Protein AF-0000000065910587 (afdb_homodimer)

Foldseek 3Di:
DDDQQAAFDDPQDKFAWDEDFFDKDWAWEQDPPPRIDIWIKTKDKIFIGGNGTNHWDHVQLVVLVVVLPRYDDPVSVVVSFVSVCVSGVGQKMKMKIKIKDWDWDAQDPPRDIDIDIWIKMWIWMDHPDIFIKIKTKFKEKAWAPVQLVPDPDDTDIFIKIKIKIFTFQDDDDNVNLRVQLQVQHLHHDDPDDDPVSVVVSRVSSSVRHDDLVSSQVSSVVVLVPDPGTDWMKMKMWTDGPVDPGIDIDIDTPPPDD/DDDQQAAFDDPQDKFAWDEDFFDKDWAWEQDPPPRIDIWIKTKDKIFIGGNGTNHWDHVQLVVLVVVLPRYDDPVSVVVSFVSVCVSGVGQKMKMKIKIKDWDWDAQDPPRDIDIDIWIKMWIWMDHPDIFIKIKTKFKEKAWAPVQLVPDPDDTDIFIKIKIKIFTFQDDDDNVNLRVQLQVQHLHGDDPDDDPVSVVVSRVSSSVRHDDQVSSQVSSVVVLVPDPGTDWMKMKMWTDGPVDPGIDIDIDTPPPDD

Solvent-accessible surface area (backbone atoms only — not comparable to full-atom values): 26464 Å² total; per-residue (Å²): 128,88,62,64,36,72,33,76,32,86,80,69,60,59,35,57,32,36,36,40,35,60,35,72,43,67,30,36,34,80,28,93,87,71,54,53,41,82,41,54,30,38,31,33,42,33,26,32,40,60,31,56,43,44,44,78,68,66,66,57,58,55,53,50,55,63,70,52,73,36,50,55,43,76,71,48,48,54,51,49,35,53,48,46,20,62,77,63,73,26,71,33,21,38,42,35,36,38,29,66,46,76,48,79,44,59,32,88,67,80,50,52,72,39,66,39,80,31,51,31,32,40,42,34,36,32,55,98,56,80,47,61,33,46,35,42,41,43,67,26,32,32,19,38,48,60,46,40,70,75,37,95,67,65,55,62,52,33,55,26,43,35,40,36,36,35,29,58,82,44,95,72,56,69,66,56,53,49,49,48,47,32,69,31,36,17,26,65,70,76,78,50,76,52,73,70,26,51,53,48,51,53,52,49,17,66,74,34,47,31,48,51,47,44,28,43,51,45,34,46,54,53,46,73,72,32,88,40,47,80,40,44,35,36,36,24,40,28,49,41,75,88,47,80,34,24,41,33,23,32,38,47,67,86,61,73,126,128,89,63,63,36,72,32,76,33,85,80,67,60,59,35,57,32,36,34,39,35,61,35,72,42,68,30,35,35,78,28,94,88,71,54,53,42,81,40,54,29,40,29,34,41,32,25,32,41,61,30,56,43,43,44,75,68,66,68,55,57,55,53,50,55,62,71,53,72,36,50,54,45,76,72,46,48,53,51,49,37,53,49,46,19,62,78,63,73,27,71,31,22,38,41,36,37,38,29,66,43,77,45,79,44,60,31,88,66,80,51,51,72,39,67,41,80,32,51,30,33,40,43,36,38,32,56,96,56,81,44,59,31,46,35,44,41,43,66,26,31,31,20,38,49,59,46,40,70,75,37,96,66,67,55,62,52,31,53,24,41,35,41,37,37,35,29,60,80,46,95,73,56,70,66,55,52,48,50,47,46,33,67,32,39,16,26,64,71,73,78,52,75,54,72,68,28,50,53,48,51,54,52,48,16,66,74,34,48,30,46,52,48,45,28,44,49,46,34,47,54,54,46,73,72,34,88,40,46,79,40,44,35,37,35,25,40,28,49,39,74,87,47,82,35,24,41,34,22,32,39,47,66,86,61,73,127

InterPro domains:
  IPR003801 GTP cyclohydrolase FolE2/MptA [PF02649] (1-249)
  IPR003801 GTP cyclohydrolase FolE2/MptA [PTHR36445] (1-253)
  IPR022838 GTP cyclohydrolase FolE2 [MF_01527_B] (1-254)

Secondary structure (DSSP, 8-state):
---GGGSBPSS---EEEEEEEEEEEEEEEEETTTEEEEEEEEEEEEEEE-TTBS---HHHHHHHHHHTTTB--HHHHHHHHHHHHHHTT-S-EEEEEEEEEEEEEE-TTT--EEEEEEEEEEEEEESSSEEEEEEEEEEEEEE-HHHHHH-SS---EEEEEEEEEEEESS---HHHHHHHHHHHSSEE--S---HHHHHHHHHHHHHS---HHHHHHHHHHHHHT-TTEEEEEEEEEEE-TTSSSEEEEEEETT---/---GGGSBPSS---EEEEEEEEEEEEEEEEETTTEEEEEEEEEEEEEEE-TTBS---HHHHHHHHHHTTTB--HHHHHHHHHHHHHHTT-S-EEEEEEEEEEEEEE-TTT--EEEEEEEEEEEEEESSSEEEEEEEEEEEEEE-HHHHHH-SS---EEEEEEEEEEEESS---HHHHHHHHHHHSSEE--S---HHHHHHHHHHHHHS---HHHHHHHHHHHHHT-TTEEEEEEEEEEE-TTSSSEEEEEEETT---

Structure (mmCIF, N/CA/C/O backbone):
data_AF-0000000065910587-model_v1
#
loop_
_entity.id
_entity.type
_entity.pdbx_description
1 polymer 'GTP cyclohydrolase FolE2'
#
loop_
_atom_site.group_PDB
_atom_site.id
_atom_site.type_symbol
_atom_site.label_atom_id
_atom_site.label_alt_id
_atom_site.label_comp_id
_atom_site.label_asym_id
_atom_site.label_entity_id
_atom_site.label_seq_id
_atom_site.pdbx_PDB_ins_code
_atom_site.Cartn_x
_atom_site.Cartn_y
_atom_site.Cartn_z
_atom_site.occupancy
_atom_site.B_iso_or_equiv
_atom_site.auth_seq_id
_atom_site.auth_comp_id
_atom_site.auth_asym_id
_atom_site.auth_atom_id
_atom_site.pdbx_PDB_model_num
ATOM 1 N N . MET A 1 1 ? 31.172 -21.203 -12.531 1 72.31 1 MET A N 1
ATOM 2 C CA . MET A 1 1 ? 29.859 -21.781 -12.281 1 72.31 1 MET A CA 1
ATOM 3 C C . MET A 1 1 ? 28.828 -21.25 -13.273 1 72.31 1 MET A C 1
ATOM 5 O O . MET A 1 1 ? 28.938 -20.125 -13.75 1 72.31 1 MET A O 1
ATOM 9 N N . ARG A 1 2 ? 27.984 -22.141 -13.688 1 76.12 2 ARG A N 1
ATOM 10 C CA . ARG A 1 2 ? 26.969 -21.781 -14.664 1 76.12 2 ARG A CA 1
ATOM 11 C C . ARG A 1 2 ? 26.109 -20.625 -14.164 1 76.12 2 ARG A C 1
ATOM 13 O O . ARG A 1 2 ? 25.656 -20.625 -13.023 1 76.12 2 ARG A O 1
ATOM 20 N N . ASP A 1 3 ? 26.047 -19.562 -14.938 1 81.19 3 ASP A N 1
ATOM 21 C CA . ASP A 1 3 ? 25.219 -18.391 -14.633 1 81.19 3 ASP A CA 1
ATOM 22 C C . ASP A 1 3 ? 23.797 -18.578 -15.141 1 81.19 3 ASP A C 1
ATOM 24 O O . ASP A 1 3 ? 23.469 -18.141 -16.25 1 81.19 3 ASP A O 1
ATOM 28 N N . VAL A 1 4 ? 22.922 -19.109 -14.398 1 81.19 4 VAL A N 1
ATOM 29 C CA . VAL A 1 4 ? 21.562 -19.469 -14.773 1 81.19 4 VAL A CA 1
ATOM 30 C C . VAL A 1 4 ? 20.75 -18.203 -15.055 1 81.19 4 VAL A C 1
ATOM 32 O O . VAL A 1 4 ? 19.906 -18.188 -15.953 1 81.19 4 VAL A O 1
ATOM 35 N N . GLN A 1 5 ? 21.016 -17.125 -14.398 1 80.5 5 GLN A N 1
ATOM 36 C CA . GLN A 1 5 ? 20.266 -15.883 -14.523 1 80.5 5 GLN A CA 1
ATOM 37 C C . GLN A 1 5 ? 20.469 -15.258 -15.906 1 80.5 5 GLN A C 1
ATOM 39 O O . GLN A 1 5 ? 19.547 -14.641 -16.453 1 80.5 5 GLN A O 1
ATOM 44 N N . SER A 1 6 ? 21.594 -15.508 -16.453 1 79.31 6 SER A N 1
ATOM 45 C CA . SER A 1 6 ? 21.938 -14.852 -17.719 1 79.31 6 SER A CA 1
ATOM 46 C C . SER A 1 6 ? 21.547 -15.711 -18.906 1 79.31 6 SER A C 1
ATOM 48 O O . SER A 1 6 ? 21.797 -15.336 -20.062 1 79.31 6 SER A O 1
ATOM 50 N N . GLU A 1 7 ? 20.922 -16.766 -18.562 1 83 7 GLU A N 1
ATOM 51 C CA . GLU A 1 7 ? 20.453 -17.609 -19.672 1 83 7 GLU A CA 1
ATOM 52 C C . GLU A 1 7 ? 19.344 -16.922 -20.453 1 83 7 GLU A C 1
ATOM 54 O O . GLU A 1 7 ? 18.609 -16.078 -19.906 1 83 7 GLU A O 1
ATOM 59 N N . LYS A 1 8 ? 19.297 -17.266 -21.656 1 82.75 8 LYS A N 1
ATOM 60 C CA . LYS A 1 8 ? 18.25 -16.703 -22.516 1 82.75 8 LYS A CA 1
ATOM 61 C C . LYS A 1 8 ? 16.875 -17.234 -22.109 1 82.75 8 LYS A C 1
ATOM 63 O O . LYS A 1 8 ? 16.719 -18.422 -21.828 1 82.75 8 LYS A O 1
ATOM 68 N N . ASP A 1 9 ? 16.016 -16.312 -22.016 1 85.38 9 ASP A N 1
ATOM 69 C CA . ASP A 1 9 ? 14.633 -16.703 -21.766 1 85.38 9 ASP A CA 1
ATOM 70 C C . ASP A 1 9 ? 13.812 -16.703 -23.047 1 85.38 9 ASP A C 1
ATOM 72 O O . ASP A 1 9 ? 13.875 -15.75 -23.828 1 85.38 9 ASP A O 1
ATOM 76 N N . HIS A 1 10 ? 13.039 -17.688 -23.234 1 83.69 10 HIS A N 1
ATOM 77 C CA . HIS A 1 10 ? 12.359 -17.844 -24.516 1 83.69 10 HIS A CA 1
ATOM 78 C C . HIS A 1 10 ? 10.883 -17.469 -24.406 1 83.69 10 HIS A C 1
ATOM 80 O O . HIS A 1 10 ? 10.164 -17.484 -25.406 1 83.69 10 HIS A O 1
ATOM 86 N N . ARG A 1 11 ? 10.438 -17.062 -23.359 1 85.88 11 ARG A N 1
ATOM 87 C CA . ARG A 1 11 ? 9.023 -16.734 -23.172 1 85.88 11 ARG A CA 1
ATOM 88 C C . ARG A 1 11 ? 8.703 -15.359 -23.719 1 85.88 11 ARG A C 1
ATOM 90 O O . ARG A 1 11 ? 7.535 -15.047 -23.984 1 85.88 11 ARG A O 1
ATOM 97 N N . ASN A 1 12 ? 9.641 -14.523 -23.953 1 87.88 12 ASN A N 1
ATOM 98 C CA . ASN A 1 12 ? 9.5 -13.211 -24.578 1 87.88 12 ASN A CA 1
ATOM 99 C C . ASN A 1 12 ? 8.586 -12.297 -23.781 1 87.88 12 ASN A C 1
ATOM 101 O O . ASN A 1 12 ? 7.719 -11.625 -24.344 1 87.88 12 ASN A O 1
ATOM 105 N N . ILE A 1 13 ? 8.719 -12.297 -22.484 1 91.25 13 ILE A N 1
ATOM 106 C CA . ILE A 1 13 ? 7.938 -11.453 -21.578 1 91.25 13 ILE A CA 1
ATOM 107 C C . ILE A 1 13 ? 8.867 -10.594 -20.734 1 91.25 13 ILE A C 1
ATOM 109 O O . ILE A 1 13 ? 9.586 -11.102 -19.875 1 91.25 13 ILE A O 1
ATOM 113 N N . PRO A 1 14 ? 8.812 -9.305 -21.047 1 92 14 PRO A N 1
ATOM 114 C CA . PRO A 1 14 ? 9.617 -8.43 -20.203 1 92 14 PRO A CA 1
ATOM 115 C C . PRO A 1 14 ? 9.031 -8.25 -18.797 1 92 14 PRO A C 1
ATOM 117 O O . PRO A 1 14 ? 7.824 -8.445 -18.609 1 92 14 PRO A O 1
ATOM 120 N N . ILE A 1 15 ? 9.852 -7.953 -17.891 1 94.38 15 ILE A N 1
ATOM 121 C CA . ILE A 1 15 ? 9.43 -7.699 -16.531 1 94.38 15 ILE A CA 1
ATOM 122 C C . ILE A 1 15 ? 9.578 -6.211 -16.203 1 94.38 15 ILE A C 1
ATOM 124 O O . ILE A 1 15 ? 10.625 -5.617 -16.453 1 94.38 15 ILE A O 1
ATOM 128 N N . ASN A 1 16 ? 8.531 -5.625 -15.617 1 95 16 ASN A N 1
ATOM 129 C CA . ASN A 1 16 ? 8.523 -4.195 -15.344 1 95 16 ASN A CA 1
ATOM 130 C C . ASN A 1 16 ? 9.461 -3.848 -14.188 1 95 16 ASN A C 1
ATOM 132 O O . ASN A 1 16 ? 10.203 -2.863 -14.258 1 95 16 ASN A O 1
ATOM 136 N N . MET A 1 17 ? 9.375 -4.617 -13.156 1 95.75 17 MET A N 1
ATOM 137 C CA . MET A 1 17 ? 10.195 -4.398 -11.969 1 95.75 17 MET A CA 1
ATOM 138 C C . MET A 1 17 ? 10.711 -5.719 -11.414 1 95.75 17 MET A C 1
ATOM 140 O O . MET A 1 17 ? 9.953 -6.672 -11.242 1 95.75 17 MET A O 1
ATOM 144 N N . VAL A 1 18 ? 11.906 -5.746 -11.164 1 97.19 18 VAL A N 1
ATOM 145 C CA . VAL A 1 18 ? 12.531 -6.883 -1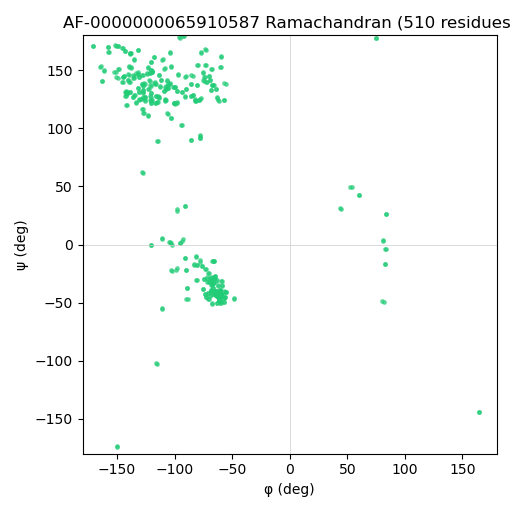0.5 1 97.19 18 VAL A CA 1
ATOM 146 C C . VAL A 1 18 ? 13.656 -6.391 -9.586 1 97.19 18 VAL A C 1
ATOM 148 O O . VAL A 1 18 ? 14.352 -5.43 -9.914 1 97.19 18 VAL A O 1
ATOM 151 N N . GLY A 1 19 ? 13.797 -7 -8.367 1 97.12 19 GLY A N 1
ATOM 152 C CA . GLY A 1 19 ? 14.859 -6.594 -7.465 1 97.12 19 GLY A CA 1
ATOM 153 C C . GLY A 1 19 ? 14.648 -7.078 -6.043 1 97.12 19 GLY A C 1
ATOM 154 O O . GLY A 1 19 ? 14.234 -8.219 -5.828 1 97.12 19 GLY A O 1
ATOM 155 N N . ILE A 1 20 ? 15.047 -6.25 -5.152 1 96.19 20 ILE A N 1
ATOM 156 C CA . ILE A 1 20 ? 15.016 -6.66 -3.752 1 96.19 20 ILE A CA 1
ATOM 157 C C . ILE A 1 20 ? 14.102 -5.723 -2.959 1 96.19 20 ILE A C 1
ATOM 159 O O . ILE A 1 20 ? 14.031 -4.527 -3.25 1 96.19 20 ILE A O 1
ATOM 163 N N . LYS A 1 21 ? 13.508 -6.223 -1.969 1 97.12 21 LYS A N 1
ATOM 164 C CA . LYS A 1 21 ? 12.539 -5.52 -1.13 1 97.12 21 LYS A CA 1
ATOM 165 C C . LYS A 1 21 ? 12.859 -5.707 0.35 1 97.12 21 LYS A C 1
ATOM 167 O O . LYS A 1 21 ? 13.234 -6.801 0.778 1 97.12 21 LYS A O 1
ATOM 172 N N . GLY A 1 22 ? 12.805 -4.602 1.104 1 96.69 22 GLY A N 1
ATOM 173 C CA . GLY A 1 22 ? 12.867 -4.68 2.555 1 96.69 22 GLY A CA 1
ATOM 174 C C . GLY A 1 22 ? 14.281 -4.758 3.09 1 96.69 22 GLY A C 1
ATOM 175 O O . GLY A 1 22 ? 14.516 -5.316 4.164 1 96.69 22 GLY A O 1
ATOM 176 N N . LEU A 1 23 ? 15.211 -4.266 2.387 1 95.06 23 LEU A N 1
ATOM 177 C CA . LEU A 1 23 ? 16.594 -4.27 2.846 1 95.06 23 LEU A CA 1
ATOM 178 C C . LEU A 1 23 ? 16.828 -3.152 3.855 1 95.06 23 LEU A C 1
ATOM 180 O O . LEU A 1 23 ? 16.594 -1.979 3.557 1 95.06 23 LEU A O 1
ATOM 184 N N . LYS A 1 24 ? 17.312 -3.496 5.031 1 95.44 24 LYS A N 1
ATOM 185 C CA . LYS A 1 24 ? 17.609 -2.496 6.047 1 95.44 24 LYS A CA 1
ATOM 186 C C . LYS A 1 24 ? 19.109 -2.15 6.043 1 95.44 24 LYS A C 1
ATOM 188 O O . LYS A 1 24 ? 19.953 -3.043 5.988 1 95.44 24 LYS A O 1
ATOM 193 N N . TYR A 1 25 ? 19.359 -0.846 6.051 1 94 25 TYR A N 1
ATOM 194 C CA . TYR A 1 25 ? 20.734 -0.339 6.02 1 94 25 TYR A CA 1
ATOM 195 C C . TYR A 1 25 ? 20.859 0.923 6.863 1 94 25 TYR A C 1
ATOM 197 O O . TYR A 1 25 ? 19.938 1.735 6.926 1 94 25 TYR A O 1
ATOM 205 N N . PRO A 1 26 ? 22 1.085 7.5 1 94.75 26 PRO A N 1
ATOM 206 C CA . PRO A 1 26 ? 22.234 2.383 8.133 1 94.75 26 PRO A CA 1
ATOM 207 C C . PRO A 1 26 ? 22.391 3.516 7.117 1 94.75 26 PRO A C 1
ATOM 209 O O . PRO A 1 26 ? 23.047 3.342 6.086 1 94.75 26 PRO A O 1
ATOM 212 N N . ILE A 1 27 ? 21.75 4.645 7.426 1 95.12 27 ILE A N 1
ATOM 213 C CA . ILE A 1 27 ? 21.859 5.762 6.492 1 95.12 27 ILE A CA 1
ATOM 214 C C . ILE A 1 27 ? 22.031 7.066 7.27 1 95.12 27 ILE A C 1
ATOM 216 O O . ILE A 1 27 ? 21.859 7.098 8.492 1 95.12 27 ILE A O 1
ATOM 220 N N . ILE A 1 28 ? 22.453 8.062 6.496 1 94.44 28 ILE A N 1
ATOM 221 C CA . ILE A 1 28 ? 22.547 9.43 7 1 94.44 28 ILE A CA 1
ATOM 222 C C . ILE A 1 28 ? 21.656 10.352 6.168 1 94.44 28 ILE A C 1
ATOM 224 O O . ILE A 1 28 ? 21.734 10.344 4.938 1 94.44 28 ILE A O 1
ATOM 228 N N . VAL A 1 29 ? 20.828 11.062 6.855 1 94.06 29 VAL A N 1
ATOM 229 C CA . VAL A 1 29 ? 19.953 12 6.164 1 94.06 29 VAL A CA 1
ATOM 230 C C . VAL A 1 29 ? 20.266 13.422 6.633 1 94.06 29 VAL A C 1
ATOM 232 O O . VAL A 1 29 ? 20.875 13.625 7.68 1 94.06 29 VAL A O 1
ATOM 235 N N . MET A 1 30 ? 19.828 14.367 5.824 1 91.19 30 MET A N 1
ATOM 236 C CA . MET A 1 30 ? 20.016 15.766 6.184 1 91.19 30 MET A CA 1
ATOM 237 C C . MET A 1 30 ? 19.047 16.188 7.289 1 91.19 30 MET A C 1
ATOM 239 O O . MET A 1 30 ? 17.922 15.703 7.344 1 91.19 30 MET A O 1
ATOM 243 N N . ASP A 1 31 ? 19.562 17 8.086 1 90.94 31 ASP A N 1
ATOM 244 C CA . ASP A 1 31 ? 18.828 17.547 9.234 1 90.94 31 ASP A CA 1
ATOM 245 C C . ASP A 1 31 ? 18.953 19.062 9.289 1 90.94 31 ASP A C 1
ATOM 247 O O . ASP A 1 31 ? 20.062 19.594 9.258 1 90.94 31 ASP A O 1
ATOM 251 N N . ARG A 1 32 ? 17.859 19.688 9.32 1 91.06 32 ARG A N 1
ATOM 252 C CA . ARG A 1 32 ? 17.859 21.156 9.266 1 91.06 32 ARG A CA 1
ATOM 253 C C . ARG A 1 32 ? 18.625 21.734 10.453 1 91.06 32 ARG A C 1
ATOM 255 O O . ARG A 1 32 ? 19.344 22.719 10.305 1 91.06 32 ARG A O 1
ATOM 262 N N . THR A 1 33 ? 18.484 21.188 11.625 1 90.69 33 THR A N 1
ATOM 263 C CA . THR A 1 33 ? 19.047 21.719 12.859 1 90.69 33 THR A CA 1
ATOM 264 C C . THR A 1 33 ? 20.453 21.188 13.094 1 90.69 33 THR A C 1
ATOM 266 O O . THR A 1 33 ? 21.391 21.969 13.328 1 90.69 33 THR A O 1
ATOM 269 N N . ASN A 1 34 ? 20.641 19.859 12.938 1 91 34 ASN A N 1
ATOM 270 C CA . ASN A 1 34 ? 21.906 19.219 13.297 1 91 34 ASN A CA 1
ATOM 271 C C . ASN A 1 34 ? 22.75 18.906 12.062 1 91 34 ASN A C 1
ATOM 273 O O . ASN A 1 34 ? 23.797 18.25 12.164 1 91 34 ASN A O 1
ATOM 277 N N . LYS A 1 35 ? 22.25 19.266 10.898 1 90.5 35 LYS A N 1
ATOM 278 C CA . LYS A 1 35 ? 22.922 19.078 9.617 1 90.5 35 LYS A CA 1
ATOM 279 C C . LYS A 1 35 ? 22.75 17.641 9.117 1 90.5 35 LYS A C 1
ATOM 281 O O . LYS A 1 35 ? 22.344 17.422 7.973 1 90.5 35 LYS A O 1
ATOM 286 N N . ARG A 1 36 ? 23.047 16.703 10.125 1 92.75 36 ARG A N 1
ATOM 287 C CA . ARG A 1 36 ? 22.906 15.305 9.727 1 92.75 36 ARG A CA 1
ATOM 288 C C . ARG A 1 36 ? 22.281 14.477 10.836 1 92.75 36 ARG A C 1
ATOM 290 O O . ARG A 1 36 ? 22.406 14.812 12.016 1 92.75 36 ARG A O 1
ATOM 297 N N . GLN A 1 37 ? 21.609 13.414 10.43 1 94.5 37 GLN A N 1
ATOM 298 C CA . GLN A 1 37 ? 21.031 12.445 11.352 1 94.5 37 GLN A CA 1
ATOM 299 C C . GLN A 1 37 ? 21.297 11.016 10.891 1 94.5 37 GLN A C 1
ATOM 301 O O . GLN A 1 37 ? 21.047 10.672 9.734 1 94.5 37 GLN A O 1
ATOM 306 N N . HIS A 1 38 ? 21.859 10.242 11.828 1 94.81 38 HIS A N 1
ATOM 307 C CA . HIS A 1 38 ? 22.047 8.82 11.578 1 94.81 38 HIS A CA 1
ATOM 308 C C . HIS A 1 38 ? 20.781 8.039 11.891 1 94.81 38 HIS A C 1
ATOM 310 O O . HIS A 1 38 ? 20.172 8.227 12.945 1 94.81 38 HIS A O 1
ATOM 316 N N . THR A 1 39 ? 20.344 7.242 10.961 1 96.25 39 THR A N 1
ATOM 317 C CA . THR A 1 39 ? 19.125 6.461 11.133 1 96.25 39 THR A CA 1
ATOM 318 C C . THR A 1 39 ? 19.203 5.156 10.344 1 96.25 39 THR A C 1
ATOM 320 O O . THR A 1 39 ? 20.297 4.699 9.992 1 96.25 39 THR A O 1
ATOM 323 N N . ILE A 1 40 ? 18.125 4.418 10.312 1 95.94 40 ILE A N 1
ATOM 324 C CA . ILE A 1 40 ? 18.031 3.16 9.578 1 95.94 40 ILE A C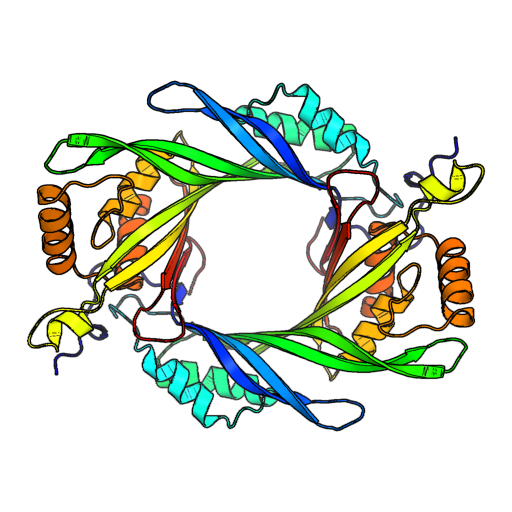A 1
ATOM 325 C C . ILE A 1 40 ? 17.031 3.301 8.438 1 95.94 40 ILE A C 1
ATOM 327 O O . ILE A 1 40 ? 15.891 3.73 8.656 1 95.94 40 ILE A O 1
ATOM 331 N N . GLY A 1 41 ? 17.484 2.949 7.258 1 96.38 41 GLY A N 1
ATOM 332 C CA . GLY A 1 41 ? 16.594 2.961 6.102 1 96.38 41 GLY A CA 1
ATOM 333 C C . GLY A 1 41 ? 16.141 1.576 5.676 1 96.38 41 GLY A C 1
ATOM 334 O O . GLY A 1 41 ? 16.922 0.619 5.742 1 96.38 41 GLY A O 1
ATOM 335 N N . THR A 1 42 ? 14.93 1.438 5.336 1 97.69 42 THR A N 1
ATOM 336 C CA . THR A 1 42 ? 14.422 0.25 4.664 1 97.69 42 THR A CA 1
ATOM 337 C C . THR A 1 42 ? 14.273 0.499 3.164 1 97.69 42 THR A C 1
ATOM 339 O O . THR A 1 42 ? 13.461 1.325 2.744 1 97.69 42 THR A O 1
ATOM 342 N N . PHE A 1 43 ? 14.961 -0.324 2.344 1 96.62 43 PHE A N 1
ATOM 343 C CA . PHE A 1 43 ? 15.102 -0.038 0.92 1 96.62 43 PHE A CA 1
ATOM 344 C C . PHE A 1 43 ? 14.328 -1.055 0.087 1 96.62 43 PHE A C 1
ATOM 346 O O . PHE A 1 43 ? 14.312 -2.244 0.41 1 96.62 43 PHE A O 1
ATOM 353 N N . ASN A 1 44 ? 13.742 -0.583 -0.939 1 98.06 44 ASN A N 1
ATOM 354 C CA . ASN A 1 44 ? 13.328 -1.355 -2.107 1 98.06 44 ASN A CA 1
ATOM 355 C C . ASN A 1 44 ? 14.078 -0.909 -3.363 1 98.06 44 ASN A C 1
ATOM 357 O O . ASN A 1 44 ? 14.148 0.286 -3.656 1 98.06 44 ASN A O 1
ATOM 361 N N . LEU A 1 45 ? 14.672 -1.812 -4.051 1 97.38 45 LEU A N 1
ATOM 362 C CA . LEU A 1 45 ? 15.438 -1.542 -5.262 1 97.38 45 LEU A CA 1
ATOM 363 C C . LEU A 1 45 ? 14.945 -2.398 -6.422 1 97.38 45 LEU A C 1
ATOM 365 O O . LEU A 1 45 ? 14.977 -3.629 -6.348 1 97.38 45 LEU A O 1
ATOM 369 N N . PHE A 1 46 ? 14.57 -1.717 -7.496 1 97.75 46 PHE A N 1
ATOM 370 C CA . PHE A 1 46 ? 14.016 -2.441 -8.633 1 97.75 46 PHE A CA 1
ATOM 371 C C . PHE A 1 46 ? 14.57 -1.897 -9.945 1 97.75 46 PHE A C 1
ATOM 373 O O . PHE A 1 46 ? 14.922 -0.72 -10.031 1 97.75 46 PHE A O 1
ATOM 380 N N . VAL A 1 47 ? 14.617 -2.729 -10.914 1 96.81 47 VAL A N 1
ATOM 381 C CA . VAL A 1 47 ? 14.898 -2.34 -12.289 1 96.81 47 VAL A CA 1
ATOM 382 C C . VAL A 1 47 ? 13.984 -3.102 -13.242 1 96.81 47 VAL A C 1
ATOM 384 O O . VAL A 1 47 ? 13.305 -4.047 -12.836 1 96.81 47 VAL A O 1
ATOM 387 N N . ASP A 1 48 ? 13.961 -2.584 -14.445 1 94.62 48 ASP A N 1
ATOM 388 C CA . ASP A 1 48 ? 13.289 -3.379 -15.469 1 94.62 48 ASP A CA 1
ATOM 389 C C . ASP A 1 48 ? 14.203 -4.484 -15.984 1 94.62 48 ASP A C 1
ATOM 391 O O . ASP A 1 48 ? 15.422 -4.391 -15.883 1 94.62 48 ASP A O 1
ATOM 395 N N . LEU A 1 49 ? 13.625 -5.551 -16.484 1 92 49 LEU A N 1
ATOM 396 C CA . LEU A 1 49 ? 14.359 -6.684 -17.047 1 92 49 LEU A CA 1
ATOM 397 C C . LEU A 1 49 ? 13.875 -7.012 -18.453 1 92 49 LEU A C 1
ATOM 399 O O . LEU A 1 49 ? 12.758 -7.508 -18.625 1 92 49 LEU A O 1
ATOM 403 N N . PRO A 1 50 ? 14.75 -6.801 -19.406 1 85.69 50 PRO A N 1
ATOM 404 C CA . PRO A 1 50 ? 14.367 -7.121 -20.781 1 85.69 50 PRO A CA 1
ATOM 405 C C . PRO A 1 50 ? 14.008 -8.594 -20.969 1 85.69 50 PRO A C 1
ATOM 407 O O . PRO A 1 50 ? 14.422 -9.438 -20.172 1 85.69 50 PRO A O 1
ATOM 410 N N . LYS A 1 51 ? 13.328 -8.875 -22.016 1 87 51 LYS A N 1
ATOM 411 C CA . LYS A 1 51 ? 12.719 -10.18 -22.281 1 87 51 LYS A CA 1
ATOM 412 C C . LYS A 1 51 ? 13.781 -11.25 -22.5 1 87 51 LYS A C 1
ATOM 414 O O . LYS A 1 51 ? 13.516 -12.445 -22.328 1 87 51 LYS A O 1
ATOM 419 N N . ASP A 1 52 ? 15.016 -10.844 -22.719 1 85.06 52 ASP A N 1
ATOM 420 C CA . ASP A 1 52 ? 16.031 -11.805 -23.156 1 85.06 52 ASP A CA 1
ATOM 421 C C . ASP A 1 52 ? 16.75 -12.422 -21.953 1 85.06 52 ASP A C 1
ATOM 423 O O . ASP A 1 52 ? 17.406 -13.453 -22.078 1 85.06 52 ASP A O 1
ATOM 427 N N . PHE A 1 53 ? 16.531 -11.867 -20.828 1 85.06 53 PHE A N 1
ATOM 428 C CA . PHE A 1 53 ? 17.219 -12.375 -19.641 1 85.06 53 PHE A CA 1
ATOM 429 C C . PHE A 1 53 ? 16.266 -13.164 -18.75 1 85.06 53 PHE A C 1
ATOM 431 O O . PHE A 1 53 ? 15.141 -12.711 -18.5 1 85.06 53 PHE A O 1
ATOM 438 N N . ARG A 1 54 ? 16.656 -14.242 -18.312 1 86.62 54 ARG A N 1
ATOM 439 C CA . ARG A 1 54 ? 15.812 -15.062 -17.469 1 86.62 54 ARG A CA 1
ATOM 440 C C . ARG A 1 54 ? 15.641 -14.438 -16.078 1 86.62 54 ARG A C 1
ATOM 442 O O . ARG A 1 54 ? 14.539 -14.43 -15.523 1 86.62 54 ARG A O 1
ATOM 449 N N . GLY A 1 55 ? 16.766 -13.93 -15.594 1 87.19 55 GLY A N 1
ATOM 450 C CA . GLY A 1 55 ? 16.734 -13.336 -14.266 1 87.19 55 GLY A CA 1
ATOM 451 C C . GLY A 1 55 ? 17.766 -12.234 -14.078 1 87.19 55 GLY A C 1
ATOM 452 O O . GLY A 1 55 ? 18.578 -11.984 -14.961 1 87.19 55 GLY A O 1
ATOM 453 N N . THR A 1 56 ? 17.625 -11.555 -12.914 1 86.5 56 THR A N 1
ATOM 454 C CA . THR A 1 56 ? 18.578 -10.5 -12.586 1 86.5 56 THR A CA 1
ATOM 455 C C . THR A 1 56 ? 19.578 -10.977 -11.531 1 86.5 56 THR A C 1
ATOM 457 O O . THR A 1 56 ? 19.391 -12.039 -10.938 1 86.5 56 THR A O 1
ATOM 460 N N . HIS A 1 57 ? 20.625 -10.25 -11.375 1 86.69 57 HIS A N 1
ATOM 461 C CA . HIS A 1 57 ? 21.609 -10.508 -10.32 1 86.69 57 HIS A CA 1
ATOM 462 C C . HIS A 1 57 ? 21.312 -9.672 -9.078 1 86.69 57 HIS A C 1
ATOM 464 O O . HIS A 1 57 ? 21.75 -8.523 -8.969 1 86.69 57 HIS A O 1
ATOM 470 N N . MET A 1 58 ? 20.75 -10.312 -8.094 1 87.38 58 MET A N 1
ATOM 471 C CA . MET A 1 58 ? 20.234 -9.625 -6.918 1 87.38 58 MET A CA 1
ATOM 472 C C . MET A 1 58 ? 21.375 -9.039 -6.09 1 87.38 58 MET A C 1
ATOM 474 O O . MET A 1 58 ? 21.234 -7.969 -5.504 1 87.38 58 MET A O 1
ATOM 478 N N . SER A 1 59 ? 22.484 -9.695 -6.16 1 90.25 59 SER A N 1
ATOM 479 C CA . SER A 1 59 ? 23.609 -9.242 -5.363 1 90.25 59 SER A CA 1
ATOM 480 C C . SER A 1 59 ? 24.109 -7.875 -5.824 1 90.25 59 SER A C 1
ATOM 482 O O . SER A 1 59 ? 24.625 -7.094 -5.023 1 90.25 59 SER A O 1
ATOM 484 N N . ARG A 1 60 ? 23.938 -7.547 -7.094 1 91.5 60 ARG A N 1
ATOM 485 C CA . ARG A 1 60 ? 24.422 -6.289 -7.652 1 91.5 60 ARG A CA 1
ATOM 486 C C . ARG A 1 60 ? 23.672 -5.098 -7.059 1 91.5 60 ARG A C 1
ATOM 488 O O . ARG A 1 60 ? 24.234 -4 -6.961 1 91.5 60 ARG A O 1
ATOM 495 N N . PHE A 1 61 ? 22.422 -5.285 -6.66 1 93.44 61 PHE A N 1
ATOM 496 C CA . PHE A 1 61 ? 21.672 -4.223 -6.008 1 93.44 61 PHE A CA 1
ATOM 497 C C . PHE A 1 61 ? 22.344 -3.797 -4.711 1 93.44 61 PHE A C 1
ATOM 499 O O . PHE A 1 61 ? 22.531 -2.605 -4.469 1 93.44 61 PHE A O 1
ATOM 506 N N . VAL A 1 62 ? 22.719 -4.715 -3.939 1 91.56 62 VAL A N 1
ATOM 507 C CA . VAL A 1 62 ? 23.312 -4.469 -2.631 1 91.56 62 VAL A CA 1
ATOM 508 C C . VAL A 1 62 ? 24.703 -3.838 -2.801 1 91.56 62 VAL A C 1
ATOM 510 O O . VAL A 1 62 ? 25.047 -2.906 -2.076 1 91.56 62 VAL A O 1
ATOM 513 N N . GLU A 1 63 ? 25.359 -4.348 -3.775 1 93.25 63 GLU A N 1
ATOM 514 C CA . GLU A 1 63 ? 26.703 -3.816 -4.043 1 93.25 63 GLU A CA 1
ATOM 515 C C . GLU A 1 63 ? 26.641 -2.332 -4.395 1 93.25 63 GLU A C 1
ATOM 517 O O . GLU A 1 63 ? 27.453 -1.545 -3.91 1 93.25 63 GLU A O 1
ATOM 522 N N . VAL A 1 64 ? 25.703 -2.004 -5.215 1 92.94 64 VAL A N 1
ATOM 523 C CA . VAL A 1 64 ? 25.562 -0.613 -5.633 1 92.94 64 VAL A CA 1
ATOM 524 C C . VAL A 1 64 ? 25.234 0.26 -4.422 1 92.94 64 VAL A C 1
ATOM 526 O O . VAL A 1 64 ? 25.844 1.316 -4.23 1 92.94 64 VAL A O 1
ATOM 529 N N . LEU A 1 65 ? 24.344 -0.184 -3.568 1 91.12 65 LEU A N 1
ATOM 530 C CA . LEU A 1 65 ? 23.953 0.583 -2.395 1 91.12 65 LEU A CA 1
ATOM 531 C C . LEU A 1 65 ? 25.125 0.778 -1.444 1 91.12 65 LEU A C 1
ATOM 533 O O . LEU A 1 65 ? 25.344 1.88 -0.937 1 91.12 65 LEU A O 1
ATOM 537 N N . ASP A 1 66 ? 25.875 -0.281 -1.293 1 90.31 66 ASP A N 1
ATOM 538 C CA . ASP A 1 66 ? 26.984 -0.265 -0.356 1 90.31 66 ASP A CA 1
ATOM 539 C C . ASP A 1 66 ? 28.062 0.724 -0.802 1 90.31 66 ASP A C 1
ATOM 541 O O . ASP A 1 66 ? 28.75 1.329 0.031 1 90.31 66 ASP A O 1
ATOM 545 N N . ARG A 1 67 ? 28.172 0.956 -2.021 1 90.38 67 ARG A N 1
ATOM 546 C CA . ARG A 1 67 ? 29.188 1.852 -2.58 1 90.38 67 ARG A CA 1
ATOM 547 C C . ARG A 1 67 ? 28.844 3.309 -2.283 1 90.38 67 ARG A C 1
ATOM 549 O O . ARG A 1 67 ? 29.719 4.18 -2.355 1 90.38 67 ARG A O 1
ATOM 556 N N . HIS A 1 68 ? 27.672 3.621 -2.01 1 88.38 68 HIS A N 1
ATOM 557 C CA . HIS A 1 68 ? 27.281 5.012 -1.845 1 88.38 68 HIS A CA 1
ATOM 558 C C . HIS A 1 68 ? 27.25 5.41 -0.372 1 88.38 68 HIS A C 1
ATOM 560 O O . HIS A 1 68 ? 26.672 6.438 -0.011 1 88.38 68 HIS A O 1
ATOM 566 N N . ASN A 1 69 ? 28 4.898 0.479 1 76.94 69 ASN A N 1
ATOM 567 C CA . ASN A 1 69 ? 28.391 5.234 1.841 1 76.94 69 ASN A CA 1
ATOM 568 C C . ASN A 1 69 ? 27.188 5.668 2.684 1 76.94 69 ASN A C 1
ATOM 570 O O . ASN A 1 69 ? 27.266 6.648 3.426 1 76.94 69 ASN A O 1
ATOM 574 N N . MET A 1 70 ? 26.031 5.242 2.537 1 78.5 70 MET A N 1
ATOM 575 C CA . MET A 1 70 ? 24.938 5.371 3.498 1 78.5 70 MET A CA 1
ATOM 576 C C . MET A 1 70 ? 24.266 6.734 3.371 1 78.5 70 MET A C 1
ATOM 578 O O . MET A 1 70 ? 23.297 7.02 4.082 1 78.5 70 MET A O 1
ATOM 582 N N . LYS A 1 71 ? 24.828 7.582 2.488 1 83.5 71 LYS A N 1
ATOM 583 C CA . LYS A 1 71 ? 24.25 8.914 2.393 1 83.5 71 LYS A CA 1
ATOM 584 C C . LYS A 1 71 ? 23.016 8.914 1.495 1 83.5 71 LYS A C 1
ATOM 586 O O . LYS A 1 71 ? 23.078 8.469 0.345 1 83.5 71 LYS A O 1
ATOM 591 N N . VAL A 1 72 ? 21.969 9.367 2.107 1 83.75 72 VAL A N 1
ATOM 592 C CA . VAL A 1 72 ? 20.719 9.43 1.358 1 83.75 72 VAL A CA 1
ATOM 593 C C . VAL A 1 72 ? 20.297 10.891 1.182 1 83.75 72 VAL A C 1
ATOM 595 O O . VAL A 1 72 ? 19.766 11.508 2.109 1 83.75 72 VAL A O 1
ATOM 598 N N . THR A 1 73 ? 20.703 11.508 0.192 1 81.56 73 THR A N 1
ATOM 599 C CA . THR A 1 73 ? 20.297 12.828 -0.286 1 81.56 73 THR A CA 1
ATOM 600 C C . THR A 1 73 ? 19.734 12.734 -1.702 1 81.56 73 THR A C 1
ATOM 602 O O . THR A 1 73 ? 19.922 11.734 -2.391 1 81.56 73 THR A O 1
ATOM 605 N N . PRO A 1 74 ? 18.922 13.727 -2.061 1 79.31 74 PRO A N 1
ATOM 606 C CA . PRO A 1 74 ? 18.422 13.68 -3.434 1 79.31 74 PRO A CA 1
ATOM 607 C C . PRO A 1 74 ? 19.531 13.438 -4.461 1 79.31 74 PRO A C 1
ATOM 609 O O . PRO A 1 74 ? 19.359 12.633 -5.379 1 79.31 74 PRO A O 1
ATOM 612 N N . LYS A 1 75 ? 20.594 14.117 -4.371 1 82.69 75 LYS A N 1
ATOM 613 C CA . LYS A 1 75 ? 21.703 13.969 -5.312 1 82.69 75 LYS A CA 1
ATOM 614 C C . LYS A 1 75 ? 22.281 12.562 -5.266 1 82.69 75 LYS A C 1
ATOM 616 O O . LYS A 1 75 ? 22.531 11.945 -6.309 1 82.69 75 LYS A O 1
ATOM 621 N N . ASN A 1 76 ? 22.453 12.047 -4.129 1 90.62 76 ASN A N 1
ATOM 622 C CA . ASN A 1 76 ? 23 10.703 -3.98 1 90.62 76 ASN A CA 1
ATOM 623 C C . ASN A 1 76 ? 22.047 9.641 -4.508 1 90.62 76 ASN A C 1
ATOM 625 O O . ASN A 1 76 ? 22.469 8.625 -5.062 1 90.62 76 ASN A O 1
ATOM 629 N N . MET A 1 77 ? 20.812 9.898 -4.332 1 92.25 77 MET A N 1
ATOM 630 C CA . MET A 1 77 ? 19.812 8.953 -4.812 1 92.25 77 MET A CA 1
ATOM 631 C C . MET A 1 77 ? 19.875 8.82 -6.332 1 92.25 77 MET A C 1
ATOM 633 O O . MET A 1 77 ? 19.734 7.715 -6.863 1 92.25 77 MET A O 1
ATOM 637 N N . GLU A 1 78 ? 20.031 9.922 -6.98 1 94.19 78 GLU A N 1
ATOM 638 C CA . GLU A 1 78 ? 20.141 9.875 -8.438 1 94.19 78 GLU A CA 1
ATOM 639 C C . GLU A 1 78 ? 21.344 9.047 -8.875 1 94.19 78 GLU A C 1
ATOM 641 O O . GLU A 1 78 ? 21.25 8.258 -9.812 1 94.19 78 GLU A O 1
ATOM 646 N N . SER A 1 79 ? 22.406 9.211 -8.164 1 94.81 79 SER A N 1
ATOM 647 C CA . SER A 1 79 ? 23.625 8.469 -8.477 1 94.81 79 SER A CA 1
ATOM 648 C C . SER A 1 79 ? 23.422 6.969 -8.273 1 94.81 79 SER A C 1
ATOM 650 O O . SER A 1 79 ? 23.906 6.156 -9.055 1 94.81 79 SER A O 1
ATOM 652 N N . ILE A 1 80 ? 22.75 6.668 -7.23 1 94.88 80 ILE A N 1
ATOM 653 C CA . ILE A 1 80 ? 22.453 5.266 -6.953 1 94.88 80 ILE A CA 1
ATOM 654 C C . ILE A 1 80 ? 21.641 4.672 -8.102 1 94.88 80 ILE A C 1
ATOM 656 O O . ILE A 1 80 ? 21.938 3.57 -8.578 1 94.88 80 ILE A O 1
ATOM 660 N N . LEU A 1 81 ? 20.688 5.402 -8.562 1 97.19 81 LEU A N 1
ATOM 661 C CA . LEU A 1 81 ? 19.828 4.945 -9.656 1 97.19 81 LEU A CA 1
ATOM 662 C C . LEU A 1 81 ? 20.641 4.766 -10.938 1 97.19 81 LEU A C 1
ATOM 664 O O . LEU A 1 81 ? 20.453 3.785 -11.656 1 97.19 81 LEU A O 1
ATOM 668 N N . ASP A 1 82 ? 21.531 5.664 -11.234 1 96.69 82 ASP A N 1
ATOM 669 C CA . ASP A 1 82 ? 22.391 5.562 -12.406 1 96.69 82 ASP A CA 1
ATOM 670 C C . ASP A 1 82 ? 23.266 4.316 -12.336 1 96.69 82 ASP A C 1
ATOM 672 O O . ASP A 1 82 ? 23.391 3.57 -13.312 1 96.69 82 ASP A O 1
ATOM 676 N N . ASP A 1 83 ? 23.844 4.129 -11.203 1 96.31 83 ASP A N 1
ATOM 677 C CA . ASP A 1 83 ? 24.719 2.979 -11.023 1 96.31 83 ASP A CA 1
ATOM 678 C C . ASP A 1 83 ? 23.938 1.67 -11.156 1 96.31 83 ASP A C 1
ATOM 680 O O . ASP A 1 83 ? 24.453 0.686 -11.688 1 96.31 83 ASP A O 1
ATOM 684 N N . MET A 1 84 ? 22.766 1.656 -10.625 1 96 84 MET A N 1
ATOM 685 C CA . MET A 1 84 ? 21.906 0.472 -10.742 1 96 84 MET A CA 1
ATOM 686 C C . MET A 1 84 ? 21.609 0.164 -12.211 1 96 84 MET A C 1
ATOM 688 O O . MET A 1 84 ? 21.719 -0.985 -12.641 1 96 84 MET A O 1
ATOM 692 N N . ARG A 1 85 ? 21.219 1.174 -12.93 1 96.25 85 ARG A N 1
ATOM 693 C CA . ARG A 1 85 ? 20.906 0.992 -14.344 1 96.25 85 ARG A CA 1
ATOM 694 C C . ARG A 1 85 ? 22.125 0.456 -15.102 1 96.25 85 ARG A C 1
ATOM 696 O O . ARG A 1 85 ? 22 -0.451 -15.93 1 96.25 85 ARG A O 1
ATOM 703 N N . GLU A 1 86 ? 23.25 0.977 -14.828 1 95.88 86 GLU A N 1
ATOM 704 C CA . GLU A 1 86 ? 24.484 0.553 -15.492 1 95.88 86 GLU A CA 1
ATOM 705 C C . GLU A 1 86 ? 24.859 -0.872 -15.094 1 95.88 86 GLU A C 1
ATOM 707 O O . GLU A 1 86 ? 25.094 -1.72 -15.953 1 95.88 86 GLU A O 1
ATOM 712 N N . ALA A 1 87 ? 24.891 -1.142 -13.812 1 93.88 87 ALA A N 1
ATOM 713 C CA . ALA A 1 87 ? 25.328 -2.434 -13.289 1 93.88 87 ALA A CA 1
ATOM 714 C C . ALA A 1 87 ? 24.391 -3.555 -13.75 1 93.88 87 ALA A C 1
ATOM 716 O O . ALA A 1 87 ? 24.844 -4.684 -13.969 1 93.88 87 ALA A O 1
ATOM 717 N N . LEU A 1 88 ? 23.125 -3.246 -13.945 1 93.5 88 LEU A N 1
ATOM 718 C CA . LEU A 1 88 ? 22.156 -4.293 -14.234 1 93.5 88 LEU A CA 1
ATOM 719 C C . LEU A 1 88 ? 21.656 -4.191 -15.672 1 93.5 88 LEU A C 1
ATOM 721 O O . LEU A 1 88 ? 20.719 -4.887 -16.062 1 93.5 88 LEU A O 1
ATOM 725 N N . LYS A 1 89 ? 22.234 -3.262 -16.422 1 91.56 89 LYS A N 1
ATOM 726 C CA . LYS A 1 89 ? 21.906 -3.055 -17.828 1 91.56 89 LYS A CA 1
ATOM 727 C C . LYS A 1 89 ? 20.406 -2.846 -18.016 1 91.56 89 LYS A C 1
ATOM 729 O O . LYS A 1 89 ? 19.766 -3.508 -18.844 1 91.56 89 LYS A O 1
ATOM 734 N N . ALA A 1 90 ? 19.844 -1.965 -17.234 1 94.19 90 ALA A N 1
ATOM 735 C CA . ALA A 1 90 ? 18.422 -1.688 -17.234 1 94.19 90 ALA A CA 1
ATOM 736 C C . ALA A 1 90 ? 18.125 -0.298 -17.797 1 94.19 90 ALA A C 1
ATOM 738 O O . ALA A 1 90 ? 19.016 0.562 -17.828 1 94.19 90 ALA A O 1
ATOM 739 N N . THR A 1 91 ? 16.969 -0.093 -18.219 1 94.25 91 THR A N 1
ATOM 740 C CA . THR A 1 91 ? 16.531 1.197 -18.75 1 94.25 91 THR A CA 1
ATOM 741 C C . THR A 1 91 ? 15.984 2.08 -17.641 1 94.25 91 THR A C 1
ATOM 743 O O . THR A 1 91 ? 16.188 3.297 -17.641 1 94.25 91 THR A O 1
ATOM 746 N N . VAL A 1 92 ? 15.312 1.479 -16.734 1 95.94 92 VAL A N 1
ATOM 747 C CA . VAL A 1 92 ? 14.695 2.227 -15.641 1 95.94 92 VAL A CA 1
ATOM 748 C C . VAL A 1 92 ? 15.094 1.609 -14.305 1 95.94 92 VAL A C 1
ATOM 750 O O . VAL A 1 92 ? 15.219 0.388 -14.188 1 95.94 92 VAL A O 1
ATOM 753 N N . ALA A 1 93 ? 15.25 2.418 -13.305 1 97.31 93 ALA A N 1
ATOM 754 C CA . ALA A 1 93 ? 15.523 2 -11.93 1 97.31 93 ALA A CA 1
ATOM 755 C C . ALA A 1 93 ? 14.602 2.717 -10.945 1 97.31 93 ALA A C 1
ATOM 757 O O . ALA A 1 93 ? 14.211 3.863 -11.18 1 97.31 93 ALA A O 1
ATOM 758 N N . HIS A 1 94 ? 14.266 2.004 -9.906 1 97.62 94 HIS A N 1
ATOM 759 C CA . HIS A 1 94 ? 13.406 2.504 -8.844 1 97.62 94 HIS A CA 1
ATOM 760 C C . HIS A 1 94 ? 14.016 2.227 -7.469 1 97.62 94 HIS A C 1
ATOM 762 O O . HIS A 1 94 ? 14.422 1.098 -7.18 1 97.62 94 HIS A O 1
ATOM 768 N N . VAL A 1 95 ? 14.047 3.254 -6.664 1 97.31 95 VAL A N 1
ATOM 769 C CA . VAL A 1 95 ? 14.508 3.08 -5.289 1 97.31 95 VAL A CA 1
ATOM 770 C C . VAL A 1 95 ? 13.555 3.801 -4.332 1 97.31 95 VAL A C 1
ATOM 772 O O . VAL A 1 95 ? 13.211 4.961 -4.555 1 97.31 95 VAL A O 1
ATOM 775 N N . THR A 1 96 ? 13.117 3.121 -3.381 1 97.88 96 THR A N 1
ATOM 776 C CA . THR A 1 96 ? 12.414 3.748 -2.268 1 97.88 96 THR A CA 1
ATOM 777 C C . THR A 1 96 ? 13.148 3.496 -0.953 1 97.88 96 THR A C 1
ATOM 779 O O . THR A 1 96 ? 13.758 2.443 -0.771 1 97.88 96 THR A O 1
ATOM 782 N N . VAL A 1 97 ? 13.055 4.43 -0.071 1 97.38 97 VAL A N 1
ATOM 783 C CA . VAL A 1 97 ? 13.609 4.258 1.267 1 97.38 97 VAL A CA 1
ATOM 784 C C . VAL A 1 97 ? 12.68 4.887 2.299 1 97.38 97 VAL A C 1
ATOM 786 O O . VAL A 1 97 ? 12.18 6 2.102 1 97.38 97 VAL A O 1
ATOM 789 N N . ASP A 1 98 ? 12.398 4.203 3.281 1 98.19 98 ASP A N 1
ATOM 790 C CA . ASP A 1 98 ? 11.664 4.688 4.445 1 98.19 98 ASP A CA 1
ATOM 791 C C . ASP A 1 98 ? 12.555 4.703 5.688 1 98.19 98 ASP A C 1
ATOM 793 O O . ASP A 1 98 ? 13.359 3.789 5.898 1 98.19 98 ASP A O 1
ATOM 797 N N . PHE A 1 99 ? 12.32 5.691 6.535 1 97.62 99 PHE A N 1
ATOM 798 C CA . PHE A 1 99 ? 13.164 5.781 7.723 1 97.62 99 PHE A CA 1
ATOM 799 C C . PHE A 1 99 ? 12.5 6.637 8.797 1 97.62 99 PHE A C 1
ATOM 801 O O . PHE A 1 99 ? 11.773 7.578 8.484 1 97.62 99 PHE A O 1
ATOM 808 N N . PRO A 1 100 ? 12.797 6.301 10.039 1 97.94 100 PRO A N 1
ATOM 809 C CA . PRO A 1 100 ? 12.391 7.219 11.102 1 97.94 100 PRO A CA 1
ATOM 810 C C . PRO A 1 100 ? 13.227 8.5 11.133 1 97.94 100 PRO A C 1
ATOM 812 O O . PRO A 1 100 ? 14.43 8.461 10.859 1 97.94 100 PRO A O 1
ATOM 815 N N . TYR A 1 101 ? 12.633 9.586 11.352 1 97.69 101 TYR A N 1
ATOM 816 C CA . TYR A 1 101 ? 13.234 10.906 11.453 1 97.69 101 TYR A CA 1
ATOM 817 C C . TYR A 1 101 ? 12.844 11.586 12.766 1 97.69 101 TYR A C 1
ATOM 819 O O . TYR A 1 101 ? 11.656 11.648 13.102 1 97.69 101 TYR A O 1
ATOM 827 N N . PHE A 1 102 ? 13.844 12.047 13.516 1 97.31 102 PHE A N 1
ATOM 828 C CA . PHE A 1 102 ? 13.578 12.594 14.836 1 97.31 102 PHE A CA 1
ATOM 829 C C . PHE A 1 102 ? 13.758 14.109 14.844 1 97.31 102 PHE A C 1
ATOM 831 O O . PHE A 1 102 ? 14.695 14.625 14.242 1 97.31 102 PHE A O 1
ATOM 838 N N . ILE A 1 103 ? 12.867 14.789 15.438 1 96.75 103 ILE A N 1
ATOM 839 C CA . ILE A 1 103 ? 12.945 16.234 15.648 1 96.75 103 ILE A CA 1
ATOM 840 C C . ILE A 1 103 ? 12.766 16.547 17.125 1 96.75 103 ILE A C 1
ATOM 842 O O . ILE A 1 103 ? 11.938 15.93 17.812 1 96.75 103 ILE A O 1
ATOM 846 N N . ARG A 1 104 ? 13.516 17.438 17.641 1 95.69 104 ARG A N 1
ATOM 847 C CA . ARG A 1 104 ? 13.289 17.922 18.984 1 95.69 104 ARG A CA 1
ATOM 848 C C . ARG A 1 104 ? 12.211 19 19 1 95.69 104 ARG A C 1
ATOM 850 O O . ARG A 1 104 ? 12.32 20.016 18.312 1 95.69 104 ARG A O 1
ATOM 857 N N . LYS A 1 105 ? 11.234 18.797 19.781 1 95.62 105 LYS A N 1
ATOM 858 C CA . LYS A 1 105 ? 10.117 19.734 19.906 1 95.62 105 LYS A CA 1
ATOM 859 C C . LYS A 1 105 ? 9.961 20.234 21.328 1 95.62 105 LYS A C 1
ATOM 861 O O . LYS A 1 105 ? 10.156 19.469 22.281 1 95.62 105 LYS A O 1
ATOM 866 N N . ASN A 1 106 ? 9.523 21.453 21.406 1 96.81 106 ASN A N 1
ATOM 867 C CA . ASN A 1 106 ? 9.227 22.031 22.719 1 96.81 106 ASN A CA 1
ATOM 868 C C . ASN A 1 106 ? 7.723 22.125 22.953 1 96.81 106 ASN A C 1
ATOM 870 O O . ASN A 1 106 ? 6.973 22.531 22.062 1 96.81 106 ASN A O 1
ATOM 874 N N . ALA A 1 107 ? 7.367 21.766 24.203 1 96.88 107 ALA A N 1
ATOM 875 C CA . ALA A 1 107 ? 5.969 21.938 24.594 1 96.88 107 ALA A CA 1
ATOM 876 C C . ALA A 1 107 ? 5.555 23.406 24.516 1 96.88 107 ALA A C 1
ATOM 878 O O . ALA A 1 107 ? 6.379 24.297 24.719 1 96.88 107 ALA A O 1
ATOM 879 N N . PRO A 1 108 ? 4.344 23.656 24.312 1 97 108 PRO A N 1
ATOM 880 C CA . PRO A 1 108 ? 3.924 25 23.938 1 97 108 PRO A CA 1
ATOM 881 C C . PRO A 1 108 ? 3.955 25.984 25.109 1 97 108 PRO A C 1
ATOM 883 O O . PRO A 1 108 ? 4.168 27.188 24.906 1 97 108 PRO A O 1
ATOM 886 N N . ILE A 1 109 ? 3.75 25.531 26.344 1 97.94 109 ILE A N 1
ATOM 887 C CA . ILE A 1 109 ? 3.664 26.438 27.484 1 97.94 109 ILE A CA 1
ATOM 888 C C . ILE A 1 109 ? 4.887 26.266 28.391 1 97.94 109 ILE A C 1
ATOM 890 O O . ILE A 1 109 ? 5.66 27.203 28.594 1 97.94 109 ILE A O 1
ATOM 894 N N . SER A 1 110 ? 5.125 25.078 28.812 1 97.44 110 SER A N 1
ATOM 895 C CA . SER A 1 110 ? 6.211 24.812 29.75 1 97.44 110 SER A CA 1
ATOM 896 C C . SER A 1 110 ? 7.57 24.938 29.062 1 97.44 110 SER A C 1
ATOM 898 O O . SER A 1 110 ? 8.586 25.156 29.734 1 97.44 110 SER A O 1
ATOM 900 N N . GLY A 1 111 ? 7.621 24.656 27.75 1 97.5 111 GLY A N 1
ATOM 901 C CA . GLY A 1 111 ? 8.859 24.719 26.984 1 97.5 111 GLY A CA 1
ATOM 902 C C . GLY A 1 111 ? 9.727 23.484 27.141 1 97.5 111 GLY A C 1
ATOM 903 O O . GLY A 1 111 ? 10.828 23.422 26.578 1 97.5 111 GLY A O 1
ATOM 904 N N . ILE A 1 112 ? 9.258 22.531 27.828 1 96.38 112 ILE A N 1
ATOM 905 C CA . ILE A 1 112 ? 10.055 21.312 28.031 1 96.38 112 ILE A CA 1
ATOM 906 C C . ILE A 1 112 ? 10.281 20.625 26.688 1 96.38 112 ILE A C 1
ATOM 908 O O . ILE A 1 112 ? 9.352 20.453 25.891 1 96.38 112 ILE A O 1
ATOM 912 N N . GLY A 1 113 ? 11.516 20.219 26.422 1 96.38 113 GLY A N 1
ATOM 913 C CA . GLY A 1 113 ? 11.891 19.641 25.141 1 96.38 113 GLY A CA 1
ATOM 914 C C . GLY A 1 113 ? 11.891 18.125 25.156 1 96.38 113 GLY A C 1
ATOM 915 O O . GLY A 1 113 ? 12.234 17.5 26.172 1 96.38 113 GLY A O 1
ATOM 916 N N . SER A 1 114 ? 11.547 17.531 24.031 1 97.12 114 SER A N 1
ATOM 917 C CA . SER A 1 114 ? 11.625 16.078 23.844 1 97.12 114 SER A CA 1
ATOM 918 C C . SER A 1 114 ? 11.703 15.719 22.359 1 97.12 114 SER A C 1
ATOM 920 O O . SER A 1 114 ? 11.438 16.547 21.5 1 97.12 114 SER A O 1
ATOM 922 N N . TYR A 1 115 ? 12.07 14.484 22.094 1 96.62 115 TYR A N 1
ATOM 923 C CA . TYR A 1 115 ? 12.117 14.008 20.719 1 96.62 115 TYR A CA 1
ATOM 924 C C . TYR A 1 115 ? 10.75 13.508 20.266 1 96.62 115 TYR A C 1
ATOM 926 O O . TYR A 1 115 ? 10.031 12.867 21.031 1 96.62 115 TYR A O 1
ATOM 934 N N . SER A 1 116 ? 10.461 13.867 19.062 1 97.12 116 SER A N 1
ATOM 935 C CA . SER A 1 116 ? 9.344 13.273 18.344 1 97.12 116 SER A CA 1
ATOM 936 C C . SER A 1 116 ? 9.82 12.539 17.094 1 97.12 116 SER A C 1
ATOM 938 O O . SER A 1 116 ? 10.719 13.016 16.391 1 97.12 116 SER A O 1
ATOM 940 N N . SER A 1 117 ? 9.203 11.398 16.891 1 97.19 117 SER A N 1
ATOM 941 C CA . SER A 1 117 ? 9.594 10.602 15.742 1 97.19 117 SER A CA 1
ATOM 942 C C . SER A 1 117 ? 8.539 10.664 14.641 1 97.19 117 SER A C 1
ATOM 944 O O . SER A 1 117 ? 7.34 10.625 14.922 1 97.19 117 SER A O 1
ATOM 946 N N . TYR A 1 118 ? 9.016 10.719 13.453 1 98.44 118 TYR A N 1
ATOM 947 C CA . TYR A 1 118 ? 8.18 10.711 12.258 1 98.44 118 TYR A CA 1
ATOM 948 C C . TYR A 1 118 ? 8.68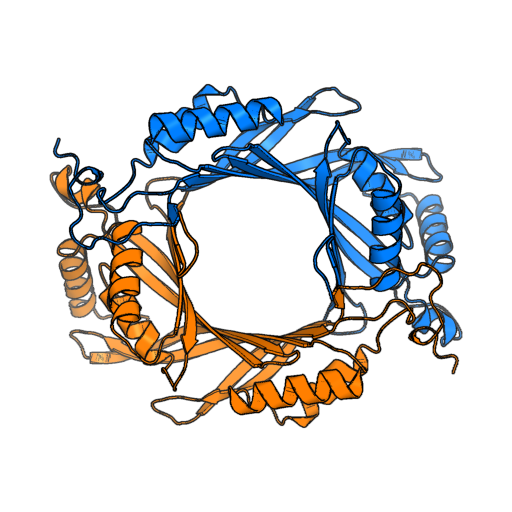 9.688 11.25 1 98.44 118 TYR A C 1
ATOM 950 O O . TYR A 1 118 ? 9.891 9.477 11.117 1 98.44 118 TYR A O 1
ATOM 958 N N . ASN A 1 119 ? 7.754 9.078 10.578 1 98.5 119 ASN A N 1
ATOM 959 C CA . ASN A 1 119 ? 8.141 8.234 9.453 1 98.5 119 ASN A CA 1
ATOM 960 C C . ASN A 1 119 ? 8.289 9.055 8.172 1 98.5 119 ASN A C 1
ATOM 962 O O . ASN A 1 119 ? 7.363 9.766 7.773 1 98.5 119 ASN A O 1
ATOM 966 N N . CYS A 1 120 ? 9.383 8.945 7.52 1 98.19 120 CYS A N 1
ATOM 967 C CA . CYS A 1 120 ? 9.688 9.664 6.289 1 98.19 120 CYS A CA 1
ATOM 968 C C . CYS A 1 120 ? 10.227 8.719 5.223 1 98.19 120 CYS A C 1
ATOM 970 O O . CYS A 1 120 ? 10.492 7.551 5.504 1 98.19 120 CYS A O 1
ATOM 972 N N . GLY A 1 121 ? 10.281 9.242 4.004 1 97.44 121 GLY A N 1
ATOM 973 C CA . GLY A 1 121 ? 10.836 8.414 2.945 1 97.44 121 GLY A CA 1
ATOM 974 C C . GLY A 1 121 ? 11.055 9.172 1.649 1 97.44 121 GLY A C 1
ATOM 975 O O . GLY A 1 121 ? 10.648 10.336 1.526 1 97.44 121 GLY A O 1
ATOM 976 N N . PHE A 1 122 ? 11.734 8.484 0.768 1 97.38 122 PHE A N 1
ATOM 977 C CA . PHE A 1 122 ? 11.961 8.977 -0.586 1 97.38 122 PHE A CA 1
ATOM 978 C C . PHE A 1 122 ? 11.539 7.941 -1.617 1 97.38 122 PHE A C 1
ATOM 980 O O . PHE A 1 122 ? 11.75 6.742 -1.426 1 97.38 122 PHE A O 1
ATOM 987 N N . ILE A 1 123 ? 10.898 8.391 -2.59 1 97.88 123 ILE A N 1
ATOM 988 C CA . ILE A 1 123 ? 10.617 7.594 -3.781 1 97.88 123 ILE A CA 1
ATOM 989 C C . ILE A 1 123 ? 11.352 8.188 -4.98 1 97.88 123 ILE A C 1
ATOM 991 O O . ILE A 1 123 ? 11.148 9.352 -5.324 1 97.88 123 ILE A O 1
ATOM 995 N N . SER A 1 124 ? 12.164 7.406 -5.613 1 97.25 124 SER A N 1
ATOM 996 C CA . SER A 1 124 ? 12.93 7.93 -6.738 1 97.25 124 SER A CA 1
ATOM 997 C C . SER A 1 124 ? 12.922 6.953 -7.91 1 97.25 124 SER A C 1
ATOM 999 O O . SER A 1 124 ? 12.961 5.738 -7.715 1 97.25 124 SER A O 1
ATOM 1001 N N . THR A 1 125 ? 12.867 7.469 -9.039 1 97.31 125 THR A N 1
ATOM 1002 C CA . THR A 1 125 ? 12.906 6.703 -10.281 1 97.31 125 THR A CA 1
ATOM 1003 C C . THR A 1 125 ? 13.758 7.414 -11.32 1 97.31 125 THR A C 1
ATOM 1005 O O . THR A 1 125 ? 13.812 8.641 -11.359 1 97.31 125 THR A O 1
ATOM 1008 N N . LYS A 1 126 ? 14.414 6.633 -12.117 1 96.75 126 LYS A N 1
ATOM 1009 C CA . LYS A 1 126 ? 15.211 7.215 -13.195 1 96.75 126 LYS A CA 1
ATOM 1010 C C . LYS A 1 126 ? 15.109 6.379 -14.469 1 96.75 126 LYS A C 1
ATOM 1012 O O . LYS A 1 126 ? 15.367 5.172 -14.445 1 96.75 126 LYS A O 1
ATOM 1017 N N . ASN A 1 127 ? 14.656 6.938 -15.461 1 94.69 127 ASN A N 1
ATOM 1018 C CA . ASN A 1 127 ? 14.852 6.492 -16.844 1 94.69 127 ASN A CA 1
ATOM 1019 C C . ASN A 1 127 ? 15.664 7.504 -17.641 1 94.69 127 ASN A C 1
ATOM 1021 O O . ASN A 1 127 ? 16.828 7.75 -17.344 1 94.69 127 ASN A O 1
ATOM 1025 N N . LYS A 1 128 ? 14.93 8.289 -18.5 1 92.25 128 LYS A N 1
ATOM 1026 C CA . LYS A 1 128 ? 15.602 9.422 -19.125 1 92.25 128 LYS A CA 1
ATOM 1027 C C . LYS A 1 128 ? 15.672 10.617 -18.188 1 92.25 128 LYS A C 1
ATOM 1029 O O . LYS A 1 128 ? 16.672 11.344 -18.172 1 92.25 128 LYS A O 1
ATOM 1034 N N . GLU A 1 129 ? 14.688 10.703 -17.359 1 95.25 129 GLU A N 1
ATOM 1035 C CA . GLU A 1 129 ? 14.602 11.789 -16.391 1 95.25 129 GLU A CA 1
ATOM 1036 C C . GLU A 1 129 ? 14.57 11.258 -14.961 1 95.25 129 GLU A C 1
ATOM 1038 O O . GLU A 1 129 ? 14.172 10.117 -14.727 1 95.25 129 GLU A O 1
ATOM 1043 N N . PHE A 1 130 ? 15.086 12.07 -14.133 1 95.69 130 PHE A N 1
ATOM 1044 C CA . PHE A 1 130 ? 15.102 11.742 -12.711 1 95.69 130 PHE A CA 1
ATOM 1045 C C . PHE A 1 130 ? 13.852 12.273 -12.023 1 95.69 130 PHE A C 1
ATOM 1047 O O . PHE A 1 130 ? 13.477 13.438 -12.211 1 95.69 130 PHE A O 1
ATOM 1054 N N . ASP A 1 131 ? 13.141 11.406 -11.297 1 96.44 131 ASP A N 1
ATOM 1055 C CA . ASP A 1 131 ? 11.984 11.781 -10.484 1 96.44 131 ASP A CA 1
ATOM 1056 C C . ASP A 1 131 ? 12.25 11.516 -9 1 96.44 131 ASP A C 1
ATOM 1058 O O . ASP A 1 131 ? 12.805 10.477 -8.641 1 96.44 131 ASP A O 1
ATOM 1062 N N . PHE A 1 132 ? 11.852 12.422 -8.18 1 96.38 132 PHE A N 1
ATOM 1063 C CA . PHE A 1 132 ? 12.125 12.336 -6.75 1 96.38 132 PHE A CA 1
ATOM 1064 C C . PHE A 1 132 ? 10.938 12.852 -5.941 1 96.38 132 PHE A C 1
ATOM 1066 O O . PHE A 1 132 ? 10.516 13.992 -6.113 1 96.38 132 PHE A O 1
ATOM 1073 N N . ILE A 1 133 ? 10.484 12.039 -4.988 1 97.75 133 ILE A N 1
ATOM 1074 C CA . ILE A 1 133 ? 9.344 12.375 -4.141 1 97.75 133 ILE A CA 1
ATOM 1075 C C . ILE A 1 133 ? 9.734 12.227 -2.672 1 97.75 133 ILE A C 1
ATOM 1077 O O . ILE A 1 133 ? 10.289 11.195 -2.275 1 97.75 133 ILE A O 1
ATOM 1081 N N . LEU A 1 134 ? 9.438 13.234 -1.903 1 97.62 134 LEU A N 1
ATOM 1082 C CA . LEU A 1 134 ? 9.586 13.18 -0.453 1 97.62 134 LEU A CA 1
ATOM 1083 C C . LEU A 1 134 ? 8.281 12.758 0.212 1 97.62 134 LEU A C 1
ATOM 1085 O O . LEU A 1 134 ? 7.211 13.273 -0.118 1 97.62 134 LEU A O 1
ATOM 1089 N N . LYS A 1 135 ? 8.406 11.812 1.082 1 98.5 135 LYS A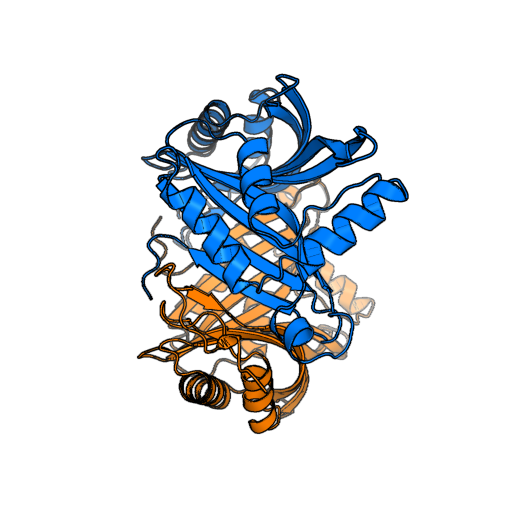 N 1
ATOM 1090 C CA . LYS A 1 135 ? 7.27 11.336 1.862 1 98.5 135 LYS A CA 1
ATOM 1091 C C . LYS A 1 135 ? 7.426 11.688 3.338 1 98.5 135 LYS A C 1
ATOM 1093 O O . LYS A 1 135 ? 8.5 11.492 3.916 1 98.5 135 LYS A O 1
ATOM 1098 N N . VAL A 1 136 ? 6.355 12.172 3.957 1 98.75 136 VAL A N 1
ATOM 1099 C CA . VAL A 1 136 ? 6.355 12.477 5.387 1 98.75 136 VAL A CA 1
ATOM 1100 C C . VAL A 1 136 ? 5.008 12.094 5.992 1 98.75 136 VAL A C 1
ATOM 1102 O O . VAL A 1 136 ? 3.955 12.445 5.461 1 98.75 136 VAL A O 1
ATOM 1105 N N . GLU A 1 137 ? 5.07 11.359 7.051 1 98.81 137 GLU A N 1
ATOM 1106 C CA . GLU A 1 137 ? 3.881 11.008 7.82 1 98.81 137 GLU A CA 1
ATOM 1107 C C . GLU A 1 137 ? 3.84 11.766 9.148 1 98.81 137 GLU A C 1
ATOM 1109 O O . GLU A 1 137 ? 4.75 11.641 9.969 1 98.81 137 GLU A O 1
ATOM 1114 N N . VAL A 1 138 ? 2.73 12.477 9.344 1 98.75 138 VAL A N 1
ATOM 1115 C CA . VAL A 1 138 ? 2.656 13.344 10.508 1 98.75 138 VAL A CA 1
ATOM 1116 C C . VAL A 1 138 ? 1.384 13.039 11.297 1 98.75 138 VAL A C 1
ATOM 1118 O O . VAL A 1 138 ? 0.274 13.266 10.805 1 98.75 138 VAL A O 1
ATOM 1121 N N . PRO A 1 139 ? 1.499 12.57 12.523 1 98.56 139 PRO A N 1
ATOM 1122 C CA . PRO A 1 139 ? 0.315 12.43 13.375 1 98.56 139 PRO A CA 1
ATOM 1123 C C . PRO A 1 139 ? -0.188 13.766 13.914 1 98.56 139 PRO A C 1
ATOM 1125 O O . PRO A 1 139 ? 0.615 14.633 14.273 1 98.56 139 PRO A O 1
ATOM 1128 N N . VAL A 1 140 ? -1.508 13.914 13.961 1 98.56 140 VAL A N 1
ATOM 1129 C CA . VAL A 1 140 ? -2.102 15.141 14.477 1 98.56 140 VAL A CA 1
ATOM 1130 C C . VAL A 1 140 ? -3.367 14.812 15.266 1 98.56 140 VAL A C 1
ATOM 1132 O O . VAL A 1 140 ? -3.84 13.672 15.25 1 98.56 140 VAL A O 1
ATOM 1135 N N . LEU A 1 141 ? -3.799 15.781 15.969 1 98.12 141 LEU A N 1
ATOM 1136 C CA . LEU A 1 141 ? -5.062 15.711 16.688 1 98.12 141 LEU A CA 1
ATOM 1137 C C . LEU A 1 141 ? -6.164 16.453 15.938 1 98.12 141 LEU A C 1
ATOM 1139 O O . LEU A 1 141 ? -5.938 17.547 15.43 1 98.12 141 LEU A O 1
ATOM 1143 N N . THR A 1 142 ? -7.328 15.875 15.828 1 97.56 142 THR A N 1
ATOM 1144 C CA . THR A 1 142 ? -8.477 16.547 15.234 1 97.56 142 THR A CA 1
ATOM 1145 C C . THR A 1 142 ? -9.688 16.469 16.172 1 97.56 142 THR A C 1
ATOM 1147 O O . THR A 1 142 ? -9.914 15.445 16.812 1 97.56 142 THR A O 1
ATOM 1150 N N . VAL A 1 143 ? -10.383 17.562 16.266 1 97.44 143 VAL A N 1
ATOM 1151 C CA . VAL A 1 143 ? -11.672 17.641 16.938 1 97.44 143 VAL A CA 1
ATOM 1152 C C . VAL A 1 143 ? -12.789 17.797 15.898 1 97.44 143 VAL A C 1
ATOM 1154 O O . VAL A 1 143 ? -12.68 18.609 14.984 1 97.44 143 VAL A O 1
ATOM 1157 N N . CYS A 1 144 ? -13.82 17.047 16.047 1 95 144 CYS A N 1
ATOM 1158 C CA . CYS A 1 144 ? -14.883 17.047 15.039 1 95 144 CYS A CA 1
ATOM 1159 C C . CYS A 1 144 ? -15.766 18.281 15.172 1 95 144 CYS A C 1
ATOM 1161 O O . CYS A 1 144 ? -16.391 18.484 16.203 1 95 144 CYS A O 1
ATOM 1163 N N . PRO A 1 145 ? -15.922 19.031 14.078 1 94.19 145 PRO A N 1
ATOM 1164 C CA . PRO A 1 145 ? -16.766 20.234 14.109 1 94.19 145 PRO A CA 1
ATOM 1165 C C . PRO A 1 145 ? -18.25 19.906 14.359 1 94.19 145 PRO A C 1
ATOM 1167 O O . PRO A 1 145 ? -18.922 20.625 15.086 1 94.19 145 PRO A O 1
ATOM 1170 N N . CYS A 1 146 ? -18.734 18.891 13.758 1 91.31 146 CYS A N 1
ATOM 1171 C CA . CYS A 1 146 ? -20.141 18.5 13.891 1 91.31 146 CYS A CA 1
ATOM 1172 C C . CYS A 1 146 ? -20.469 18.125 15.328 1 91.31 146 CYS A C 1
ATOM 1174 O O . CYS A 1 146 ? -21.453 18.594 15.891 1 91.31 146 CYS A O 1
ATOM 1176 N N . SER A 1 147 ? -19.656 17.266 15.898 1 91.5 147 SER A N 1
ATOM 1177 C CA . SER A 1 147 ? -19.828 16.859 17.281 1 91.5 147 SER A CA 1
ATOM 1178 C C . SER A 1 147 ? -19.828 18.078 18.219 1 91.5 147 SER A C 1
ATOM 1180 O O . SER A 1 147 ? -20.641 18.156 19.141 1 91.5 147 SER A O 1
ATOM 1182 N N . LYS A 1 148 ? -18.906 18.969 18.016 1 93.12 148 LYS A N 1
ATOM 1183 C CA . LYS A 1 148 ? -18.812 20.172 18.828 1 93.12 148 LYS A CA 1
ATOM 1184 C C . LYS A 1 148 ? -20.078 21.016 18.719 1 93.12 148 LYS A C 1
ATOM 1186 O O . LYS A 1 148 ? -20.562 21.578 19.719 1 93.12 148 LYS A O 1
ATOM 1191 N N . GLU A 1 149 ? -20.609 21.109 17.531 1 90.5 149 GLU A N 1
ATOM 1192 C CA . GLU A 1 149 ? -21.781 21.938 17.266 1 90.5 149 GLU A CA 1
ATOM 1193 C C . GLU A 1 149 ? -23.047 21.359 17.906 1 90.5 149 GLU A C 1
ATOM 1195 O O . GLU A 1 149 ? -23.859 22.094 18.453 1 90.5 149 GLU A O 1
ATOM 1200 N N . ILE A 1 150 ? -23.156 20.109 18 1 90 150 ILE A N 1
ATOM 1201 C CA . ILE A 1 150 ? -24.438 19.5 18.359 1 90 150 ILE A CA 1
ATOM 1202 C C . ILE A 1 150 ? -24.422 19.156 19.859 1 90 150 ILE A C 1
ATOM 1204 O O . ILE A 1 150 ? -25.484 18.938 20.453 1 90 150 ILE A O 1
ATOM 1208 N N . SER A 1 151 ? -23.266 19.031 20.422 1 91.31 151 SER A N 1
ATOM 1209 C CA . SER A 1 151 ? -23.156 18.625 21.828 1 91.31 151 SER A CA 1
ATOM 1210 C C . SER A 1 151 ? -23.297 19.812 22.766 1 91.31 151 SER A C 1
ATOM 1212 O O . SER A 1 151 ? -22.766 20.891 22.484 1 91.31 151 SER A O 1
ATOM 1214 N N . ASP A 1 152 ? -23.891 19.562 23.859 1 92.69 152 ASP A N 1
ATOM 1215 C CA . ASP A 1 152 ? -23.984 20.594 24.891 1 92.69 152 ASP A CA 1
ATOM 1216 C C . ASP A 1 152 ? -22.625 20.859 25.531 1 92.69 152 ASP A C 1
ATOM 1218 O O . ASP A 1 152 ? -22.328 21.984 25.969 1 92.69 152 ASP A O 1
ATOM 1222 N N . ARG A 1 153 ? -21.859 19.781 25.578 1 90.94 153 ARG A N 1
ATOM 1223 C CA . ARG A 1 153 ? -20.516 19.875 26.125 1 90.94 153 ARG A CA 1
ATOM 1224 C C . ARG A 1 153 ? -19.594 18.844 25.469 1 90.94 153 ARG A C 1
ATOM 1226 O O . ARG A 1 153 ? -20.031 17.766 25.094 1 90.94 153 ARG A O 1
ATOM 1233 N N . GLY A 1 154 ? -18.391 19.344 25.328 1 91 154 GLY A N 1
ATOM 1234 C CA . GLY A 1 154 ? -17.391 18.438 24.797 1 91 154 GLY A CA 1
ATOM 1235 C C . GLY A 1 154 ? -17.547 18.203 23.297 1 91 154 GLY A C 1
ATOM 1236 O O . GLY A 1 154 ? -18.406 18.797 22.656 1 91 154 GLY A O 1
ATOM 1237 N N . ALA A 1 155 ? -16.672 17.438 22.734 1 94.06 155 ALA A N 1
ATOM 1238 C CA . ALA A 1 155 ? -16.625 16.938 21.375 1 94.06 155 ALA A CA 1
ATOM 1239 C C . ALA A 1 155 ? -15.664 15.758 21.234 1 94.06 155 ALA A C 1
ATOM 1241 O O . ALA A 1 155 ? -14.641 15.711 21.922 1 94.06 155 ALA A O 1
ATOM 1242 N N . HIS A 1 156 ? -16.062 14.758 20.422 1 93.75 156 HIS A N 1
ATOM 1243 C CA . HIS A 1 156 ? -15.102 13.664 20.281 1 93.75 156 HIS A CA 1
ATOM 1244 C C . HIS A 1 156 ? -13.883 14.109 19.484 1 93.75 156 HIS A C 1
ATOM 1246 O O . HIS A 1 156 ? -13.992 14.945 18.578 1 93.75 156 HIS A O 1
ATOM 1252 N N . ASN A 1 157 ? -12.781 13.625 19.812 1 94.12 157 ASN A N 1
ATOM 1253 C CA . ASN A 1 157 ? -11.492 13.875 19.172 1 94.12 157 ASN A CA 1
ATOM 1254 C C . ASN A 1 157 ? -10.711 12.578 18.969 1 94.12 157 ASN A C 1
ATOM 1256 O O . ASN A 1 157 ? -11.078 11.531 19.516 1 94.12 157 ASN A O 1
ATOM 1260 N N . GLN A 1 158 ? -9.805 12.625 18.078 1 95.88 158 GLN A N 1
ATOM 1261 C CA . GLN A 1 158 ? -9.023 11.43 17.766 1 95.88 158 GLN A CA 1
ATOM 1262 C C . GLN A 1 158 ? -7.699 11.797 17.125 1 95.88 158 GLN A C 1
ATOM 1264 O O . GLN A 1 158 ? -7.484 12.953 16.734 1 95.88 158 GLN A O 1
ATOM 1269 N N . ARG A 1 159 ? -6.887 10.789 17.016 1 96.81 159 ARG A N 1
ATOM 1270 C CA . ARG A 1 159 ? -5.641 10.891 16.266 1 96.81 159 ARG A CA 1
ATOM 1271 C C . ARG A 1 159 ? -5.891 10.734 14.766 1 96.81 159 ARG A C 1
ATOM 1273 O O . ARG A 1 159 ? -6.727 9.93 14.352 1 96.81 159 ARG A O 1
ATOM 1280 N N . ALA A 1 160 ? -5.246 11.562 14.016 1 98.06 160 ALA A N 1
ATOM 1281 C CA . ALA A 1 160 ? -5.234 11.422 12.562 1 98.06 160 ALA A CA 1
ATOM 1282 C C . ALA A 1 160 ? -3.809 11.328 12.031 1 98.06 160 ALA A C 1
ATOM 1284 O O . ALA A 1 160 ? -2.881 11.883 12.625 1 98.06 160 ALA A O 1
ATOM 1285 N N . MET A 1 161 ? -3.664 10.578 10.977 1 98.69 161 MET A N 1
ATOM 1286 C CA . MET A 1 161 ? -2.383 10.477 10.281 1 98.69 161 MET A CA 1
ATOM 1287 C C . MET A 1 161 ? -2.436 11.195 8.938 1 98.69 161 MET A C 1
ATOM 1289 O O . MET A 1 161 ? -3.287 10.898 8.102 1 98.69 161 MET A O 1
ATOM 1293 N N . VAL A 1 162 ? -1.544 12.125 8.742 1 98.81 162 VAL A N 1
ATOM 1294 C CA . VAL A 1 162 ? -1.446 12.852 7.477 1 98.81 162 VAL A CA 1
ATOM 1295 C C . VAL A 1 162 ? -0.222 12.375 6.699 1 98.81 162 VAL A C 1
ATOM 1297 O O . VAL A 1 162 ? 0.915 12.57 7.137 1 98.81 162 VAL A O 1
ATOM 1300 N N . ASN A 1 163 ? -0.441 11.742 5.621 1 98.81 163 ASN A N 1
ATOM 1301 C CA . ASN A 1 163 ? 0.616 11.312 4.711 1 98.81 163 ASN A CA 1
ATOM 1302 C C . ASN A 1 163 ? 0.787 12.289 3.551 1 98.81 163 ASN A C 1
ATOM 1304 O O . ASN A 1 163 ? -0.141 12.5 2.768 1 98.81 163 ASN A O 1
ATOM 1308 N N . VAL A 1 164 ? 1.94 12.789 3.436 1 98.56 164 VAL A N 1
ATOM 1309 C CA . VAL A 1 164 ? 2.195 13.773 2.393 1 98.56 164 VAL A CA 1
ATOM 1310 C C . VAL A 1 164 ? 3.301 13.273 1.466 1 98.56 164 VAL A C 1
ATOM 1312 O O . VAL A 1 164 ? 4.281 12.68 1.921 1 98.56 164 VAL A O 1
ATOM 1315 N N . GLN A 1 165 ? 3.105 13.445 0.208 1 98.62 165 GLN A N 1
ATOM 1316 C CA . GLN A 1 165 ? 4.121 13.273 -0.825 1 98.62 165 GLN A CA 1
ATOM 1317 C C . GLN A 1 165 ? 4.289 14.547 -1.646 1 98.62 165 GLN A C 1
ATOM 1319 O O . GLN A 1 165 ? 3.307 15.148 -2.082 1 98.62 165 GLN A O 1
ATOM 1324 N N . VAL A 1 166 ? 5.543 14.961 -1.873 1 98.06 166 VAL A N 1
ATOM 1325 C CA . VAL A 1 166 ? 5.75 16.188 -2.643 1 98.06 166 VAL A CA 1
ATOM 1326 C C . VAL A 1 166 ? 6.922 15.992 -3.605 1 98.06 166 VAL A C 1
ATOM 1328 O O . VAL A 1 166 ? 7.914 15.344 -3.266 1 98.06 166 VAL A O 1
ATOM 1331 N N . ARG A 1 167 ? 6.77 16.516 -4.812 1 97.56 167 ARG A N 1
ATOM 1332 C CA . ARG A 1 167 ? 7.902 16.828 -5.684 1 97.56 167 ARG A CA 1
ATOM 1333 C C . ARG A 1 167 ? 8.391 18.25 -5.453 1 97.56 167 ARG A C 1
ATOM 1335 O O . ARG A 1 167 ? 7.594 19.188 -5.391 1 97.56 167 ARG A O 1
ATOM 1342 N N . MET A 1 168 ? 9.648 18.344 -5.344 1 93.56 168 MET A N 1
ATOM 1343 C CA . MET A 1 168 ? 10.188 19.672 -5.047 1 93.56 168 MET A CA 1
ATOM 1344 C C . MET A 1 168 ? 11.164 20.109 -6.125 1 93.56 168 MET A C 1
ATOM 1346 O O . MET A 1 168 ? 11.961 19.312 -6.621 1 93.56 168 MET A O 1
ATOM 1350 N N . ASN A 1 169 ? 11.125 21.375 -6.473 1 92.25 169 ASN A N 1
ATOM 1351 C CA . ASN A 1 169 ? 12.062 22 -7.402 1 92.25 169 ASN A CA 1
ATOM 1352 C C . ASN A 1 169 ? 13.281 22.562 -6.68 1 92.25 169 ASN A C 1
ATOM 1354 O O . ASN A 1 169 ? 14.305 22.844 -7.305 1 92.25 169 ASN A O 1
ATOM 1358 N N . SER A 1 170 ? 13.133 22.812 -5.461 1 92.94 170 SER A N 1
ATOM 1359 C CA . SER A 1 170 ? 14.188 23.219 -4.543 1 92.94 170 SER A CA 1
ATOM 1360 C C . SER A 1 170 ? 13.969 22.641 -3.152 1 92.94 170 SER A C 1
ATOM 1362 O O . SER A 1 170 ? 12.914 22.062 -2.873 1 92.94 170 SER A O 1
ATOM 1364 N N . LEU A 1 171 ? 14.938 22.766 -2.359 1 91.31 171 LEU A N 1
ATOM 1365 C CA . LEU A 1 171 ? 14.938 22.062 -1.082 1 91.31 171 LEU A CA 1
ATOM 1366 C C . LEU A 1 171 ? 13.773 22.516 -0.209 1 91.31 171 LEU A C 1
ATOM 1368 O O . LEU A 1 171 ? 13.578 23.703 0.007 1 91.31 171 LEU A O 1
ATOM 1372 N N . VAL A 1 172 ? 12.977 21.625 0.209 1 95.19 172 VAL A N 1
ATOM 1373 C CA . VAL A 1 172 ? 11.977 21.766 1.262 1 95.19 172 VAL A CA 1
ATOM 1374 C C . VAL A 1 172 ? 12.312 20.828 2.426 1 95.19 172 VAL A C 1
ATOM 1376 O O . VAL A 1 172 ? 12.406 19.609 2.252 1 95.19 172 VAL A O 1
ATOM 1379 N N . TRP A 1 173 ? 12.469 21.375 3.541 1 96 173 TRP A N 1
ATOM 1380 C CA . TRP A 1 173 ? 12.867 20.578 4.699 1 96 173 TRP A CA 1
ATOM 1381 C C . TRP A 1 173 ? 11.695 19.75 5.223 1 96 173 TRP A C 1
ATOM 1383 O O . TRP A 1 173 ? 10.547 20.203 5.207 1 96 173 TRP A O 1
ATOM 1393 N N . ILE A 1 174 ? 12.023 18.594 5.766 1 97 174 ILE A N 1
ATOM 1394 C CA . ILE A 1 174 ? 11.039 17.734 6.418 1 97 174 ILE A CA 1
ATOM 1395 C C . ILE A 1 174 ? 10.336 18.516 7.531 1 97 174 ILE A C 1
ATOM 1397 O O . ILE A 1 174 ? 9.117 18.422 7.684 1 97 174 ILE A O 1
ATOM 1401 N N . GLU A 1 175 ? 11.094 19.281 8.234 1 97.06 175 GLU A N 1
ATOM 1402 C CA . GLU A 1 175 ? 10.578 20.062 9.344 1 97.06 175 GLU A CA 1
ATOM 1403 C C . GLU A 1 175 ? 9.508 21.047 8.867 1 97.06 175 GLU A C 1
ATOM 1405 O O . GLU A 1 175 ? 8.516 21.281 9.562 1 97.06 175 GLU A O 1
ATOM 1410 N N . GLU A 1 176 ? 9.703 21.641 7.73 1 97.5 176 GLU A N 1
ATOM 1411 C CA . GLU A 1 176 ? 8.734 22.594 7.191 1 97.5 176 GLU A CA 1
ATOM 1412 C C . GLU A 1 176 ? 7.414 21.891 6.863 1 97.5 176 GLU A C 1
ATOM 1414 O O . GLU A 1 176 ? 6.336 22.438 7.133 1 97.5 176 GLU A O 1
ATOM 1419 N N . ILE A 1 177 ? 7.543 20.719 6.281 1 98.31 177 ILE A N 1
ATOM 1420 C CA . ILE A 1 177 ? 6.355 19.953 5.941 1 98.31 177 ILE A CA 1
ATOM 1421 C C . ILE A 1 177 ? 5.586 19.594 7.211 1 98.31 177 ILE A C 1
ATOM 1423 O O . ILE A 1 177 ? 4.363 19.75 7.27 1 98.31 177 ILE A O 1
ATOM 1427 N N . ILE A 1 178 ? 6.32 19.156 8.211 1 98.19 178 ILE A N 1
ATOM 1428 C CA . ILE A 1 178 ? 5.707 18.781 9.477 1 98.19 178 ILE A CA 1
ATOM 1429 C C . ILE A 1 178 ? 4.98 19.984 10.078 1 98.19 178 ILE A C 1
ATOM 1431 O O . ILE A 1 178 ? 3.836 19.859 10.523 1 98.19 178 ILE A O 1
ATOM 1435 N N . GLU A 1 179 ? 5.602 21.094 10.031 1 97.38 179 GLU A N 1
ATOM 1436 C CA . GLU A 1 179 ? 4.996 22.312 10.562 1 97.38 179 GLU A CA 1
ATOM 1437 C C . GLU A 1 179 ? 3.725 22.672 9.805 1 97.38 179 GLU A C 1
ATOM 1439 O O . GLU A 1 179 ? 2.709 23.031 10.414 1 97.38 179 GLU A O 1
ATOM 1444 N N . MET A 1 180 ? 3.787 22.594 8.531 1 97.81 180 MET A N 1
ATOM 1445 C CA . MET A 1 180 ? 2.627 22.906 7.699 1 97.81 180 MET A CA 1
ATOM 1446 C C . MET A 1 180 ? 1.458 21.984 8.023 1 97.81 180 MET A C 1
ATOM 1448 O O . MET A 1 180 ? 0.314 22.438 8.117 1 97.81 180 MET A O 1
ATOM 1452 N N . VAL A 1 181 ? 1.755 20.75 8.234 1 98.62 181 VAL A N 1
ATOM 1453 C CA . VAL A 1 181 ? 0.722 19.75 8.508 1 98.62 181 VAL A CA 1
ATOM 1454 C C . VAL A 1 181 ? 0.141 19.984 9.906 1 98.62 181 VAL A C 1
ATOM 1456 O O . VAL A 1 181 ? -1.079 20 10.078 1 98.62 181 VAL A O 1
ATOM 1459 N N . GLU A 1 182 ? 0.963 20.172 10.859 1 98.19 182 GLU A N 1
ATOM 1460 C CA . GLU A 1 182 ? 0.515 20.375 12.234 1 98.19 182 GLU A CA 1
ATOM 1461 C C . GLU A 1 182 ? -0.344 21.641 12.352 1 98.19 182 GLU A C 1
ATOM 1463 O O . GLU A 1 182 ? -1.346 21.641 13.07 1 98.19 182 GLU A O 1
ATOM 1468 N N . ASP A 1 183 ? -0.013 22.641 11.609 1 97.25 183 ASP A N 1
ATOM 1469 C CA . ASP A 1 183 ? -0.758 23.906 11.625 1 97.25 183 ASP A CA 1
ATOM 1470 C C . ASP A 1 183 ? -2.137 23.734 10.992 1 97.25 183 ASP A C 1
ATOM 1472 O O . ASP A 1 183 ? -3.051 24.516 11.258 1 97.25 183 ASP A O 1
ATOM 1476 N N . ALA A 1 184 ? -2.24 22.75 10.148 1 97.81 184 ALA A N 1
ATOM 1477 C CA . ALA A 1 184 ? -3.48 22.547 9.406 1 97.81 184 ALA A CA 1
ATOM 1478 C C . ALA A 1 184 ? -4.492 21.766 10.242 1 97.81 184 ALA A C 1
ATOM 1480 O O . ALA A 1 184 ? -5.68 21.719 9.922 1 97.81 184 ALA A O 1
ATOM 1481 N N . ALA A 1 185 ? -4.055 21.094 11.32 1 98.31 185 ALA A N 1
ATOM 1482 C CA . ALA A 1 185 ? -4.91 20.25 12.141 1 98.31 185 ALA A CA 1
ATOM 1483 C C . ALA A 1 185 ? -5.484 21.031 13.32 1 98.31 185 ALA A C 1
ATOM 1485 O O . ALA A 1 185 ? -5.262 22.234 13.438 1 98.31 185 ALA A O 1
ATOM 1486 N N . SER A 1 186 ? -6.301 20.344 14.141 1 98.31 186 SER A N 1
ATOM 1487 C CA . SER A 1 186 ? -6.805 21 15.336 1 98.31 186 SER A CA 1
ATOM 1488 C C . SER A 1 186 ? -5.672 21.344 16.297 1 98.31 186 SER A C 1
ATOM 1490 O O . SER A 1 186 ? -5.68 22.406 16.922 1 98.31 186 SER A O 1
ATOM 1492 N N . ALA A 1 187 ? -4.75 20.422 16.406 1 97.81 187 ALA A N 1
ATOM 1493 C CA . ALA A 1 187 ? -3.559 20.656 17.219 1 97.81 187 ALA A CA 1
ATOM 1494 C C . ALA A 1 187 ? -2.467 19.641 16.906 1 97.81 187 ALA A C 1
ATOM 1496 O O . ALA A 1 187 ? -2.756 18.547 16.422 1 97.81 187 ALA A O 1
ATOM 1497 N N . PRO A 1 188 ? -1.194 20.078 17.141 1 97.56 188 PRO A N 1
ATOM 1498 C CA . PRO A 1 188 ? -0.107 19.109 17.047 1 97.56 188 PRO A CA 1
ATOM 1499 C C . PRO A 1 188 ? -0.088 18.125 18.219 1 97.56 188 PRO A C 1
ATOM 1501 O O . PRO A 1 188 ? -0.823 18.297 19.188 1 97.56 188 PRO A O 1
ATOM 1504 N N . ILE A 1 189 ? 0.72 17.047 18.078 1 96.81 189 ILE A N 1
ATOM 1505 C CA . ILE A 1 189 ? 0.937 16.078 19.156 1 96.81 189 ILE A CA 1
ATOM 1506 C C . ILE A 1 189 ? 2.357 16.219 19.703 1 96.81 189 ILE A C 1
ATOM 1508 O O . ILE A 1 189 ? 3.27 16.609 18.969 1 96.81 189 ILE A O 1
ATOM 1512 N N . PHE A 1 190 ? 2.531 15.891 20.969 1 96.44 190 PHE A N 1
ATOM 1513 C CA . PHE A 1 190 ? 3.822 16 21.641 1 96.44 190 PHE A CA 1
ATOM 1514 C C . PHE A 1 190 ? 4.133 14.719 22.406 1 96.44 190 PHE A C 1
ATOM 1516 O O . PHE A 1 190 ? 3.225 14.055 22.906 1 96.44 190 PHE A O 1
ATOM 1523 N N . THR A 1 191 ? 5.383 14.445 22.469 1 96.38 191 THR A N 1
ATOM 1524 C CA . THR A 1 191 ? 5.832 13.289 23.234 1 96.38 191 THR A CA 1
ATOM 1525 C C . THR A 1 191 ? 5.77 13.578 24.734 1 96.38 191 THR A C 1
ATOM 1527 O O . THR A 1 191 ? 5.426 12.703 25.516 1 96.38 191 THR A O 1
ATOM 1530 N N . LEU A 1 192 ? 6.109 14.781 25.094 1 96.25 192 LEU A N 1
ATOM 1531 C CA . LEU A 1 192 ? 6.176 15.164 26.5 1 96.25 192 LEU A CA 1
ATOM 1532 C C . LEU A 1 192 ? 5.398 16.453 26.75 1 96.25 192 LEU A C 1
ATOM 1534 O O . LEU A 1 192 ? 5.641 17.469 26.094 1 96.25 192 LEU A O 1
ATOM 1538 N N . LEU A 1 193 ? 4.465 16.312 27.734 1 97.06 193 LEU A N 1
ATOM 1539 C CA . LEU A 1 193 ? 3.652 17.453 28.141 1 97.06 193 LEU A CA 1
ATOM 1540 C C . LEU A 1 193 ? 3.555 17.547 29.656 1 97.06 193 LEU A C 1
ATOM 1542 O O . LEU A 1 193 ? 3.467 16.531 30.344 1 97.06 193 LEU A O 1
ATOM 1546 N N . LYS A 1 194 ? 3.525 18.75 30.078 1 97.06 194 LYS A N 1
ATOM 1547 C CA . LYS A 1 194 ? 3.135 19.016 31.453 1 97.06 194 LYS A CA 1
ATOM 1548 C C . LYS A 1 194 ? 1.65 19.359 31.547 1 97.06 194 LYS A C 1
ATOM 1550 O O . LYS A 1 194 ? 0.966 19.469 30.531 1 97.06 194 LYS A O 1
ATOM 1555 N N . ARG A 1 195 ? 1.174 19.578 32.812 1 97.25 195 ARG A N 1
ATOM 1556 C CA . ARG A 1 195 ? -0.245 19.828 33.031 1 97.25 195 ARG A CA 1
ATOM 1557 C C . ARG A 1 195 ? -0.696 21.094 32.312 1 97.25 195 ARG A C 1
ATOM 1559 O O . ARG A 1 195 ? -1.769 21.125 31.719 1 97.25 195 ARG A O 1
ATOM 1566 N N . GLU A 1 196 ? 0.117 22.094 32.375 1 97.81 196 GLU A N 1
ATOM 1567 C CA . GLU A 1 196 ? -0.234 23.359 31.719 1 97.81 196 GLU A CA 1
ATOM 1568 C C . GLU A 1 196 ? -0.281 23.203 30.203 1 97.81 196 GLU A C 1
ATOM 1570 O O . GLU A 1 196 ? -1.077 23.875 29.531 1 97.81 196 GLU A O 1
ATOM 1575 N N . ASP A 1 197 ? 0.572 22.344 29.703 1 97.31 197 ASP A N 1
ATOM 1576 C CA . ASP A 1 197 ? 0.561 22.078 28.266 1 97.31 197 ASP A CA 1
ATOM 1577 C C . ASP A 1 197 ? -0.705 21.328 27.859 1 97.31 197 ASP A C 1
ATOM 1579 O O . ASP A 1 197 ? -1.314 21.641 26.828 1 97.31 197 ASP A O 1
ATOM 1583 N N . GLU A 1 198 ? -1.07 20.312 28.656 1 97.38 198 GLU A N 1
ATOM 1584 C CA . GLU A 1 198 ? -2.268 19.531 28.391 1 97.38 198 GLU A CA 1
ATOM 1585 C C . GLU A 1 198 ? -3.51 20.406 28.328 1 97.38 198 GLU A C 1
ATOM 1587 O O . GLU A 1 198 ? -4.336 20.266 27.422 1 97.38 198 GLU A O 1
ATOM 1592 N N . LYS A 1 199 ? -3.615 21.281 29.281 1 97.44 199 LYS A N 1
ATOM 1593 C CA . LYS A 1 199 ? -4.719 22.234 29.266 1 97.44 199 LYS A CA 1
ATOM 1594 C C . LYS A 1 199 ? -4.734 23.047 27.969 1 97.44 199 LYS A C 1
ATOM 1596 O O . LYS A 1 199 ? -5.77 23.156 27.312 1 97.44 199 LYS A O 1
ATOM 1601 N N . PHE A 1 200 ? -3.619 23.547 27.672 1 97.38 200 PHE A N 1
ATOM 1602 C CA . PHE A 1 200 ? -3.502 24.438 26.516 1 97.38 200 PHE A CA 1
ATOM 1603 C C . PHE A 1 200 ? -3.906 23.703 25.234 1 97.38 200 PHE A C 1
ATOM 1605 O O . PHE A 1 200 ? -4.742 24.203 24.469 1 97.38 200 PHE A O 1
ATOM 1612 N N . ILE A 1 201 ? -3.344 22.5 24.984 1 97.25 201 ILE A N 1
ATOM 1613 C CA . ILE A 1 201 ? -3.576 21.75 23.75 1 97.25 201 ILE A CA 1
ATOM 1614 C C . ILE A 1 201 ? -5.047 21.344 23.672 1 97.25 201 ILE A C 1
ATOM 1616 O O . ILE A 1 201 ? -5.645 21.391 22.594 1 97.25 201 ILE A O 1
ATOM 1620 N N . THR A 1 202 ? -5.605 20.953 24.797 1 96.56 202 THR A N 1
ATOM 1621 C CA . THR A 1 202 ? -7.008 20.547 24.828 1 96.56 202 THR A CA 1
ATOM 1622 C C . THR A 1 202 ? -7.91 21.719 24.422 1 96.56 202 THR A C 1
ATOM 1624 O O . THR A 1 202 ? -8.789 21.547 23.562 1 96.56 202 THR A O 1
ATOM 1627 N N . GLU A 1 203 ? -7.637 22.906 24.922 1 97.25 203 GLU A N 1
ATOM 1628 C CA . GLU A 1 203 ? -8.477 24.078 24.656 1 97.25 203 GLU A CA 1
ATOM 1629 C C . GLU A 1 203 ? -8.266 24.578 23.234 1 97.25 203 GLU A C 1
ATOM 1631 O O . GLU A 1 203 ? -9.227 24.891 22.531 1 97.25 203 GLU A O 1
ATOM 1636 N N . VAL A 1 204 ? -7.043 24.594 22.844 1 96.75 204 VAL A N 1
ATOM 1637 C CA . VAL A 1 204 ? -6.738 25.078 21.5 1 96.75 204 VAL A CA 1
ATOM 1638 C C . VAL A 1 204 ? -7.363 24.156 20.469 1 96.75 204 VAL A C 1
ATOM 1640 O O . VAL A 1 204 ? -7.93 24.625 19.469 1 96.75 204 VAL A O 1
ATOM 1643 N N . SER A 1 205 ? -7.254 22.875 20.672 1 97.19 205 SER A N 1
ATOM 1644 C CA . SER A 1 205 ? -7.832 21.922 19.734 1 97.19 205 SER A CA 1
ATOM 1645 C C . SER A 1 205 ? -9.352 22.047 19.672 1 97.19 205 SER A C 1
ATOM 1647 O O . SER A 1 205 ? -9.945 21.984 18.594 1 97.19 205 SER A O 1
ATOM 1649 N N . TYR A 1 206 ? -9.945 22.156 20.844 1 96.94 206 TYR A N 1
ATOM 1650 C CA . TYR A 1 206 ? -11.391 22.312 20.906 1 96.94 206 TYR A CA 1
ATOM 1651 C C . TYR A 1 206 ? -11.844 23.547 20.141 1 96.94 206 TYR A C 1
ATOM 1653 O O . TYR A 1 206 ? -12.891 23.547 19.5 1 96.94 206 TYR A O 1
ATOM 1661 N N . ASP A 1 207 ? -11.078 24.594 20.156 1 96.62 207 ASP A N 1
ATOM 1662 C CA . ASP A 1 207 ? -11.422 25.859 19.531 1 96.62 207 ASP A CA 1
ATOM 1663 C C . ASP A 1 207 ? -11.141 25.828 18.031 1 96.62 207 ASP A C 1
ATOM 1665 O O . ASP A 1 207 ? -11.57 26.719 17.297 1 96.62 207 ASP A O 1
ATOM 1669 N N . ASN A 1 208 ? -10.469 24.797 17.578 1 97.12 208 ASN A N 1
ATOM 1670 C CA . ASN A 1 208 ? -10.078 24.688 16.172 1 97.12 208 ASN A CA 1
ATOM 1671 C C . ASN A 1 208 ? -10.5 23.344 15.57 1 97.12 208 ASN A C 1
ATOM 1673 O O . ASN A 1 208 ? -9.656 22.578 15.109 1 97.12 208 ASN A O 1
ATOM 1677 N N . PRO A 1 209 ? -11.766 23.141 15.555 1 96.75 209 PRO A N 1
ATOM 1678 C CA . PRO A 1 209 ? -12.219 21.844 15.039 1 96.75 209 PRO A CA 1
ATOM 1679 C C . PRO A 1 209 ? -11.992 21.688 13.539 1 96.75 209 PRO A C 1
ATOM 1681 O O . PRO A 1 209 ? -12.141 22.656 12.789 1 96.75 209 PRO A O 1
ATOM 1684 N N . ARG A 1 210 ? -11.609 20.516 13.109 1 96.44 210 ARG A N 1
ATOM 1685 C CA . ARG A 1 210 ? -11.258 20.234 11.719 1 96.44 210 ARG A CA 1
ATOM 1686 C C . ARG A 1 210 ? -11.758 18.859 11.281 1 96.44 210 ARG A C 1
ATOM 1688 O O . ARG A 1 210 ? -11.523 17.875 11.969 1 96.44 210 ARG A O 1
ATOM 1695 N N . PHE A 1 211 ? -12.445 18.844 10.094 1 95.94 211 PHE A N 1
ATOM 1696 C CA . PHE A 1 211 ? -12.664 17.562 9.414 1 95.94 211 PHE A CA 1
ATOM 1697 C C . PHE A 1 211 ? -11.398 17.094 8.711 1 95.94 211 PHE A C 1
ATOM 1699 O O . PHE A 1 211 ? -10.461 17.875 8.531 1 95.94 211 PHE A O 1
ATOM 1706 N N . VAL A 1 212 ? -11.406 15.812 8.344 1 97.44 212 VAL A N 1
ATOM 1707 C CA . VAL A 1 212 ? -10.297 15.344 7.52 1 97.44 212 VAL A CA 1
ATOM 1708 C C . VAL A 1 212 ? -10.25 16.156 6.223 1 97.44 212 VAL A C 1
ATOM 1710 O O . VAL A 1 212 ? -9.172 16.406 5.684 1 97.44 212 VAL A O 1
ATOM 1713 N N . GLU A 1 213 ? -11.375 16.594 5.758 1 96.38 213 GLU A N 1
ATOM 1714 C CA . GLU A 1 213 ? -11.453 17.453 4.578 1 96.38 213 GLU A CA 1
ATOM 1715 C C . GLU A 1 213 ? -10.766 18.797 4.82 1 96.38 213 GLU A C 1
ATOM 1717 O O . GLU A 1 213 ? -10.016 19.281 3.967 1 96.38 213 GLU A O 1
ATOM 1722 N N . ASP A 1 214 ? -11.016 19.328 5.965 1 97.19 214 ASP A N 1
ATOM 1723 C CA . ASP A 1 214 ? -10.391 20.594 6.328 1 97.19 214 ASP A CA 1
ATOM 1724 C C . ASP A 1 214 ? -8.867 20.469 6.355 1 97.19 214 ASP A C 1
ATOM 1726 O O . ASP A 1 214 ? -8.156 21.297 5.781 1 97.19 214 ASP A O 1
ATOM 1730 N N . VAL A 1 215 ? -8.438 19.422 7.027 1 97.94 215 VAL A N 1
ATOM 1731 C CA . VAL A 1 215 ? -7.004 19.234 7.195 1 97.94 215 VAL A CA 1
ATOM 1732 C C . VAL A 1 215 ? -6.34 19.078 5.828 1 97.94 215 VAL A C 1
ATOM 1734 O O . VAL A 1 215 ? -5.332 19.734 5.543 1 97.94 215 VAL A O 1
ATOM 1737 N N . SER A 1 216 ? -6.895 18.25 4.98 1 98 216 SER A N 1
ATOM 1738 C CA . SER A 1 216 ? -6.316 18.031 3.662 1 98 216 SER A CA 1
ATOM 1739 C C . SER A 1 216 ? -6.277 19.312 2.848 1 98 216 SER A C 1
ATOM 1741 O O . SER A 1 216 ? -5.258 19.641 2.232 1 98 216 SER A O 1
ATOM 1743 N N . ARG A 1 217 ? -7.344 20.094 2.846 1 97.38 217 ARG A N 1
ATOM 1744 C CA . ARG A 1 217 ? -7.418 21.344 2.086 1 97.38 217 ARG A CA 1
ATOM 1745 C C . ARG A 1 217 ? -6.426 22.375 2.619 1 97.38 217 ARG A C 1
ATOM 1747 O O . ARG A 1 217 ? -5.77 23.062 1.843 1 97.38 217 ARG A O 1
ATOM 1754 N N . GLU A 1 218 ? -6.363 22.438 3.92 1 97.56 218 GLU A N 1
ATOM 1755 C CA . GLU A 1 218 ? -5.469 23.422 4.527 1 97.56 218 GLU A CA 1
ATOM 1756 C C . GLU A 1 218 ? -4.012 23.109 4.195 1 97.56 218 GLU A C 1
ATOM 1758 O O . GLU A 1 218 ? -3.223 24.031 3.938 1 97.56 218 GLU A O 1
ATOM 1763 N N . VAL A 1 219 ? -3.629 21.859 4.223 1 98.12 219 VAL A N 1
ATOM 1764 C CA . VAL A 1 219 ? -2.275 21.469 3.844 1 98.12 219 VAL A CA 1
ATOM 1765 C C . VAL A 1 219 ? -2.029 21.812 2.377 1 98.12 219 VAL A C 1
ATOM 1767 O O . VAL A 1 219 ? -1.004 22.406 2.035 1 98.12 219 VAL A O 1
ATOM 1770 N N . VAL A 1 220 ? -2.957 21.531 1.541 1 97.38 220 VAL A N 1
ATOM 1771 C CA . VAL A 1 220 ? -2.83 21.734 0.103 1 97.38 220 VAL A CA 1
ATOM 1772 C C . VAL A 1 220 ? -2.697 23.234 -0.189 1 97.38 220 VAL A C 1
ATOM 1774 O O . VAL A 1 220 ? -1.912 23.641 -1.052 1 97.38 220 VAL A O 1
ATOM 1777 N N . LEU A 1 221 ? -3.469 24.031 0.509 1 96.88 221 LEU A N 1
ATOM 1778 C CA . LEU A 1 221 ? -3.379 25.484 0.342 1 96.88 221 LEU A CA 1
ATOM 1779 C C . LEU A 1 221 ? -1.954 25.969 0.581 1 96.88 221 LEU A C 1
ATOM 1781 O O . LEU A 1 221 ? -1.453 26.812 -0.157 1 96.88 221 LEU A O 1
ATOM 1785 N N . ARG A 1 222 ? -1.333 25.422 1.551 1 96.5 222 ARG A N 1
ATOM 1786 C CA . ARG A 1 222 ? 0.043 25.797 1.86 1 96.5 222 ARG A CA 1
ATOM 1787 C C . ARG A 1 222 ? 0.997 25.328 0.766 1 96.5 222 ARG A C 1
ATOM 1789 O O . ARG A 1 222 ? 1.914 26.062 0.382 1 96.5 222 ARG A O 1
ATOM 1796 N N . PHE A 1 223 ? 0.759 24.141 0.286 1 96.94 223 PHE A N 1
ATOM 1797 C CA . PHE A 1 223 ? 1.607 23.609 -0.773 1 96.94 223 PHE A CA 1
ATOM 1798 C C . PHE A 1 223 ? 1.424 24.406 -2.064 1 96.94 223 PHE A C 1
ATOM 1800 O O . PHE A 1 223 ? 2.391 24.656 -2.783 1 96.94 223 PHE A O 1
ATOM 1807 N N . MET A 1 224 ? 0.204 24.828 -2.332 1 95.38 224 MET A N 1
ATOM 1808 C CA . MET A 1 224 ? -0.098 25.594 -3.541 1 95.38 224 MET A CA 1
ATOM 1809 C C . MET A 1 224 ? 0.611 26.938 -3.525 1 95.38 224 MET A C 1
ATOM 1811 O O . MET A 1 224 ? 0.97 27.469 -4.578 1 95.38 224 MET A O 1
ATOM 1815 N N . ASN A 1 225 ? 0.877 27.438 -2.369 1 95.38 225 ASN A N 1
ATOM 1816 C CA . ASN A 1 225 ? 1.49 28.75 -2.211 1 95.38 225 ASN A CA 1
A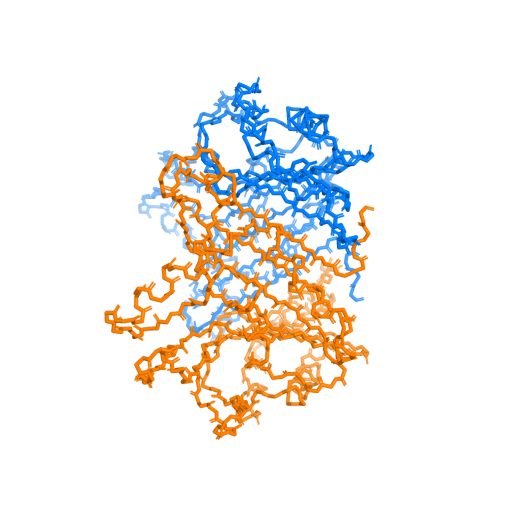TOM 1817 C C . ASN A 1 225 ? 3.006 28.656 -2.057 1 95.38 225 ASN A C 1
ATOM 1819 O O . ASN A 1 225 ? 3.68 29.656 -1.819 1 95.38 225 ASN A O 1
ATOM 1823 N N . ASP A 1 226 ? 3.549 27.5 -2.1 1 96.31 226 ASP A N 1
ATOM 1824 C CA . ASP A 1 226 ? 4.992 27.297 -2.021 1 96.31 226 ASP A CA 1
ATOM 1825 C C . ASP A 1 226 ? 5.582 27 -3.4 1 96.31 226 ASP A C 1
ATOM 1827 O O . ASP A 1 226 ? 5.43 25.891 -3.926 1 96.31 226 ASP A O 1
ATOM 1831 N N . PRO A 1 227 ? 6.316 27.891 -3.982 1 96.62 227 PRO A N 1
ATOM 1832 C CA . PRO A 1 227 ? 6.832 27.734 -5.344 1 96.62 227 PRO A CA 1
ATOM 1833 C C . PRO A 1 227 ? 7.844 26.594 -5.457 1 96.62 227 PRO A C 1
ATOM 1835 O O . PRO A 1 227 ? 8.156 26.141 -6.562 1 96.62 227 PRO A O 1
ATOM 1838 N N . ARG A 1 228 ? 8.367 26.078 -4.418 1 97.12 228 ARG A N 1
ATOM 1839 C CA . ARG A 1 228 ? 9.328 24.984 -4.441 1 97.12 228 ARG A CA 1
ATOM 1840 C C . ARG A 1 228 ? 8.641 23.656 -4.719 1 97.12 228 ARG A C 1
ATOM 1842 O O . ARG A 1 228 ? 9.289 22.672 -5.094 1 97.12 228 ARG A O 1
ATOM 1849 N N . ILE A 1 229 ? 7.309 23.578 -4.52 1 97.31 229 ILE A N 1
ATOM 1850 C CA . ILE A 1 229 ? 6.551 22.344 -4.637 1 97.31 229 ILE A CA 1
ATOM 1851 C C . ILE A 1 229 ? 5.848 22.281 -5.988 1 97.31 229 ILE A C 1
ATOM 1853 O O . ILE A 1 229 ? 5 23.125 -6.285 1 97.31 229 ILE A O 1
ATOM 1857 N N . SER A 1 230 ? 6.145 21.281 -6.762 1 97 230 SER A N 1
ATOM 1858 C CA . SER A 1 230 ? 5.59 21.172 -8.109 1 97 230 SER A CA 1
ATOM 1859 C C . SER A 1 230 ? 4.457 20.156 -8.164 1 97 230 SER A C 1
ATOM 1861 O O . SER A 1 230 ? 3.635 20.188 -9.086 1 97 230 SER A O 1
ATOM 1863 N N . TRP A 1 231 ? 4.426 19.266 -7.27 1 97.75 231 TRP A N 1
ATOM 1864 C CA . TRP A 1 231 ? 3.396 18.234 -7.176 1 97.75 231 TRP A CA 1
ATOM 1865 C C . TRP A 1 231 ? 3.199 17.797 -5.73 1 97.75 231 TRP A C 1
ATOM 1867 O O . TRP A 1 231 ? 4.145 17.812 -4.938 1 97.75 231 TRP A O 1
ATOM 1877 N N . TYR A 1 232 ? 1.986 17.422 -5.395 1 98.25 232 TYR A N 1
ATOM 1878 C CA . TYR A 1 232 ? 1.706 16.953 -4.043 1 98.25 232 TYR A CA 1
ATOM 1879 C C . TYR A 1 232 ? 0.59 15.906 -4.051 1 98.25 232 TYR A C 1
ATOM 1881 O O . TYR A 1 232 ? -0.242 15.891 -4.961 1 98.25 232 TYR A O 1
ATOM 1889 N N . ARG A 1 233 ? 0.644 15.07 -3.131 1 98.44 233 ARG A N 1
ATOM 1890 C CA . ARG A 1 233 ? -0.429 14.164 -2.719 1 98.44 233 ARG A CA 1
ATOM 1891 C C . ARG A 1 233 ? -0.586 14.164 -1.201 1 98.44 233 ARG A C 1
ATOM 1893 O O . ARG A 1 233 ? 0.368 13.883 -0.474 1 98.44 233 ARG A O 1
ATOM 1900 N N . VAL A 1 234 ? -1.775 14.5 -0.746 1 98.62 234 VAL A N 1
ATOM 1901 C CA . VAL A 1 234 ? -2.051 14.602 0.684 1 98.62 234 VAL A CA 1
ATOM 1902 C C . VAL A 1 234 ? -3.17 13.633 1.062 1 98.62 234 VAL A C 1
ATOM 1904 O O . VAL A 1 234 ? -4.273 13.711 0.516 1 98.62 234 VAL A O 1
ATOM 1907 N N . GLU A 1 235 ? -2.852 12.758 1.977 1 98.62 235 GLU A N 1
ATOM 1908 C CA . GLU A 1 235 ? -3.82 11.805 2.504 1 98.62 235 GLU A CA 1
ATOM 1909 C C . GLU A 1 235 ? -3.992 11.969 4.012 1 98.62 235 GLU A C 1
ATOM 1911 O O . GLU A 1 235 ? -3.008 11.984 4.754 1 98.62 235 GLU A O 1
ATOM 1916 N N . VAL A 1 236 ? -5.223 12.047 4.402 1 98.62 236 VAL A N 1
ATOM 1917 C CA . VAL A 1 236 ? -5.527 12.148 5.824 1 98.62 236 VAL A CA 1
ATOM 1918 C C . VAL A 1 236 ? -6.41 10.977 6.25 1 98.62 236 VAL A C 1
ATOM 1920 O O . VAL A 1 236 ? -7.457 10.727 5.645 1 98.62 236 VAL A O 1
ATOM 1923 N N . SER A 1 237 ? -6.004 10.242 7.215 1 98.31 237 SER A N 1
ATOM 1924 C CA . SER A 1 237 ? -6.785 9.188 7.848 1 98.31 237 SER A CA 1
ATOM 1925 C C . SER A 1 237 ? -6.988 9.461 9.336 1 98.31 237 SER A C 1
ATOM 1927 O O . SER A 1 237 ? -6.016 9.617 10.078 1 98.31 237 SER A O 1
ATOM 1929 N N . SER A 1 238 ? -8.195 9.484 9.688 1 97.38 238 SER A N 1
ATOM 1930 C CA . SER A 1 238 ? -8.523 9.781 11.07 1 97.38 238 SER A CA 1
ATOM 1931 C C . SER A 1 238 ? -9.164 8.578 11.758 1 97.38 238 SER A C 1
ATOM 1933 O O . SER A 1 238 ? -10.148 8.031 11.266 1 97.38 238 SER A O 1
ATOM 1935 N N . GLN A 1 239 ? -8.617 8.203 12.867 1 94.75 239 GLN A N 1
ATOM 1936 C CA . GLN A 1 239 ? -9.172 7.113 13.656 1 94.75 239 GLN A CA 1
ATOM 1937 C C . GLN A 1 239 ? -10.391 7.578 14.453 1 94.75 239 GLN A C 1
ATOM 1939 O O . GLN A 1 239 ? -10.281 7.895 15.641 1 94.75 239 GLN A O 1
ATOM 1944 N N . GLU A 1 240 ? -11.492 7.375 13.883 1 92.94 240 GLU A N 1
ATOM 1945 C CA . GLU A 1 240 ? -12.695 7.887 14.523 1 92.94 240 GLU A CA 1
ATOM 1946 C C . GLU A 1 240 ? -12.93 7.223 15.883 1 92.94 240 GLU A C 1
ATOM 1948 O O . GLU A 1 240 ? -13.062 6 15.961 1 92.94 240 GLU A O 1
ATOM 1953 N N . SER A 1 241 ? -13.07 8.07 16.875 1 92.81 241 SER A N 1
ATOM 1954 C CA . SER A 1 241 ? -13.125 7.559 18.234 1 92.81 241 SER A CA 1
ATOM 1955 C C . SER A 1 241 ? -14.492 6.969 18.562 1 92.81 241 SER A C 1
ATOM 1957 O O . SER A 1 241 ? -14.648 6.227 19.531 1 92.81 241 SER A O 1
ATOM 1959 N N . ILE A 1 242 ? -15.5 7.219 17.75 1 92.5 242 ILE A N 1
ATOM 1960 C CA . ILE A 1 242 ? -16.828 6.723 18.094 1 92.5 242 ILE A CA 1
ATOM 1961 C C . ILE A 1 242 ? -17.328 5.789 16.984 1 92.5 242 ILE A C 1
ATOM 1963 O O . ILE A 1 242 ? -18.5 5.41 16.969 1 92.5 242 ILE A O 1
ATOM 1967 N N . HIS A 1 243 ? -16.562 5.602 16 1 92.19 243 HIS A N 1
ATOM 1968 C CA . HIS A 1 243 ? -16.906 4.707 14.906 1 92.19 243 HIS A CA 1
ATOM 1969 C C . HIS A 1 243 ? -15.844 3.637 14.711 1 92.19 243 HIS A C 1
ATOM 1971 O O . HIS A 1 243 ? -14.656 3.885 14.953 1 92.19 243 HIS A O 1
ATOM 1977 N N . ASN A 1 244 ? -16.203 2.496 14.203 1 92.69 244 ASN A N 1
ATOM 1978 C CA . ASN A 1 244 ? -15.289 1.384 13.969 1 92.69 244 ASN A CA 1
ATOM 1979 C C . ASN A 1 244 ? -14.695 1.433 12.57 1 92.69 244 ASN A C 1
ATOM 1981 O O . ASN A 1 244 ? -14.586 0.403 11.898 1 92.69 244 ASN A O 1
ATOM 1985 N N . HIS A 1 245 ? -14.508 2.557 12.102 1 93.88 245 HIS A N 1
ATOM 1986 C CA . HIS A 1 245 ? -13.836 2.828 10.836 1 93.88 245 HIS A CA 1
ATOM 1987 C C . HIS A 1 245 ? -13.102 4.168 10.883 1 93.88 245 HIS A C 1
ATOM 1989 O O . HIS A 1 245 ? -13.266 4.938 11.828 1 93.88 245 HIS A O 1
ATOM 1995 N N . GLU A 1 246 ? -12.359 4.41 9.922 1 96.81 246 GLU A N 1
ATOM 1996 C CA . GLU A 1 246 ? -11.633 5.672 9.828 1 96.81 246 GLU A CA 1
ATOM 1997 C C . GLU A 1 246 ? -12.297 6.621 8.836 1 96.81 246 GLU A C 1
ATOM 1999 O O . GLU A 1 246 ? -13.016 6.18 7.934 1 96.81 246 GLU A O 1
ATOM 2004 N N . ALA A 1 247 ? -12.094 7.883 9.062 1 97.12 247 ALA A N 1
ATOM 2005 C CA . ALA A 1 247 ? -12.383 8.891 8.047 1 97.12 247 ALA A CA 1
ATOM 2006 C C . ALA A 1 247 ? -11.156 9.156 7.172 1 97.12 247 ALA A C 1
ATOM 2008 O O . ALA A 1 247 ? -10.023 9.125 7.656 1 97.12 247 ALA A O 1
ATOM 2009 N N . TYR A 1 248 ? -11.461 9.391 5.914 1 97.94 248 TYR A N 1
ATOM 2010 C CA . TYR A 1 248 ? -10.359 9.484 4.961 1 97.94 248 TYR A CA 1
ATOM 2011 C C . TYR A 1 248 ? -10.609 10.594 3.947 1 97.94 248 TYR A C 1
ATOM 2013 O O . TYR A 1 248 ? -11.742 10.797 3.5 1 97.94 248 TYR A O 1
ATOM 2021 N N . ALA A 1 249 ? -9.508 11.305 3.592 1 97.88 249 ALA A N 1
ATOM 2022 C CA . ALA A 1 249 ? -9.516 12.281 2.506 1 97.88 249 ALA A CA 1
ATOM 2023 C C . ALA A 1 249 ? -8.18 12.281 1.764 1 97.88 249 ALA A C 1
ATOM 2025 O O . ALA A 1 249 ? -7.121 12.141 2.379 1 97.88 249 ALA A O 1
ATOM 2026 N N . CYS A 1 250 ? -8.258 12.492 0.448 1 98.12 250 CYS A N 1
ATOM 2027 C CA . CYS A 1 250 ? -7.055 12.523 -0.375 1 98.12 250 CYS A CA 1
ATOM 2028 C C . CYS A 1 250 ? -7.164 13.578 -1.467 1 98.12 250 CYS A C 1
ATOM 2030 O O . CYS A 1 250 ? -8.18 13.656 -2.162 1 98.12 250 CYS A O 1
ATOM 2032 N N . ILE A 1 251 ? -6.164 14.406 -1.623 1 97.62 251 ILE A N 1
ATOM 2033 C CA . ILE A 1 251 ? -6.051 15.398 -2.689 1 97.62 251 ILE A CA 1
ATOM 2034 C C . ILE A 1 251 ? -4.719 15.219 -3.414 1 97.62 251 ILE A C 1
ATOM 2036 O O . ILE A 1 251 ? -3.662 15.164 -2.779 1 97.62 251 ILE A O 1
ATOM 2040 N N . GLU A 1 252 ? -4.723 15.078 -4.641 1 97.06 252 GLU A N 1
ATOM 2041 C CA . GLU A 1 252 ? -3.527 14.945 -5.465 1 97.06 252 GLU A CA 1
ATOM 2042 C C . GLU A 1 252 ? -3.537 15.953 -6.609 1 97.06 252 GLU A C 1
ATOM 2044 O O . GLU A 1 252 ? -4.539 16.094 -7.32 1 97.06 252 GLU A O 1
ATOM 2049 N N . LYS A 1 253 ? -2.461 16.594 -6.781 1 94.38 253 LYS A N 1
ATOM 2050 C CA . LYS A 1 253 ? -2.367 17.562 -7.871 1 94.38 253 LYS A CA 1
ATOM 2051 C C . LYS A 1 253 ? -2.422 16.859 -9.227 1 94.38 253 LYS A C 1
ATOM 2053 O O . LYS A 1 253 ? -1.69 15.898 -9.469 1 94.38 253 LYS A O 1
ATOM 2058 N N . GLY A 1 254 ? -3.139 17.406 -10.133 1 83.69 254 GLY A N 1
ATOM 2059 C CA . GLY A 1 254 ? -3.227 16.922 -11.508 1 83.69 254 GLY A CA 1
ATOM 2060 C C . GLY A 1 254 ? -4.215 15.789 -11.68 1 83.69 254 GLY A C 1
ATOM 2061 O O . GLY A 1 254 ? -4.484 15.359 -12.805 1 83.69 254 GLY A O 1
ATOM 2062 N N . LYS A 1 255 ? -4.535 15.234 -10.609 1 72.81 255 LYS A N 1
ATOM 2063 C CA . LYS A 1 255 ? -5.559 14.195 -10.734 1 72.81 255 LYS A CA 1
ATOM 2064 C C . LYS A 1 255 ? -6.949 14.812 -10.883 1 72.81 255 LYS A C 1
ATOM 2066 O O . LYS A 1 255 ? -7.352 15.648 -10.07 1 72.81 255 LYS A O 1
ATOM 2071 N N . SER A 1 256 ? -7.293 14.992 -12.133 1 58.72 256 SER A N 1
ATOM 2072 C CA . SER A 1 256 ? -8.586 15.609 -12.414 1 58.72 256 SER A CA 1
ATOM 2073 C C . SER A 1 256 ? -9.719 14.82 -11.766 1 58.72 256 SER A C 1
ATOM 2075 O O . SER A 1 256 ? -9.617 13.609 -11.586 1 58.72 256 SER A O 1
ATOM 2077 N N . LEU A 1 257 ? -10.688 15.547 -11.203 1 54.88 257 LEU A N 1
ATOM 2078 C CA . LEU A 1 257 ? -11.953 14.898 -10.883 1 54.88 257 LEU A CA 1
ATOM 2079 C C . LEU A 1 257 ? -12.594 14.305 -12.125 1 54.88 257 LEU A C 1
ATOM 2081 O O . LEU A 1 257 ? -12.414 14.82 -13.234 1 54.88 257 LEU A O 1
ATOM 2085 N N . MET B 1 1 ? -30.688 20.438 13.555 1 72.38 1 MET B N 1
ATOM 2086 C CA . MET B 1 1 ? -29.328 20.766 13.938 1 72.38 1 MET B CA 1
ATOM 2087 C C . MET B 1 1 ? -28.531 21.266 12.742 1 72.38 1 MET B C 1
ATOM 2089 O O . MET B 1 1 ? -28.797 20.875 11.602 1 72.38 1 MET B O 1
ATOM 2093 N N . ARG B 1 2 ? -27.703 22.234 13.008 1 76.38 2 ARG B N 1
ATOM 2094 C CA . ARG B 1 2 ? -26.906 22.828 11.945 1 76.38 2 ARG B CA 1
ATOM 2095 C C . ARG B 1 2 ? -26.062 21.766 11.234 1 76.38 2 ARG B C 1
ATOM 2097 O O . ARG B 1 2 ? -25.406 20.953 11.883 1 76.38 2 ARG B O 1
ATOM 2104 N N . ASP B 1 3 ? -26.219 21.672 9.938 1 81.44 3 ASP B N 1
ATOM 2105 C CA . ASP B 1 3 ? -25.453 20.75 9.102 1 81.44 3 ASP B CA 1
ATOM 2106 C C . ASP B 1 3 ? -24.125 21.375 8.672 1 81.44 3 ASP B C 1
ATOM 2108 O O . ASP B 1 3 ? -24.016 21.953 7.594 1 81.44 3 ASP B O 1
ATOM 2112 N N . VAL B 1 4 ? -23.094 21.219 9.391 1 81.31 4 VAL B N 1
ATOM 2113 C CA . VAL B 1 4 ? -21.781 21.844 9.195 1 81.31 4 VAL B CA 1
ATOM 2114 C C . VAL B 1 4 ? -21.141 21.312 7.918 1 81.31 4 VAL B C 1
ATOM 2116 O O . VAL B 1 4 ? -20.453 22.047 7.207 1 81.31 4 VAL B O 1
ATOM 2119 N N . GLN B 1 5 ? -21.375 20.109 7.566 1 80.75 5 GLN B N 1
ATOM 2120 C CA . GLN B 1 5 ? -20.75 19.469 6.41 1 80.75 5 GLN B CA 1
ATOM 2121 C C . GLN B 1 5 ? -21.25 20.078 5.105 1 80.75 5 GLN B C 1
ATOM 2123 O O . GLN B 1 5 ? -20.5 20.172 4.133 1 80.75 5 GLN B O 1
ATOM 2128 N N . SER B 1 6 ? -22.422 20.578 5.137 1 79.38 6 SER B N 1
ATOM 2129 C CA . SER B 1 6 ? -23.047 21.078 3.914 1 79.38 6 SER B CA 1
ATOM 2130 C C . SER B 1 6 ? -22.797 22.578 3.744 1 79.38 6 SER B C 1
ATOM 2132 O O . SER B 1 6 ? -23.266 23.188 2.783 1 79.38 6 SER B O 1
ATOM 2134 N N . GLU B 1 7 ? -22.047 23.047 4.66 1 83.06 7 GLU B N 1
ATOM 2135 C CA . GLU B 1 7 ? -21.703 24.469 4.52 1 83.06 7 GLU B CA 1
ATOM 2136 C C . GLU B 1 7 ? -20.797 24.703 3.312 1 83.06 7 GLU B C 1
ATOM 2138 O O . GLU B 1 7 ? -20.062 23.797 2.898 1 83.06 7 GLU B O 1
ATOM 2143 N N . LYS B 1 8 ? -20.938 25.844 2.812 1 82.94 8 LYS B N 1
ATOM 2144 C CA . LYS B 1 8 ? -20.094 26.219 1.678 1 82.94 8 LYS B CA 1
ATOM 2145 C C . LYS B 1 8 ? -18.641 26.359 2.098 1 82.94 8 LYS B C 1
ATOM 2147 O O . LYS B 1 8 ? -18.344 26.922 3.15 1 82.94 8 LYS B O 1
ATOM 2152 N N . ASP B 1 9 ? -17.859 25.766 1.303 1 85.5 9 ASP B N 1
ATOM 2153 C CA . ASP B 1 9 ? -16.422 25.938 1.524 1 85.5 9 ASP B CA 1
ATOM 2154 C C . ASP B 1 9 ? -15.844 26.984 0.579 1 85.5 9 ASP B C 1
ATOM 2156 O O . ASP B 1 9 ? -16.094 26.953 -0.625 1 85.5 9 ASP B O 1
ATOM 2160 N N . HIS B 1 10 ? -15.055 27.828 1.076 1 83.75 10 HIS B N 1
ATOM 2161 C CA . HIS B 1 10 ? -14.602 28.969 0.28 1 83.75 10 HIS B CA 1
ATOM 2162 C C . HIS B 1 10 ? -13.164 28.766 -0.199 1 83.75 10 HIS B C 1
ATOM 2164 O O . HIS B 1 10 ? -12.633 29.594 -0.939 1 83.75 10 HIS B O 1
ATOM 2170 N N . ARG B 1 11 ? -12.57 27.719 0.077 1 86 11 ARG B N 1
ATOM 2171 C CA . ARG B 1 11 ? -11.18 27.484 -0.302 1 86 11 ARG B CA 1
ATOM 2172 C C . ARG B 1 11 ? -11.078 27.047 -1.759 1 86 11 ARG B C 1
ATOM 2174 O O . ARG B 1 11 ? -10.008 27.125 -2.363 1 86 11 ARG B O 1
ATOM 2181 N N . ASN B 1 12 ? -12.109 26.609 -2.363 1 88.06 12 ASN B N 1
ATOM 2182 C CA . ASN B 1 12 ? -12.203 26.25 -3.775 1 88.06 12 ASN B CA 1
ATOM 2183 C C . ASN B 1 12 ? -11.234 25.125 -4.137 1 88.06 12 ASN B C 1
ATOM 2185 O O . ASN B 1 12 ? -10.547 25.203 -5.156 1 88.06 12 ASN B O 1
ATOM 2189 N N . ILE B 1 13 ? -11.133 24.125 -3.303 1 91.38 13 ILE B N 1
ATOM 2190 C CA . ILE B 1 13 ? -10.273 22.969 -3.523 1 91.38 13 ILE B CA 1
ATOM 2191 C C . ILE B 1 13 ? -11.117 21.703 -3.488 1 91.38 13 ILE B C 1
ATOM 2193 O O . ILE B 1 13 ? -11.617 21.312 -2.434 1 91.38 13 ILE B O 1
ATOM 2197 N N . PRO B 1 14 ? -11.203 21.109 -4.668 1 92.12 14 PRO B N 1
ATOM 2198 C CA . PRO B 1 14 ? -11.922 19.828 -4.664 1 92.12 14 PRO B CA 1
ATOM 2199 C C . PRO B 1 14 ? -11.109 18.703 -4.023 1 92.12 14 PRO B C 1
ATOM 2201 O O . PRO B 1 14 ? -9.883 18.781 -3.963 1 92.12 14 PRO B O 1
ATOM 2204 N N . ILE B 1 15 ? -11.789 17.75 -3.537 1 94.38 15 ILE B N 1
ATOM 2205 C CA . ILE B 1 15 ? -11.148 16.578 -2.947 1 94.38 15 ILE B CA 1
ATOM 2206 C C . ILE B 1 15 ? -11.359 15.367 -3.852 1 94.38 15 ILE B C 1
ATOM 2208 O O . ILE B 1 15 ? -12.484 15.086 -4.273 1 94.38 15 ILE B O 1
ATOM 2212 N N . ASN B 1 16 ? -10.281 14.641 -4.113 1 95 16 ASN B N 1
ATOM 2213 C CA . ASN B 1 16 ? -10.344 13.508 -5.031 1 95 16 ASN B CA 1
ATOM 2214 C C . ASN B 1 16 ? -11.086 12.328 -4.41 1 95 16 ASN B C 1
ATOM 2216 O O . ASN B 1 16 ? -11.898 11.68 -5.074 1 95 16 ASN B O 1
ATOM 2220 N N . MET B 1 17 ? -10.758 12.055 -3.195 1 95.81 17 MET B N 1
ATOM 2221 C CA . MET B 1 17 ? -11.367 10.938 -2.475 1 95.81 17 MET B CA 1
ATOM 2222 C C . MET B 1 17 ? -11.68 11.32 -1.033 1 95.81 17 MET B C 1
ATOM 2224 O O . MET B 1 17 ? -10.82 11.867 -0.335 1 95.81 17 MET B O 1
ATOM 2228 N N . VAL B 1 18 ? -12.805 11.047 -0.649 1 97.12 18 VAL B N 1
ATOM 2229 C CA . VAL B 1 18 ? -13.211 11.227 0.739 1 97.12 18 VAL B CA 1
ATOM 2230 C C . VAL B 1 18 ? -14.195 10.125 1.132 1 97.12 18 VAL B C 1
ATOM 2232 O O . VAL B 1 18 ? -15.016 9.695 0.317 1 97.12 18 VAL B O 1
ATOM 2235 N N . GLY B 1 19 ? -14.07 9.578 2.377 1 97.12 19 GLY B N 1
ATOM 2236 C CA . GLY B 1 19 ? -14.992 8.547 2.82 1 97.12 19 GLY B CA 1
ATOM 2237 C C . GLY B 1 19 ? -14.5 7.793 4.043 1 97.12 19 GLY B C 1
ATOM 2238 O O . GLY B 1 19 ? -13.961 8.391 4.973 1 97.12 19 GLY B O 1
ATOM 2239 N N . ILE B 1 20 ? -14.805 6.547 4.035 1 96.12 20 ILE B N 1
ATOM 2240 C CA . ILE B 1 20 ? -14.5 5.75 5.215 1 96.12 20 ILE B CA 1
ATOM 2241 C C . ILE B 1 20 ? -13.539 4.621 4.84 1 96.12 20 ILE B C 1
ATOM 2243 O O . ILE B 1 20 ? -13.617 4.07 3.74 1 96.12 20 ILE B O 1
ATOM 2247 N N . LYS B 1 21 ? -12.742 4.242 5.734 1 97.06 21 LYS B N 1
ATOM 2248 C CA . LYS B 1 21 ? -11.703 3.232 5.559 1 97.06 21 LYS B CA 1
ATOM 2249 C C . LYS B 1 21 ? -11.734 2.199 6.68 1 97.06 21 LYS B C 1
ATOM 2251 O O . LYS B 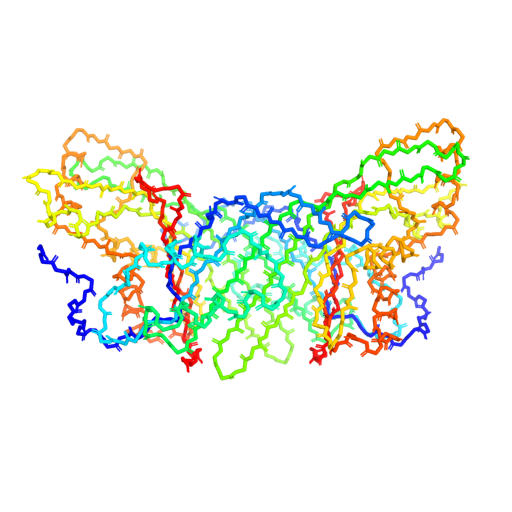1 21 ? -11.945 2.547 7.844 1 97.06 21 LYS B O 1
ATOM 2256 N N . GLY B 1 22 ? -11.633 0.918 6.305 1 96.62 22 GLY B N 1
ATOM 2257 C CA . GLY B 1 22 ? -11.438 -0.14 7.285 1 96.62 22 GLY B CA 1
ATOM 2258 C C . GLY B 1 22 ? -12.727 -0.61 7.926 1 96.62 22 GLY B C 1
ATOM 2259 O O . GLY B 1 22 ? -12.727 -1.076 9.07 1 96.62 22 GLY B O 1
ATOM 2260 N N . LEU B 1 23 ? -13.805 -0.472 7.273 1 95 23 LEU B N 1
ATOM 2261 C CA . LEU B 1 23 ? -15.078 -0.934 7.805 1 95 23 LEU B CA 1
ATOM 2262 C C . LEU B 1 23 ? -15.227 -2.441 7.629 1 95 23 LEU B C 1
ATOM 2264 O O . LEU B 1 23 ? -15.148 -2.951 6.508 1 95 23 LEU B O 1
ATOM 2268 N N . LYS B 1 24 ? -15.461 -3.146 8.703 1 95.38 24 LYS B N 1
ATOM 2269 C CA . LYS B 1 24 ? -15.672 -4.59 8.633 1 95.38 24 LYS B CA 1
ATOM 2270 C C . LYS B 1 24 ? -17.156 -4.934 8.633 1 95.38 24 LYS B C 1
ATOM 2272 O O . LYS B 1 24 ? -17.922 -4.395 9.43 1 95.38 24 LYS B O 1
ATOM 2277 N N . TYR B 1 25 ? -17.516 -5.797 7.691 1 93.81 25 TYR B N 1
ATOM 2278 C CA . TYR B 1 25 ? -18.906 -6.211 7.527 1 93.81 25 TYR B CA 1
ATOM 2279 C C . TYR B 1 25 ? -19 -7.676 7.117 1 93.81 25 TYR B C 1
ATOM 2281 O O . TYR B 1 25 ? -18.141 -8.172 6.379 1 93.81 25 TYR B O 1
ATOM 2289 N N . PRO B 1 26 ? -20.016 -8.359 7.594 1 94.62 26 PRO B N 1
ATOM 2290 C CA . PRO B 1 26 ? -20.25 -9.695 7.047 1 94.62 26 PRO B CA 1
ATOM 2291 C C . PRO B 1 26 ? -20.656 -9.664 5.574 1 94.62 26 PRO B C 1
ATOM 2293 O O . PRO B 1 26 ? -21.469 -8.82 5.172 1 94.62 26 PRO B O 1
ATOM 2296 N N . ILE B 1 27 ? -20.078 -10.578 4.797 1 95 27 ILE B N 1
ATOM 2297 C CA . ILE B 1 27 ? -20.422 -10.594 3.381 1 95 27 ILE B CA 1
ATOM 2298 C C . ILE B 1 27 ? -20.578 -12.039 2.906 1 95 27 ILE B C 1
ATOM 2300 O O . ILE B 1 27 ? -20.203 -12.977 3.619 1 95 27 ILE B O 1
ATOM 2304 N N . ILE B 1 28 ? -21.203 -12.125 1.741 1 94.25 28 ILE B N 1
ATOM 2305 C CA . ILE B 1 28 ? -21.312 -13.398 1.035 1 94.25 28 ILE B CA 1
ATOM 2306 C C . ILE B 1 28 ? -20.672 -13.289 -0.342 1 94.25 28 ILE B C 1
ATOM 2308 O O . ILE B 1 28 ? -20.953 -12.359 -1.099 1 94.25 28 ILE B O 1
ATOM 2312 N N . VAL B 1 29 ? -19.797 -14.203 -0.602 1 93.94 29 VAL B N 1
ATOM 2313 C CA . VAL B 1 29 ? -19.141 -14.211 -1.905 1 93.94 29 VAL B CA 1
ATOM 2314 C C . VAL B 1 29 ? -19.469 -15.508 -2.643 1 93.94 29 VAL B C 1
ATOM 2316 O O . VAL B 1 29 ? -19.906 -16.484 -2.029 1 93.94 29 VAL B O 1
ATOM 2319 N N . MET B 1 30 ? -19.266 -15.461 -3.932 1 91 30 MET B N 1
ATOM 2320 C CA . MET B 1 30 ? -19.5 -16.656 -4.738 1 91 30 MET B CA 1
ATOM 2321 C C . MET B 1 30 ? -18.406 -17.688 -4.527 1 91 30 MET B C 1
ATOM 2323 O O . MET B 1 30 ? -17.234 -17.328 -4.324 1 91 30 MET B O 1
ATOM 2327 N N . ASP B 1 31 ? -18.828 -18.859 -4.562 1 90.81 31 ASP B N 1
ATOM 2328 C CA . ASP B 1 31 ? -17.969 -20.031 -4.383 1 90.81 31 ASP B CA 1
ATOM 2329 C C . ASP B 1 31 ? -18.203 -21.062 -5.484 1 90.81 31 ASP B C 1
ATOM 2331 O O . ASP B 1 31 ? -19.328 -21.469 -5.723 1 90.81 31 ASP B O 1
ATOM 2335 N N . ARG B 1 32 ? -17.172 -21.391 -6.129 1 90.94 32 ARG B N 1
ATOM 2336 C CA . ARG B 1 32 ? -17.297 -22.297 -7.27 1 90.94 32 ARG B CA 1
ATOM 2337 C C . ARG B 1 32 ? -17.875 -23.641 -6.848 1 90.94 32 ARG B C 1
ATOM 2339 O O . ARG B 1 32 ? -18.688 -24.234 -7.562 1 90.94 32 ARG B O 1
ATOM 2346 N N . THR B 1 33 ? -17.5 -24.156 -5.719 1 90.56 33 THR B N 1
ATOM 2347 C CA . THR B 1 33 ? -17.875 -25.5 -5.266 1 90.56 33 THR B CA 1
ATOM 2348 C C . THR B 1 33 ? -19.172 -25.453 -4.465 1 90.56 33 THR B C 1
ATOM 2350 O O . THR B 1 33 ? -20.109 -26.203 -4.75 1 90.56 33 THR B O 1
ATOM 2353 N N . ASN B 1 34 ? -19.281 -24.5 -3.52 1 90.88 34 ASN B N 1
ATOM 2354 C CA . ASN B 1 34 ? -20.406 -24.453 -2.584 1 90.88 34 ASN B CA 1
ATOM 2355 C C . ASN B 1 34 ? -21.422 -23.391 -2.973 1 90.88 34 ASN B C 1
ATOM 2357 O O . ASN B 1 34 ? -22.359 -23.125 -2.223 1 90.88 34 ASN B O 1
ATOM 2361 N N . LYS B 1 35 ? -21.156 -22.688 -4.055 1 90.25 35 LYS B N 1
ATOM 2362 C CA . LYS B 1 35 ? -22.031 -21.641 -4.594 1 90.25 35 LYS B CA 1
ATOM 2363 C C . LYS B 1 35 ? -21.812 -20.328 -3.854 1 90.25 35 LYS B C 1
ATOM 2365 O O . LYS B 1 35 ? -21.594 -19.281 -4.477 1 90.25 35 LYS B O 1
ATOM 2370 N N . ARG B 1 36 ? -21.859 -20.516 -2.463 1 92.56 36 ARG B N 1
ATOM 2371 C CA . ARG B 1 36 ? -21.672 -19.297 -1.679 1 92.56 36 ARG B CA 1
ATOM 2372 C C . ARG B 1 36 ? -20.797 -19.562 -0.46 1 92.56 36 ARG B C 1
ATOM 2374 O O . ARG B 1 36 ? -20.734 -20.688 0.042 1 92.56 36 ARG B O 1
ATOM 2381 N N . GLN B 1 37 ? -20.125 -18.516 -0.013 1 94.38 37 GLN B N 1
ATOM 2382 C CA . GLN B 1 37 ? -19.312 -18.531 1.204 1 94.38 37 GLN B CA 1
ATOM 2383 C C . GLN B 1 37 ? -19.547 -17.281 2.045 1 94.38 37 GLN B C 1
ATOM 2385 O O . GLN B 1 37 ? -19.469 -16.172 1.537 1 94.38 37 GLN B O 1
ATOM 2390 N N . HIS B 1 38 ? -19.875 -17.531 3.314 1 94.69 38 HIS B N 1
ATOM 2391 C CA . HIS B 1 38 ? -19.984 -16.438 4.27 1 94.69 38 HIS B CA 1
ATOM 2392 C C . HIS B 1 38 ? -18.625 -16.078 4.844 1 94.69 38 HIS B C 1
ATOM 2394 O O . HIS B 1 38 ? -17.859 -16.953 5.254 1 94.69 38 HIS B O 1
ATOM 2400 N N . THR B 1 39 ? -18.297 -14.82 4.785 1 96.12 39 THR B N 1
ATOM 2401 C CA . THR B 1 39 ? -17 -14.352 5.281 1 96.12 39 THR B CA 1
ATOM 2402 C C . THR B 1 39 ? -17.109 -12.914 5.789 1 96.12 39 THR B C 1
ATOM 2404 O O . THR B 1 39 ? -18.203 -12.438 6.102 1 96.12 39 THR B O 1
ATOM 2407 N N . ILE B 1 40 ? -15.992 -12.32 6.148 1 95.88 40 ILE B N 1
ATOM 2408 C CA . ILE B 1 40 ? -15.922 -10.945 6.625 1 95.88 40 ILE B CA 1
ATOM 2409 C C . ILE B 1 40 ? -15.148 -10.086 5.629 1 95.88 40 ILE B C 1
ATOM 2411 O O . ILE B 1 40 ? -14.031 -10.438 5.238 1 95.88 40 ILE B O 1
ATOM 2415 N N . GLY B 1 41 ? -15.766 -9 5.23 1 96.31 41 GLY B N 1
ATOM 2416 C CA . GLY B 1 41 ? -15.102 -8.062 4.344 1 96.31 41 GLY B CA 1
ATOM 2417 C C . GLY B 1 41 ? -14.625 -6.809 5.055 1 96.31 41 GLY B C 1
ATOM 2418 O O . GLY B 1 41 ? -15.289 -6.309 5.957 1 96.31 41 GLY B O 1
ATOM 2419 N N . THR B 1 42 ? -13.477 -6.367 4.734 1 97.69 42 THR B N 1
ATOM 2420 C CA . THR B 1 42 ? -12.992 -5.047 5.125 1 97.69 42 THR B CA 1
ATOM 2421 C C . THR B 1 42 ? -13.133 -4.059 3.973 1 97.69 42 THR B C 1
ATOM 2423 O O . THR B 1 42 ? -12.484 -4.203 2.938 1 97.69 42 THR B O 1
ATOM 2426 N N . PHE B 1 43 ? -13.891 -2.961 4.207 1 96.56 43 PHE B N 1
ATOM 2427 C CA . PHE B 1 43 ? -14.297 -2.072 3.123 1 96.56 43 PHE B CA 1
ATOM 2428 C C . PHE B 1 43 ? -13.602 -0.721 3.24 1 96.56 43 PHE B C 1
ATOM 2430 O O . PHE B 1 43 ? -13.438 -0.198 4.344 1 96.56 43 PHE B O 1
ATOM 2437 N N . ASN B 1 44 ? -13.25 -0.201 2.139 1 98 44 ASN B N 1
ATOM 2438 C CA . ASN B 1 44 ? -12.984 1.218 1.924 1 98 44 ASN B CA 1
ATOM 2439 C C . ASN B 1 44 ? -13.969 1.824 0.927 1 98 44 ASN B C 1
ATOM 2441 O O . ASN B 1 44 ? -14.188 1.274 -0.155 1 98 44 ASN B O 1
ATOM 2445 N N . LEU B 1 45 ? -14.602 2.883 1.287 1 97.31 45 LEU B N 1
ATOM 2446 C CA . LEU B 1 45 ? -15.586 3.566 0.459 1 97.31 45 LEU B CA 1
ATOM 2447 C C . LEU B 1 45 ? -15.234 5.039 0.298 1 97.31 45 LEU B C 1
ATOM 2449 O O . LEU B 1 45 ? -15.156 5.777 1.285 1 97.31 45 LEU B O 1
ATOM 2453 N N . PHE B 1 46 ? -15.117 5.445 -0.958 1 97.75 46 PHE B N 1
ATOM 2454 C CA . PHE B 1 46 ? -14.711 6.82 -1.213 1 97.75 46 PHE B CA 1
ATOM 2455 C C . PHE B 1 46 ? -15.523 7.426 -2.352 1 97.75 46 PHE B C 1
ATOM 2457 O O . PHE B 1 46 ? -15.984 6.707 -3.24 1 97.75 46 PHE B O 1
ATOM 2464 N N . VAL B 1 47 ? -15.68 8.688 -2.312 1 96.75 47 VAL B N 1
ATOM 2465 C CA . VAL B 1 47 ? -16.219 9.461 -3.422 1 96.75 47 VAL B CA 1
ATOM 2466 C C . VAL B 1 47 ? -15.43 10.75 -3.6 1 96.75 47 VAL B C 1
ATOM 2468 O O . VAL B 1 47 ? -14.617 11.109 -2.742 1 96.75 47 VAL B O 1
ATOM 2471 N N . ASP B 1 48 ? -15.648 11.336 -4.746 1 94.62 48 ASP B N 1
ATOM 2472 C CA . ASP B 1 48 ? -15.109 12.68 -4.902 1 94.62 48 ASP B CA 1
ATOM 2473 C C . ASP B 1 48 ? -16 13.719 -4.227 1 94.62 48 ASP B C 1
ATOM 2475 O O . ASP B 1 48 ? -17.188 13.477 -4.02 1 94.62 48 ASP B O 1
ATOM 2479 N N . LEU B 1 49 ? -15.438 14.836 -3.832 1 92 49 LEU B N 1
ATOM 2480 C CA . LEU B 1 49 ? -16.156 15.922 -3.188 1 92 49 LEU B CA 1
ATOM 2481 C C . LEU B 1 49 ? -15.906 17.25 -3.904 1 92 49 LEU B C 1
ATOM 2483 O O . LEU B 1 49 ? -14.797 17.797 -3.836 1 92 49 LEU B O 1
ATOM 2487 N N . PRO B 1 50 ? -16.953 17.766 -4.504 1 85.75 50 PRO B N 1
ATOM 2488 C CA . PRO B 1 50 ? -16.797 19.047 -5.191 1 85.75 50 PRO B CA 1
ATOM 2489 C C . PRO B 1 50 ? -16.344 20.172 -4.254 1 85.75 50 PRO B C 1
ATOM 2491 O O . PRO B 1 50 ? -16.547 20.078 -3.039 1 85.75 50 PRO B O 1
ATOM 2494 N N . LYS B 1 51 ? -15.844 21.219 -4.824 1 86.94 51 LYS B N 1
ATOM 2495 C CA . LYS B 1 51 ? -15.188 22.297 -4.098 1 86.94 51 LYS B CA 1
ATOM 2496 C C . LYS B 1 51 ? -16.188 23.062 -3.236 1 86.94 51 LYS B C 1
ATOM 2498 O O . LYS B 1 51 ? -15.797 23.719 -2.268 1 86.94 51 LYS B O 1
ATOM 2503 N N . ASP B 1 52 ? -17.453 22.859 -3.467 1 85.06 52 ASP B N 1
ATOM 2504 C CA . ASP B 1 52 ? -18.453 23.734 -2.83 1 85.06 52 ASP B CA 1
ATOM 2505 C C . ASP B 1 52 ? -18.891 23.156 -1.487 1 85.06 52 ASP B C 1
ATOM 2507 O O . ASP B 1 52 ? -19.484 23.859 -0.671 1 85.06 52 ASP B O 1
ATOM 2511 N N . PHE B 1 53 ? -18.531 21.953 -1.231 1 84.94 53 PHE B N 1
ATOM 2512 C CA . PHE B 1 53 ? -18.953 21.328 0.013 1 84.94 53 PHE B CA 1
ATOM 2513 C C . PHE B 1 53 ? -17.797 21.234 0.996 1 84.94 53 PHE B C 1
ATOM 2515 O O . PHE B 1 53 ? -16.688 20.844 0.623 1 84.94 53 PHE B O 1
ATOM 2522 N N . ARG B 1 54 ? -18.031 21.562 2.16 1 86.44 54 ARG B N 1
ATOM 2523 C CA . ARG B 1 54 ? -16.984 21.516 3.168 1 86.44 54 ARG B CA 1
ATOM 2524 C C . ARG B 1 54 ? -16.625 20.078 3.527 1 86.44 54 ARG B C 1
ATOM 2526 O O . ARG B 1 54 ? -15.453 19.734 3.68 1 86.44 54 ARG B O 1
ATOM 2533 N N . GLY B 1 55 ? -17.703 19.281 3.643 1 87.19 55 GLY B N 1
ATOM 2534 C CA . GLY B 1 55 ? -17.484 17.906 4.02 1 87.19 55 GLY B CA 1
ATOM 2535 C C . GLY B 1 55 ? -18.547 16.969 3.479 1 87.19 55 GLY B C 1
ATOM 2536 O O . GLY B 1 55 ? -19.516 17.406 2.877 1 87.19 55 GLY B O 1
ATOM 2537 N N . THR B 1 56 ? -18.25 15.664 3.666 1 86.25 56 THR B N 1
ATOM 2538 C CA . THR B 1 56 ? -19.203 14.656 3.23 1 86.25 56 THR B CA 1
ATOM 2539 C C . THR B 1 56 ? -19.953 14.07 4.426 1 86.25 56 THR B C 1
ATOM 2541 O O . THR B 1 56 ? -19.594 14.312 5.574 1 86.25 56 THR B O 1
ATOM 2544 N N . HIS B 1 57 ? -21.031 13.398 4.156 1 86.38 57 HIS B N 1
ATOM 2545 C CA . HIS B 1 57 ? -21.797 12.68 5.18 1 86.38 57 HIS B CA 1
ATOM 2546 C C . HIS B 1 57 ? -21.344 11.219 5.27 1 86.38 57 HIS B C 1
ATOM 2548 O O . HIS B 1 57 ? -21.859 10.367 4.539 1 86.38 57 HIS B O 1
ATOM 2554 N N . MET B 1 58 ? -20.578 10.938 6.281 1 87.12 58 MET B N 1
ATOM 2555 C CA . MET B 1 58 ? -19.938 9.633 6.402 1 87.12 58 MET B CA 1
ATOM 2556 C C . MET B 1 58 ? -20.953 8.539 6.68 1 87.12 58 MET B C 1
ATOM 2558 O O . MET B 1 58 ? -20.797 7.41 6.207 1 87.12 58 MET B O 1
ATOM 2562 N N . SER B 1 59 ? -22 8.922 7.32 1 90.12 59 SER B N 1
ATOM 2563 C CA . SER B 1 59 ? -23.016 7.934 7.676 1 90.12 59 SER B CA 1
ATOM 2564 C C . SER B 1 59 ? -23.688 7.363 6.43 1 90.12 59 SER B C 1
ATOM 2566 O O . SER B 1 59 ? -24.109 6.207 6.426 1 90.12 59 SER B O 1
ATOM 2568 N N . ARG B 1 60 ? -23.766 8.125 5.359 1 91.38 60 ARG B N 1
ATOM 2569 C CA . ARG B 1 60 ? -24.438 7.703 4.141 1 91.38 60 ARG B CA 1
ATOM 2570 C C . ARG B 1 60 ? -23.703 6.543 3.477 1 91.38 60 ARG B C 1
ATOM 2572 O O . ARG B 1 60 ? -24.312 5.719 2.797 1 91.38 60 ARG B O 1
ATOM 2579 N N . PHE B 1 61 ? -22.391 6.457 3.645 1 93.38 61 PHE B N 1
ATOM 2580 C CA . PHE B 1 61 ? -21.625 5.34 3.111 1 93.38 61 PHE B CA 1
ATOM 2581 C C . PHE B 1 61 ? -22.094 4.023 3.719 1 93.38 61 PHE B C 1
ATOM 2583 O O . PHE B 1 61 ? -22.328 3.053 2.998 1 93.38 61 PHE B O 1
ATOM 2590 N N . VAL B 1 62 ? -22.25 4.008 4.973 1 91.38 62 VAL B N 1
ATOM 2591 C CA . VAL B 1 62 ? -22.625 2.803 5.707 1 91.38 62 VAL B CA 1
ATOM 2592 C C . VAL B 1 62 ? -24.047 2.412 5.363 1 91.38 62 VAL B C 1
ATOM 2594 O O . VAL B 1 62 ? -24.359 1.23 5.168 1 91.38 62 VAL B O 1
ATOM 2597 N N . GLU B 1 63 ? -24.844 3.428 5.25 1 93.12 63 GLU B N 1
ATOM 2598 C CA . GLU B 1 63 ? -26.25 3.178 4.91 1 93.12 63 GLU B CA 1
ATOM 2599 C C . GLU B 1 63 ? -26.375 2.494 3.553 1 93.12 63 GLU B C 1
ATOM 2601 O O . GLU B 1 63 ? -27.156 1.551 3.398 1 93.12 63 GLU B O 1
ATOM 2606 N N . VAL B 1 64 ? -25.625 2.984 2.623 1 92.88 64 VAL B N 1
ATOM 2607 C CA . VAL B 1 64 ? -25.672 2.42 1.279 1 92.88 64 VAL B CA 1
ATOM 2608 C C . VAL B 1 64 ? -25.219 0.963 1.314 1 92.88 64 VAL B C 1
ATOM 2610 O O . VAL B 1 64 ? -25.859 0.088 0.735 1 92.88 64 VAL B O 1
ATOM 2613 N N . LEU B 1 65 ? -24.141 0.672 2.033 1 91 65 LEU B N 1
ATOM 2614 C CA . LEU B 1 65 ? -23.609 -0.683 2.115 1 91 65 LEU B CA 1
ATOM 2615 C C . LEU B 1 65 ? -24.609 -1.626 2.766 1 91 65 LEU B C 1
ATOM 2617 O O . LEU B 1 65 ? -24.828 -2.74 2.281 1 91 65 LEU B O 1
ATOM 2621 N N . ASP B 1 66 ? -25.234 -1.117 3.799 1 90.19 66 ASP B N 1
ATOM 2622 C CA . ASP B 1 66 ? -26.172 -1.932 4.566 1 90.19 66 ASP B CA 1
ATOM 2623 C C . ASP B 1 66 ? -27.391 -2.32 3.725 1 90.19 66 ASP B C 1
ATOM 2625 O O . ASP B 1 66 ? -27.953 -3.4 3.902 1 90.19 66 ASP B O 1
ATOM 2629 N N . ARG B 1 67 ? -27.734 -1.548 2.809 1 90.38 67 ARG B N 1
ATOM 2630 C CA . ARG B 1 67 ? -28.891 -1.782 1.954 1 90.38 67 ARG B CA 1
ATOM 2631 C C . ARG B 1 67 ? -28.625 -2.92 0.973 1 90.38 67 ARG B C 1
ATOM 2633 O O . ARG B 1 67 ? -29.562 -3.496 0.416 1 90.38 67 ARG B O 1
ATOM 2640 N N . HIS B 1 68 ? -27.453 -3.238 0.698 1 88.44 68 HIS B N 1
ATOM 2641 C CA . HIS B 1 68 ? -27.141 -4.227 -0.328 1 88.44 68 HIS B CA 1
ATOM 2642 C C . HIS B 1 68 ? -26.891 -5.598 0.288 1 88.44 68 HIS B C 1
ATOM 2644 O O . HIS B 1 68 ? -26.344 -6.488 -0.368 1 88.44 68 HIS B O 1
ATOM 2650 N N . ASN B 1 69 ? -27.438 -5.973 1.365 1 76.94 69 ASN B N 1
ATOM 2651 C CA . ASN B 1 69 ? -27.609 -7.258 2.033 1 76.94 69 ASN B CA 1
ATOM 2652 C C . ASN B 1 69 ? -26.328 -8.078 2.023 1 76.94 69 ASN B C 1
ATOM 2654 O O . ASN B 1 69 ? -26.359 -9.281 1.763 1 76.94 69 ASN B O 1
ATOM 2658 N N . MET B 1 70 ? -25.188 -7.59 2.033 1 78.38 70 MET B N 1
ATOM 2659 C CA . MET B 1 70 ? -23.953 -8.312 2.34 1 78.38 70 MET B CA 1
ATOM 2660 C C . MET B 1 70 ? -23.422 -9.047 1.107 1 78.38 70 MET B C 1
ATOM 2662 O O . MET B 1 70 ? -22.391 -9.703 1.164 1 78.38 70 MET B O 1
ATOM 2666 N N . LYS B 1 71 ? -24.203 -8.977 0.02 1 83.25 71 LYS B N 1
ATOM 2667 C CA . LYS B 1 71 ? -23.766 -9.711 -1.159 1 83.25 71 LYS B CA 1
ATOM 2668 C C . LYS B 1 71 ? -22.703 -8.922 -1.936 1 83.25 71 LYS B C 1
ATOM 2670 O O . LYS B 1 71 ? -22.938 -7.773 -2.312 1 83.25 71 LYS B O 1
ATOM 2675 N N . VAL B 1 72 ? -21.609 -9.602 -2.08 1 83.25 72 VAL B N 1
ATOM 2676 C CA . VAL B 1 72 ? -20.516 -8.969 -2.814 1 83.25 72 VAL B CA 1
ATOM 2677 C C . VAL B 1 72 ? -20.25 -9.742 -4.102 1 83.25 72 VAL B C 1
ATOM 2679 O O . VAL B 1 72 ? -19.625 -10.812 -4.07 1 83.25 72 VAL B O 1
ATOM 2682 N N . THR B 1 73 ? -20.875 -9.422 -5.121 1 81.25 73 THR B N 1
ATOM 2683 C CA . THR B 1 73 ? -20.656 -9.883 -6.488 1 81.25 73 THR B CA 1
ATOM 2684 C C . THR B 1 73 ? -20.344 -8.711 -7.41 1 81.25 73 THR B C 1
ATOM 2686 O O . THR B 1 73 ? -20.562 -7.551 -7.047 1 81.25 73 THR B O 1
ATOM 2689 N N . PRO B 1 74 ? -19.688 -9.016 -8.516 1 78.75 74 PRO B N 1
ATOM 2690 C CA . PRO B 1 74 ? -19.422 -7.906 -9.43 1 78.75 74 PRO B CA 1
ATOM 2691 C C . PRO B 1 74 ? -20.656 -7.062 -9.711 1 78.75 74 PRO B C 1
ATOM 2693 O O . PRO B 1 74 ? -20.594 -5.832 -9.711 1 78.75 74 PRO B O 1
ATOM 2696 N N . LYS B 1 75 ? -21.75 -7.664 -9.984 1 82.19 75 LYS B N 1
ATOM 2697 C CA . LYS B 1 75 ? -22.984 -6.945 -10.273 1 82.19 75 LYS B CA 1
ATOM 2698 C C . LYS B 1 75 ? -23.438 -6.109 -9.078 1 82.19 75 LYS B C 1
ATOM 2700 O O . LYS B 1 75 ? -23.812 -4.945 -9.227 1 82.19 75 LYS B O 1
ATOM 2705 N N . ASN B 1 76 ? -23.375 -6.641 -7.938 1 90.44 76 ASN B N 1
ATOM 2706 C CA . ASN B 1 76 ? -23.781 -5.93 -6.734 1 90.44 76 ASN B CA 1
ATOM 2707 C C . ASN B 1 76 ? -22.844 -4.762 -6.43 1 90.44 76 ASN B C 1
ATOM 2709 O O . ASN B 1 76 ? -23.281 -3.721 -5.934 1 90.44 76 ASN B O 1
ATOM 2713 N N . MET B 1 77 ? -21.625 -4.957 -6.746 1 92.12 77 MET B N 1
ATOM 2714 C CA . MET B 1 77 ? -20.641 -3.9 -6.504 1 92.12 77 MET B CA 1
ATOM 2715 C C . MET B 1 77 ? -20.969 -2.664 -7.336 1 92.12 77 MET B C 1
ATOM 2717 O O . MET B 1 77 ? -20.844 -1.537 -6.852 1 92.12 77 MET B O 1
ATOM 2721 N N . GLU B 1 78 ? -21.328 -2.887 -8.547 1 94 78 GLU B N 1
ATOM 2722 C CA . GLU B 1 78 ? -21.688 -1.758 -9.398 1 94 78 GLU B CA 1
ATOM 2723 C C . GLU B 1 78 ? -22.875 -0.992 -8.828 1 94 78 GLU B C 1
ATOM 2725 O O . GLU B 1 78 ? -22.891 0.241 -8.836 1 94 78 GLU B O 1
ATOM 2730 N N . SER B 1 79 ? -23.812 -1.722 -8.328 1 94.62 79 SER B N 1
ATOM 2731 C CA . SER B 1 79 ? -24.984 -1.104 -7.742 1 94.62 79 SER B CA 1
ATOM 2732 C C . SER B 1 79 ? -24.625 -0.281 -6.508 1 94.62 79 SER B C 1
ATOM 2734 O O . SER B 1 79 ? -25.172 0.802 -6.297 1 94.62 79 SER B O 1
ATOM 2736 N N . ILE B 1 80 ? -23.766 -0.82 -5.746 1 94.81 80 ILE B N 1
ATOM 2737 C CA . ILE B 1 80 ? -23.312 -0.106 -4.559 1 94.81 80 ILE B CA 1
ATOM 2738 C C . ILE B 1 80 ? -22.672 1.221 -4.965 1 94.81 80 ILE B C 1
ATOM 2740 O O . ILE B 1 80 ? -22.969 2.264 -4.371 1 94.81 80 ILE B O 1
ATOM 2744 N N . LEU B 1 81 ? -21.891 1.168 -5.984 1 97.12 81 LEU B N 1
ATOM 2745 C CA . LEU B 1 81 ? -21.203 2.363 -6.469 1 97.12 81 LEU B CA 1
ATOM 2746 C C . LEU B 1 81 ? -22.203 3.389 -6.988 1 97.12 81 LEU B C 1
ATOM 2748 O O . LEU B 1 81 ? -22.062 4.586 -6.727 1 97.12 81 LEU B O 1
ATOM 2752 N N . ASP B 1 82 ? -23.188 2.967 -7.695 1 96.62 82 ASP B N 1
ATOM 2753 C CA . ASP B 1 82 ? -24.234 3.855 -8.203 1 96.62 82 ASP B CA 1
ATOM 2754 C C . ASP B 1 82 ? -24.984 4.531 -7.051 1 96.62 82 ASP B C 1
ATOM 2756 O O . ASP B 1 82 ? -25.203 5.742 -7.074 1 96.62 82 ASP B O 1
ATOM 2760 N N . ASP B 1 83 ? -25.344 3.75 -6.105 1 96.25 83 ASP B N 1
ATOM 2761 C CA . ASP B 1 83 ? -26.078 4.281 -4.961 1 96.25 83 ASP B CA 1
ATOM 2762 C C . ASP B 1 83 ? -25.219 5.285 -4.184 1 96.25 83 ASP B C 1
ATOM 2764 O O . ASP B 1 83 ? -25.75 6.285 -3.678 1 96.25 83 ASP B O 1
ATOM 2768 N N . MET B 1 84 ? -23.969 4.98 -4.051 1 95.94 84 MET B N 1
ATOM 2769 C CA . MET B 1 84 ? -23.062 5.902 -3.377 1 95.94 84 MET B CA 1
ATOM 2770 C C . MET B 1 84 ? -23 7.238 -4.109 1 95.94 84 MET B C 1
ATOM 2772 O O . MET B 1 84 ? -23.094 8.297 -3.486 1 95.94 84 MET B O 1
ATOM 2776 N N . ARG B 1 85 ? -22.828 7.18 -5.398 1 96.25 85 ARG B N 1
ATOM 2777 C CA . ARG B 1 85 ? -22.766 8.398 -6.199 1 96.25 85 ARG B CA 1
ATOM 2778 C C . ARG B 1 85 ? -24.031 9.219 -6.051 1 96.25 85 ARG B C 1
ATOM 2780 O O . ARG B 1 85 ? -23.984 10.438 -5.902 1 96.25 85 ARG B O 1
ATOM 2787 N N . GLU B 1 86 ? -25.125 8.578 -6.074 1 95.88 86 GLU B N 1
ATOM 2788 C CA . GLU B 1 86 ? -26.422 9.25 -5.949 1 95.88 86 GLU B CA 1
ATOM 2789 C C . GLU B 1 86 ? -26.609 9.836 -4.551 1 95.88 86 GLU B C 1
ATOM 2791 O O . GLU B 1 86 ? -26.922 11.016 -4.402 1 95.88 86 GLU B O 1
ATOM 2796 N N . ALA B 1 87 ? -26.375 9.031 -3.537 1 93.81 87 ALA B N 1
ATOM 2797 C CA . ALA B 1 87 ? -26.609 9.43 -2.15 1 93.81 87 ALA B CA 1
ATOM 2798 C C . ALA B 1 87 ? -25.688 10.578 -1.748 1 93.81 87 ALA B C 1
ATOM 2800 O O . ALA B 1 87 ? -26.078 11.43 -0.945 1 93.81 87 ALA B O 1
ATOM 2801 N N . LEU B 1 88 ? -24.5 10.625 -2.33 1 93.5 88 LEU B N 1
ATOM 2802 C CA . LEU B 1 88 ? -23.516 11.602 -1.886 1 93.5 88 LEU B CA 1
ATOM 2803 C C . LEU B 1 88 ? -23.281 12.672 -2.947 1 93.5 88 LEU B C 1
ATOM 2805 O O . LEU B 1 88 ? -22.375 13.492 -2.822 1 93.5 88 LEU B O 1
ATOM 2809 N N . LYS B 1 89 ? -24.078 12.609 -4.027 1 91.56 89 LYS B N 1
ATOM 2810 C CA . LYS B 1 89 ? -24.016 13.57 -5.125 1 91.56 89 LYS B CA 1
ATOM 2811 C C . LYS B 1 89 ? -22.594 13.703 -5.66 1 91.56 89 LYS B C 1
ATOM 2813 O O . LYS B 1 89 ? -22.062 14.812 -5.785 1 91.56 89 LYS B O 1
ATOM 2818 N N . ALA B 1 90 ? -21.969 12.578 -5.934 1 94.12 90 ALA B N 1
ATOM 2819 C CA . ALA B 1 90 ? -20.594 12.523 -6.398 1 94.12 90 ALA B CA 1
ATOM 2820 C C . ALA B 1 90 ? -20.516 12.078 -7.855 1 94.12 90 ALA B C 1
ATOM 2822 O O . ALA B 1 90 ? -21.469 11.461 -8.367 1 94.12 90 ALA B O 1
ATOM 2823 N N . THR B 1 91 ? -19.469 12.367 -8.477 1 94.25 91 THR B N 1
ATOM 2824 C CA . THR B 1 91 ? -19.25 11.969 -9.867 1 94.25 91 THR B CA 1
ATOM 2825 C C . THR B 1 91 ? -18.594 10.594 -9.93 1 94.25 91 THR B C 1
ATOM 2827 O O . THR B 1 91 ? -18.891 9.797 -10.812 1 94.25 91 THR B O 1
ATOM 2830 N N . VAL B 1 92 ? -17.719 10.352 -9.031 1 95.94 92 VAL B N 1
ATOM 2831 C CA . VAL B 1 92 ? -16.984 9.094 -9.023 1 95.94 92 VAL B CA 1
ATOM 2832 C C . VAL B 1 92 ? -17.094 8.438 -7.645 1 95.94 92 VAL B C 1
ATOM 2834 O O . VAL B 1 92 ? -17.094 9.125 -6.621 1 95.94 92 VAL B O 1
ATOM 2837 N N . ALA B 1 93 ? -17.141 7.148 -7.609 1 97.31 93 ALA B N 1
ATOM 2838 C CA . ALA B 1 93 ? -17.125 6.352 -6.387 1 97.31 93 ALA B CA 1
ATOM 2839 C C . ALA B 1 93 ? -16.109 5.219 -6.477 1 97.31 93 ALA B C 1
ATOM 2841 O O . ALA B 1 93 ? -15.867 4.684 -7.559 1 97.31 93 ALA B O 1
ATOM 2842 N N . HIS B 1 94 ? -15.539 4.91 -5.355 1 97.56 94 HIS B N 1
ATOM 2843 C CA . HIS B 1 94 ? -14.547 3.85 -5.215 1 97.56 94 HIS B CA 1
ATOM 2844 C C . HIS B 1 94 ? -14.883 2.936 -4.043 1 97.56 94 HIS B C 1
ATOM 2846 O O . HIS B 1 94 ? -15.133 3.412 -2.932 1 97.56 94 HIS B O 1
ATOM 2852 N N . VAL B 1 95 ? -14.852 1.661 -4.305 1 97.25 95 VAL B N 1
ATOM 2853 C CA . VAL B 1 95 ? -15.047 0.691 -3.234 1 97.25 95 VAL B CA 1
ATOM 2854 C C . VAL B 1 95 ? -14.008 -0.422 -3.35 1 97.25 95 VAL B C 1
ATOM 2856 O O . VAL B 1 95 ? -13.797 -0.971 -4.434 1 97.25 95 VAL B O 1
ATOM 2859 N N . THR B 1 96 ? -13.359 -0.677 -2.318 1 97.81 96 THR B N 1
ATOM 2860 C CA . THR B 1 96 ? -12.523 -1.87 -2.223 1 97.81 96 THR B CA 1
ATOM 2861 C C . THR B 1 96 ? -12.992 -2.768 -1.08 1 97.81 96 THR B C 1
ATOM 2863 O O . THR B 1 96 ? -13.469 -2.277 -0.057 1 97.81 96 THR B O 1
ATOM 2866 N N . VAL B 1 97 ? -12.82 -4.023 -1.254 1 97.31 97 VAL B N 1
ATOM 2867 C CA . VAL B 1 97 ? -13.117 -4.977 -0.189 1 97.31 97 VAL B CA 1
ATOM 2868 C C . VAL B 1 97 ? -12.078 -6.094 -0.186 1 97.31 97 VAL B C 1
ATOM 2870 O O . VAL B 1 97 ? -11.719 -6.617 -1.242 1 97.31 97 VAL B O 1
ATOM 2873 N N . ASP B 1 98 ? -11.586 -6.379 0.896 1 98.19 98 ASP B N 1
ATOM 2874 C CA . ASP B 1 98 ? -10.703 -7.52 1.129 1 98.19 98 ASP B CA 1
ATOM 2875 C C . ASP B 1 98 ? -11.359 -8.547 2.047 1 98.19 98 ASP B C 1
ATOM 2877 O O . ASP B 1 98 ? -12.031 -8.18 3.014 1 98.19 98 ASP B O 1
ATOM 2881 N N . PHE B 1 99 ? -11.062 -9.805 1.793 1 97.56 99 PHE B N 1
ATOM 2882 C CA . PHE B 1 99 ? -11.688 -10.828 2.611 1 97.56 99 PHE B CA 1
ATOM 2883 C C . PHE B 1 99 ? -10.922 -12.148 2.516 1 97.56 99 PHE B C 1
ATOM 2885 O O . PHE B 1 99 ? -10.336 -12.453 1.479 1 97.56 99 PHE B O 1
ATOM 2892 N N . PRO B 1 100 ? -10.977 -12.906 3.602 1 97.94 100 PRO B N 1
ATOM 2893 C CA . PRO B 1 100 ? -10.461 -14.273 3.5 1 97.94 100 PRO B CA 1
ATOM 2894 C C . PRO B 1 100 ? -11.383 -15.188 2.689 1 97.94 100 PRO B C 1
ATOM 2896 O O . PRO B 1 100 ? -12.609 -15.055 2.758 1 97.94 100 PRO B O 1
ATOM 2899 N N . TYR B 1 101 ? -10.852 -16 1.9 1 97.69 101 TYR B N 1
ATOM 2900 C CA . TYR B 1 101 ? -11.531 -16.984 1.064 1 97.69 101 TYR B CA 1
ATOM 2901 C C . TYR B 1 101 ? -10.969 -18.391 1.299 1 97.69 101 TYR B C 1
ATOM 2903 O O . TYR B 1 101 ? -9.75 -18.594 1.251 1 97.69 101 TYR B O 1
ATOM 2911 N N . PHE B 1 102 ? -11.867 -19.328 1.598 1 97.31 102 PHE B N 1
ATOM 2912 C CA . PHE B 1 102 ? -11.414 -20.672 1.959 1 97.31 102 PHE B CA 1
ATOM 2913 C C . PHE B 1 102 ? -11.711 -21.656 0.843 1 97.31 102 PHE B C 1
ATOM 2915 O O . PHE B 1 102 ? -12.781 -21.609 0.232 1 97.31 102 PHE B O 1
ATOM 2922 N N . ILE B 1 103 ? -10.781 -22.484 0.547 1 96.81 103 ILE B N 1
ATOM 2923 C CA . ILE B 1 103 ? -10.945 -23.578 -0.403 1 96.81 103 ILE B CA 1
ATOM 2924 C C . ILE B 1 103 ? -10.531 -24.891 0.253 1 96.81 103 ILE B C 1
ATOM 2926 O O . ILE B 1 103 ? -9.555 -24.938 1 1 96.81 103 ILE B O 1
ATOM 2930 N N . ARG B 1 104 ? -11.25 -25.906 0.026 1 95.75 104 ARG B N 1
ATOM 2931 C CA . ARG B 1 104 ? -10.836 -27.234 0.457 1 95.75 104 ARG B CA 1
ATOM 2932 C C . ARG B 1 104 ? -9.867 -27.859 -0.542 1 95.75 104 ARG B C 1
ATOM 2934 O O . ARG B 1 104 ? -10.18 -27.984 -1.727 1 95.75 104 ARG B O 1
ATOM 2941 N N . LYS B 1 105 ? -8.75 -28.234 -0.061 1 95.62 105 LYS B N 1
ATOM 2942 C CA . LYS B 1 105 ? -7.719 -28.844 -0.899 1 95.62 105 LYS B CA 1
ATOM 2943 C C . LYS B 1 105 ? -7.355 -30.234 -0.408 1 95.62 105 LYS B C 1
ATOM 2945 O O . LYS B 1 105 ? -7.316 -30.484 0.799 1 95.62 105 LYS B O 1
ATOM 2950 N N . ASN B 1 106 ? -7.012 -31.031 -1.364 1 96.81 106 ASN B N 1
ATOM 2951 C CA . ASN B 1 106 ? -6.539 -32.375 -1.047 1 96.81 106 ASN B CA 1
ATOM 2952 C C . ASN B 1 106 ? -5.027 -32.5 -1.235 1 96.81 106 ASN B C 1
ATOM 2954 O O . ASN B 1 106 ? -4.48 -32.031 -2.229 1 96.81 106 ASN B O 1
ATOM 2958 N N . ALA B 1 107 ? -4.441 -33.188 -0.235 1 96.88 107 ALA B N 1
ATOM 2959 C CA . ALA B 1 107 ? -3.014 -33.5 -0.37 1 96.88 107 ALA B CA 1
ATOM 2960 C C . ALA B 1 107 ? -2.744 -34.344 -1.604 1 96.88 107 ALA B C 1
ATOM 2962 O O . ALA B 1 107 ? -3.594 -35.125 -2.016 1 96.88 107 ALA B O 1
ATOM 2963 N N . PRO B 1 108 ? -1.617 -34.25 -2.135 1 97 108 PRO B N 1
ATOM 2964 C CA . PRO B 1 108 ? -1.386 -34.781 -3.473 1 97 108 PRO B CA 1
ATOM 2965 C C . PRO B 1 108 ? -1.293 -36.312 -3.475 1 97 108 PRO B C 1
ATOM 2967 O O . PRO B 1 108 ? -1.639 -36.969 -4.469 1 97 108 PRO B O 1
ATOM 2970 N N . ILE B 1 109 ? -0.83 -36.969 -2.385 1 97.94 109 ILE B N 1
ATOM 2971 C CA . ILE B 1 109 ? -0.621 -38.406 -2.375 1 97.94 109 ILE B CA 1
ATOM 2972 C C . ILE B 1 109 ? -1.65 -39.062 -1.465 1 97.94 109 ILE B C 1
ATOM 2974 O O . ILE B 1 109 ? -2.447 -39.906 -1.918 1 97.94 109 ILE B O 1
ATOM 2978 N N . SER B 1 110 ? -1.717 -38.656 -0.254 1 97.5 110 SER B N 1
ATOM 2979 C CA . SER B 1 110 ? -2.598 -39.281 0.732 1 97.5 110 SER B CA 1
ATOM 2980 C C . SER B 1 110 ? -4.059 -38.938 0.449 1 97.5 110 SER B C 1
ATOM 2982 O O . SER B 1 110 ? -4.957 -39.688 0.878 1 97.5 110 SER B O 1
ATOM 2984 N N . GLY B 1 111 ? -4.324 -37.781 -0.17 1 97.56 111 GLY B N 1
ATOM 2985 C CA . GLY B 1 111 ? -5.676 -37.344 -0.485 1 97.56 111 GLY B CA 1
ATOM 2986 C C . GLY B 1 111 ? -6.398 -36.719 0.703 1 97.56 111 GLY B C 1
ATOM 2987 O O . GLY B 1 111 ? -7.57 -36.344 0.599 1 97.56 111 GLY B O 1
ATOM 2988 N N . ILE B 1 112 ? -5.73 -36.594 1.78 1 96.44 112 ILE B N 1
ATOM 2989 C CA . ILE B 1 112 ? -6.375 -36.031 2.961 1 96.44 112 ILE B CA 1
ATOM 2990 C C . ILE B 1 112 ? -6.773 -34.594 2.689 1 96.44 112 ILE B C 1
ATOM 2992 O O . ILE B 1 112 ? -5.977 -33.812 2.164 1 96.44 112 ILE B O 1
ATOM 2996 N N . GLY B 1 113 ? -8 -34.219 3.043 1 96.44 113 GLY B N 1
ATOM 2997 C CA . GLY B 1 113 ? -8.547 -32.906 2.75 1 96.44 113 GLY B CA 1
ATOM 2998 C C . GLY B 1 113 ? -8.422 -31.938 3.91 1 96.44 113 GLY B C 1
ATOM 2999 O O . GLY B 1 113 ? -8.523 -32.344 5.074 1 96.44 113 GLY B O 1
ATOM 3000 N N . SER B 1 114 ? -8.219 -30.656 3.6 1 97.19 114 SER B N 1
ATOM 3001 C CA . SER B 1 114 ? -8.211 -29.594 4.598 1 97.19 114 SER B CA 1
ATOM 3002 C C . SER B 1 114 ? -8.516 -28.25 3.963 1 97.19 114 SER B C 1
ATOM 3004 O O . SER B 1 114 ? -8.469 -28.094 2.738 1 97.19 114 SER B O 1
ATOM 3006 N N . TYR B 1 115 ? -8.82 -27.281 4.797 1 96.69 115 TYR B N 1
ATOM 3007 C CA . TYR B 1 115 ? -9.07 -25.922 4.305 1 96.69 115 TYR B CA 1
ATOM 3008 C C . TYR B 1 115 ? -7.766 -25.156 4.164 1 96.69 115 TYR B C 1
ATOM 3010 O O . TYR B 1 115 ? -6.871 -25.266 5.004 1 96.69 115 TYR B O 1
ATOM 3018 N N . SER B 1 116 ? -7.711 -24.453 3.096 1 97.12 116 SER B N 1
ATOM 3019 C CA . SER B 1 116 ? -6.691 -23.422 2.902 1 97.12 116 SER B CA 1
ATOM 3020 C C . SER B 1 116 ? -7.32 -22.047 2.764 1 97.12 116 SER B C 1
ATOM 3022 O O . SER B 1 116 ? -8.359 -21.891 2.117 1 97.12 116 SER B O 1
ATOM 3024 N N . SER B 1 117 ? -6.664 -21.109 3.389 1 97.25 117 SER B N 1
ATOM 3025 C CA . SER B 1 117 ? -7.184 -19.75 3.346 1 97.25 117 SER B CA 1
ATOM 3026 C C . SER B 1 117 ? -6.344 -18.859 2.424 1 97.25 117 SER B C 1
ATOM 3028 O O . SER B 1 117 ? -5.117 -18.953 2.422 1 97.25 117 SER B O 1
ATOM 3030 N N . TYR B 1 118 ? -7.027 -18.031 1.719 1 98.44 118 TYR B N 1
ATOM 3031 C CA . TYR B 1 118 ? -6.41 -17.047 0.832 1 98.44 118 TYR B CA 1
ATOM 3032 C C . TYR B 1 118 ? -6.996 -15.664 1.063 1 98.44 118 TYR B C 1
ATOM 3034 O O . TYR B 1 118 ? -8.188 -15.523 1.352 1 98.44 118 TYR B O 1
ATOM 3042 N N . ASN B 1 119 ? -6.156 -14.688 0.948 1 98.5 119 ASN B N 1
ATOM 3043 C CA . ASN B 1 119 ? -6.668 -13.32 0.947 1 98.5 119 ASN B CA 1
ATOM 3044 C C . ASN B 1 119 ? -7.098 -12.883 -0.45 1 98.5 119 ASN B C 1
ATOM 3046 O O . ASN B 1 119 ? -6.32 -12.961 -1.4 1 98.5 119 ASN B O 1
ATOM 3050 N N . CYS B 1 120 ? -8.273 -12.406 -0.58 1 98.19 120 CYS B N 1
ATOM 3051 C CA . CYS B 1 120 ? -8.844 -11.961 -1.845 1 98.19 120 CYS B CA 1
ATOM 3052 C C . CYS B 1 120 ? -9.484 -10.578 -1.7 1 98.19 120 CYS B C 1
ATOM 3054 O O . CYS B 1 120 ? -9.609 -10.062 -0.588 1 98.19 120 CYS B O 1
ATOM 3056 N N . GLY B 1 121 ? -9.789 -10 -2.85 1 97.38 121 GLY B N 1
ATOM 3057 C CA . GLY B 1 121 ? -10.453 -8.711 -2.787 1 97.38 121 GLY B CA 1
ATOM 3058 C C . GLY B 1 121 ? -10.953 -8.227 -4.137 1 97.38 121 GLY B C 1
ATOM 3059 O O . GLY B 1 121 ? -10.672 -8.852 -5.164 1 97.38 121 GLY B O 1
ATOM 3060 N N . PHE B 1 122 ? -11.711 -7.168 -4.043 1 97.25 122 PHE B N 1
ATOM 3061 C CA . PHE B 1 122 ? -12.219 -6.473 -5.223 1 97.25 122 PHE B CA 1
ATOM 3062 C C . PHE B 1 122 ? -11.891 -4.988 -5.152 1 97.25 122 PHE B C 1
ATOM 3064 O O . PHE B 1 122 ? -11.969 -4.379 -4.086 1 97.25 122 PHE B O 1
ATOM 3071 N N . ILE B 1 123 ? -11.484 -4.492 -6.219 1 97.88 123 ILE B N 1
ATOM 3072 C CA . ILE B 1 123 ? -11.344 -3.053 -6.41 1 97.88 123 ILE B CA 1
ATOM 3073 C C . ILE B 1 123 ? -12.32 -2.58 -7.484 1 97.88 123 ILE B C 1
ATOM 3075 O O . ILE B 1 123 ? -12.273 -3.051 -8.625 1 97.88 123 ILE B O 1
ATOM 3079 N N . SER B 1 124 ? -13.164 -1.664 -7.145 1 97.19 124 SER B N 1
ATOM 3080 C CA . SER B 1 124 ? -14.156 -1.206 -8.109 1 97.19 124 SER B CA 1
ATOM 3081 C C . SER B 1 124 ? -14.273 0.315 -8.102 1 97.19 124 SER B C 1
ATOM 3083 O O . SER B 1 124 ? -14.18 0.945 -7.047 1 97.19 124 SER B O 1
ATOM 3085 N N . THR B 1 125 ? -14.461 0.838 -9.203 1 97.25 125 THR B N 1
ATOM 3086 C CA . THR B 1 125 ? -14.656 2.271 -9.383 1 97.25 125 THR B CA 1
ATOM 3087 C C . THR B 1 125 ? -15.727 2.539 -10.438 1 97.25 125 THR B C 1
ATOM 3089 O O . THR B 1 125 ? -15.891 1.764 -11.375 1 97.25 125 THR B O 1
ATOM 3092 N N . LYS B 1 126 ? -16.438 3.604 -10.227 1 96.62 126 LYS B N 1
ATOM 3093 C CA . LYS B 1 126 ? -17.453 3.984 -11.203 1 96.62 126 LYS B CA 1
ATOM 3094 C C . LYS B 1 126 ? -17.516 5.5 -11.383 1 96.62 126 LYS B C 1
ATOM 3096 O O . LYS B 1 126 ? -17.656 6.238 -10.406 1 96.62 126 LYS B O 1
ATOM 3101 N N . ASN B 1 127 ? -17.297 5.922 -12.516 1 94.62 127 ASN B N 1
ATOM 3102 C CA . ASN B 1 127 ? -17.703 7.238 -13 1 94.62 127 ASN B CA 1
ATOM 3103 C C . ASN B 1 127 ? -18.719 7.137 -14.133 1 94.62 127 ASN B C 1
ATOM 3105 O O . ASN B 1 127 ? -19.828 6.66 -13.922 1 94.62 127 ASN B O 1
ATOM 3109 N N . LYS B 1 128 ? -18.203 7.34 -15.391 1 92.12 128 LYS B N 1
ATOM 3110 C CA . LYS B 1 128 ? -19.078 7.035 -16.516 1 92.12 128 LYS B CA 1
ATOM 3111 C C . LYS B 1 128 ? -19.078 5.543 -16.828 1 92.12 128 LYS B C 1
ATOM 3113 O O . LYS B 1 128 ? -20.125 4.98 -17.188 1 92.12 128 LYS B O 1
ATOM 3118 N N . GLU B 1 129 ? -17.984 4.93 -16.562 1 95.12 129 GLU B N 1
ATOM 3119 C CA . GLU B 1 129 ? -17.812 3.5 -16.797 1 95.12 129 GLU B CA 1
ATOM 3120 C C . GLU B 1 129 ? -17.484 2.762 -15.492 1 95.12 129 GLU B C 1
ATOM 3122 O O . GLU B 1 129 ? -16.953 3.355 -14.555 1 95.12 129 GLU B O 1
ATOM 3127 N N . PHE B 1 130 ? -17.906 1.566 -15.508 1 95.56 130 PHE B N 1
ATOM 3128 C CA . PHE B 1 130 ? -17.656 0.697 -14.367 1 95.56 130 PHE B CA 1
ATOM 3129 C C . PHE B 1 130 ? -16.359 -0.071 -14.555 1 95.56 130 PHE B C 1
ATOM 3131 O O . PHE B 1 130 ? -16.109 -0.646 -15.617 1 95.56 130 PHE B O 1
ATOM 3138 N N . ASP B 1 131 ? -15.453 -0.005 -13.57 1 96.31 131 ASP B N 1
ATOM 3139 C CA . ASP B 1 131 ? -14.211 -0.771 -13.547 1 96.31 131 ASP B CA 1
ATOM 3140 C C . ASP B 1 131 ? -14.188 -1.747 -12.375 1 96.31 131 ASP B C 1
ATOM 3142 O O . ASP B 1 131 ? -14.578 -1.396 -11.258 1 96.31 131 ASP B O 1
ATOM 3146 N N . PHE B 1 132 ? -13.719 -2.92 -12.617 1 96.31 132 PHE B N 1
ATOM 3147 C CA . PHE B 1 132 ? -13.727 -3.975 -11.609 1 96.31 132 PHE B CA 1
ATOM 3148 C C . PHE B 1 132 ? -12.461 -4.82 -11.703 1 96.31 132 PHE B C 1
ATOM 3150 O O . PHE B 1 132 ? -12.164 -5.387 -12.758 1 96.31 132 PHE B O 1
ATOM 3157 N N . ILE B 1 133 ? -11.789 -4.98 -10.57 1 97.69 133 ILE B N 1
ATOM 3158 C CA . ILE B 1 133 ? -10.555 -5.754 -10.5 1 97.69 133 ILE B CA 1
ATOM 3159 C C . ILE B 1 133 ? -10.664 -6.801 -9.391 1 97.69 133 ILE B C 1
ATOM 3161 O O . ILE B 1 133 ? -11.055 -6.484 -8.266 1 97.69 133 ILE B O 1
ATOM 3165 N N . LEU B 1 134 ? -10.32 -8.016 -9.734 1 97.56 134 LEU B N 1
ATOM 3166 C CA . LEU B 1 134 ? -10.211 -9.094 -8.758 1 97.56 134 LEU B CA 1
ATOM 3167 C C . LEU B 1 134 ? -8.781 -9.219 -8.242 1 97.56 134 LEU B C 1
ATOM 3169 O O . LEU B 1 134 ? -7.832 -9.219 -9.031 1 97.56 134 LEU B O 1
ATOM 3173 N N . LYS B 1 135 ? -8.672 -9.289 -6.965 1 98.5 135 LYS B N 1
ATOM 3174 C CA . LYS B 1 135 ? -7.383 -9.484 -6.316 1 98.5 135 LYS B CA 1
ATOM 3175 C C . LYS B 1 135 ? -7.309 -10.844 -5.633 1 98.5 135 LYS B C 1
ATOM 3177 O O . LYS B 1 135 ? -8.242 -11.25 -4.934 1 98.5 135 LYS B O 1
ATOM 3182 N N . VAL B 1 136 ? -6.184 -11.539 -5.793 1 98.75 136 VAL B N 1
ATOM 3183 C CA . VAL B 1 136 ? -5.961 -12.82 -5.121 1 98.75 136 VAL B CA 1
ATOM 3184 C C . VAL B 1 136 ? -4.5 -12.922 -4.684 1 98.75 136 VAL B C 1
ATOM 3186 O O . VAL B 1 136 ? -3.59 -12.656 -5.473 1 98.75 136 VAL B O 1
ATOM 3189 N N . GLU B 1 137 ? -4.32 -13.273 -3.467 1 98.81 137 GLU B N 1
ATOM 3190 C CA . GLU B 1 137 ? -2.99 -13.531 -2.926 1 98.81 137 GLU B CA 1
ATOM 3191 C C . GLU B 1 137 ? -2.781 -15.023 -2.678 1 98.81 137 GLU B C 1
ATOM 3193 O O . GLU B 1 137 ? -3.518 -15.641 -1.904 1 98.81 137 GLU B O 1
ATOM 3198 N N . VAL B 1 138 ? -1.716 -15.531 -3.277 1 98.75 138 VAL B N 1
ATOM 3199 C CA . VAL B 1 138 ? -1.511 -16.984 -3.221 1 98.75 138 VAL B CA 1
ATOM 3200 C C . VAL B 1 138 ? -0.101 -17.281 -2.721 1 98.75 138 VAL B C 1
ATOM 3202 O O . VAL B 1 138 ? 0.885 -16.953 -3.385 1 98.75 138 VAL B O 1
ATOM 3205 N N . PRO B 1 139 ? 0.032 -17.922 -1.581 1 98.56 139 PRO B N 1
ATOM 3206 C CA . PRO B 1 139 ? 1.354 -18.375 -1.148 1 98.56 139 PRO B CA 1
ATOM 3207 C C . PRO B 1 139 ? 1.831 -19.609 -1.915 1 98.56 139 PRO B C 1
ATOM 3209 O O . PRO B 1 139 ? 1.034 -20.5 -2.217 1 98.56 139 PRO B O 1
ATOM 3212 N N . VAL B 1 140 ? 3.129 -19.625 -2.221 1 98.56 140 VAL B N 1
ATOM 3213 C CA . VAL B 1 140 ? 3.701 -20.766 -2.939 1 98.56 140 VAL B CA 1
ATOM 3214 C C . VAL B 1 140 ? 5.105 -21.047 -2.416 1 98.56 140 VAL B C 1
ATOM 3216 O O . VAL B 1 140 ? 5.664 -20.266 -1.648 1 98.56 140 VAL B O 1
ATOM 3219 N N . LEU B 1 141 ? 5.57 -22.172 -2.785 1 98.19 141 LEU B N 1
ATOM 3220 C CA . LEU B 1 141 ? 6.941 -22.578 -2.5 1 98.19 141 LEU B CA 1
ATOM 3221 C C . LEU B 1 141 ? 7.828 -22.391 -3.725 1 98.19 141 LEU B C 1
ATOM 3223 O O . LEU B 1 141 ? 7.43 -22.734 -4.844 1 98.19 141 LEU B O 1
ATOM 3227 N N . THR B 1 142 ? 9.008 -21.844 -3.555 1 97.62 142 THR B N 1
ATOM 3228 C CA . THR B 1 142 ? 9.977 -21.734 -4.637 1 97.62 142 THR B CA 1
ATOM 3229 C C . THR B 1 142 ? 11.328 -22.297 -4.207 1 97.62 142 THR B C 1
ATOM 3231 O O . THR B 1 142 ? 11.75 -22.109 -3.064 1 97.62 142 THR B O 1
ATOM 3234 N N . VAL B 1 143 ? 11.938 -23.016 -5.098 1 97.44 143 VAL B N 1
ATOM 3235 C CA . VAL B 1 143 ? 13.312 -23.469 -4.965 1 97.44 143 VAL B CA 1
ATOM 3236 C C . VAL B 1 143 ? 14.211 -22.688 -5.922 1 97.44 143 VAL B C 1
ATOM 3238 O O . VAL B 1 143 ? 13.883 -22.531 -7.098 1 97.44 143 VAL B O 1
ATOM 3241 N N . CYS B 1 144 ? 15.312 -22.234 -5.453 1 95.06 144 CYS B N 1
ATOM 3242 C CA . CYS B 1 144 ? 16.172 -21.375 -6.254 1 95.06 144 CYS B CA 1
ATOM 3243 C C . CYS B 1 144 ? 16.969 -22.203 -7.266 1 95.06 144 CYS B C 1
ATOM 3245 O O . CYS B 1 144 ? 17.75 -23.078 -6.887 1 95.06 144 CYS B O 1
ATOM 3247 N N . PRO B 1 145 ? 16.875 -21.844 -8.555 1 94.19 145 PRO B N 1
ATOM 3248 C CA . PRO B 1 145 ? 17.609 -22.578 -9.586 1 94.19 145 PRO B CA 1
ATOM 3249 C C . PRO B 1 145 ? 19.125 -22.422 -9.438 1 94.19 145 PRO B C 1
ATOM 3251 O O . PRO B 1 145 ? 19.859 -23.391 -9.648 1 94.19 145 PRO B O 1
ATOM 3254 N N . CYS B 1 146 ? 19.594 -21.281 -9.133 1 91.31 146 CYS B N 1
ATOM 3255 C CA . CYS B 1 146 ? 21.031 -21.016 -9 1 91.31 146 CYS B CA 1
ATOM 3256 C C . CYS B 1 146 ? 21.625 -21.844 -7.863 1 91.31 146 CYS B C 1
ATOM 3258 O O . CYS B 1 146 ? 22.656 -22.5 -8.047 1 91.31 146 CYS B O 1
ATOM 3260 N N . SER B 1 147 ? 20.984 -21.781 -6.715 1 91.62 147 SER B N 1
ATOM 3261 C CA . SER B 1 147 ? 21.438 -22.562 -5.57 1 91.62 147 SER B CA 1
ATOM 3262 C C . SER B 1 147 ? 21.5 -24.062 -5.91 1 91.62 147 SER B C 1
ATOM 3264 O O . SER B 1 147 ? 22.453 -24.75 -5.547 1 91.62 147 SER B O 1
ATOM 3266 N N . LYS B 1 148 ? 20.484 -24.547 -6.555 1 93.25 148 LYS B N 1
ATOM 3267 C CA . LYS B 1 148 ? 20.438 -25.953 -6.941 1 93.25 148 LYS B CA 1
ATOM 3268 C C . LYS B 1 148 ? 21.609 -26.312 -7.867 1 93.25 148 LYS B C 1
ATOM 3270 O O . LYS B 1 148 ? 22.188 -27.391 -7.754 1 93.25 148 LYS B O 1
ATOM 3275 N N . GLU B 1 149 ? 21.906 -25.438 -8.773 1 90.62 149 GLU B N 1
ATOM 3276 C CA . GLU B 1 149 ? 22.953 -25.656 -9.773 1 90.62 149 GLU B CA 1
ATOM 3277 C C . GLU B 1 149 ? 24.344 -25.672 -9.133 1 90.62 149 GLU B C 1
ATOM 3279 O O . GLU B 1 149 ? 25.188 -26.5 -9.492 1 90.62 149 GLU B O 1
ATOM 3284 N N . ILE B 1 150 ? 24.578 -24.922 -8.164 1 90.06 150 ILE B N 1
ATOM 3285 C CA . ILE B 1 150 ? 25.938 -24.703 -7.688 1 90.06 150 ILE B CA 1
ATOM 3286 C C . ILE B 1 150 ? 26.219 -25.609 -6.488 1 90.06 150 ILE B C 1
ATOM 3288 O O . ILE B 1 150 ? 27.375 -25.844 -6.133 1 90.06 150 ILE B O 1
ATOM 3292 N N . SER B 1 151 ? 25.188 -26.078 -5.844 1 91.44 151 SER B N 1
ATOM 3293 C CA . SER B 1 151 ? 25.344 -26.875 -4.637 1 91.44 151 SER B CA 1
ATOM 3294 C C . SER B 1 151 ? 25.547 -28.344 -4.973 1 91.44 151 SER B C 1
ATOM 3296 O O . SER B 1 151 ? 24.891 -28.875 -5.875 1 91.44 151 SER B O 1
ATOM 3298 N N . ASP B 1 152 ? 26.328 -28.984 -4.188 1 92.62 152 ASP B N 1
ATOM 3299 C CA . ASP B 1 152 ? 26.516 -30.422 -4.355 1 92.62 152 ASP B CA 1
ATOM 3300 C C . ASP B 1 152 ? 25.266 -31.188 -3.91 1 92.62 152 ASP B C 1
ATOM 3302 O O . ASP B 1 152 ? 24.969 -32.25 -4.441 1 92.62 152 ASP B O 1
ATOM 3306 N N . ARG B 1 153 ? 24.625 -30.609 -2.928 1 91.12 153 ARG B N 1
ATOM 3307 C CA . ARG B 1 153 ? 23.391 -31.188 -2.424 1 91.12 153 ARG B CA 1
ATOM 3308 C C . ARG B 1 153 ? 22.453 -30.109 -1.894 1 91.12 153 ARG B C 1
ATOM 3310 O O . ARG B 1 153 ? 22.906 -29.094 -1.368 1 91.12 153 ARG B O 1
ATOM 3317 N N . GLY B 1 154 ? 21.234 -30.406 -2.158 1 91 154 GLY B N 1
ATOM 3318 C CA . GLY B 1 154 ? 20.219 -29.484 -1.642 1 91 154 GLY B CA 1
ATOM 3319 C C . GLY B 1 154 ? 20.141 -28.188 -2.42 1 91 154 GLY B C 1
ATOM 3320 O O . GLY B 1 154 ? 20.828 -28.016 -3.42 1 91 154 GLY B O 1
ATOM 3321 N N . ALA B 1 155 ? 19.234 -27.344 -2.039 1 94.25 155 ALA B N 1
ATOM 3322 C CA . ALA B 1 155 ? 19 -25.984 -2.506 1 94.25 155 ALA B CA 1
ATOM 3323 C C . ALA B 1 155 ? 18.125 -25.203 -1.527 1 94.25 155 ALA B C 1
ATOM 3325 O O . ALA B 1 155 ? 17.234 -25.781 -0.887 1 94.25 155 ALA B O 1
ATOM 3326 N N . HIS B 1 156 ? 18.469 -23.906 -1.348 1 93.88 156 HIS B N 1
ATOM 3327 C CA . HIS B 1 156 ? 17.578 -23.172 -0.441 1 93.88 156 HIS B CA 1
ATOM 3328 C C . HIS B 1 156 ? 16.203 -22.953 -1.068 1 93.88 156 HIS B C 1
ATOM 3330 O O . HIS B 1 156 ? 16.094 -22.797 -2.287 1 93.88 156 HIS B O 1
ATOM 3336 N N . ASN B 1 157 ? 15.234 -22.984 -0.302 1 94.19 157 ASN B N 1
ATOM 3337 C CA . ASN B 1 157 ? 13.836 -22.75 -0.668 1 94.19 157 ASN B CA 1
ATOM 3338 C C . ASN B 1 157 ? 13.141 -21.828 0.329 1 94.19 157 ASN B C 1
ATOM 3340 O O . ASN B 1 157 ? 13.68 -21.547 1.396 1 94.19 157 ASN B O 1
ATOM 3344 N N . GLN B 1 158 ? 12.094 -21.25 -0.109 1 95.94 158 GLN B N 1
ATOM 3345 C CA . GLN B 1 158 ? 11.367 -20.312 0.74 1 95.94 158 GLN B CA 1
ATOM 3346 C C . GLN B 1 158 ? 9.922 -20.156 0.282 1 95.94 158 GLN B C 1
ATOM 3348 O O . GLN B 1 158 ? 9.555 -20.625 -0.799 1 95.94 158 GLN B O 1
ATOM 3353 N N . ARG B 1 159 ? 9.188 -19.5 1.119 1 96.81 159 ARG B N 1
ATOM 3354 C CA . ARG B 1 159 ? 7.828 -19.094 0.788 1 96.81 159 ARG B CA 1
ATOM 3355 C C . ARG B 1 159 ? 7.824 -17.828 -0.069 1 96.81 159 ARG B C 1
ATOM 3357 O O . ARG B 1 159 ? 8.641 -16.938 0.14 1 96.81 159 ARG B O 1
ATOM 3364 N N . ALA B 1 160 ? 7 -17.844 -1.055 1 98.12 160 ALA B N 1
ATOM 3365 C CA . ALA B 1 160 ? 6.75 -16.656 -1.853 1 98.12 160 ALA B CA 1
ATOM 3366 C C . ALA B 1 160 ? 5.262 -16.312 -1.866 1 98.12 160 ALA B C 1
ATOM 3368 O O . ALA B 1 160 ? 4.41 -17.188 -1.751 1 98.12 160 ALA B O 1
ATOM 3369 N N . MET B 1 161 ? 4.996 -15.031 -1.933 1 98.69 161 MET B N 1
ATOM 3370 C CA . MET B 1 161 ? 3.625 -14.547 -2.07 1 98.69 161 MET B CA 1
ATOM 3371 C C . MET B 1 161 ? 3.383 -13.984 -3.467 1 98.69 161 MET B C 1
ATOM 3373 O O . MET B 1 161 ? 4.098 -13.078 -3.908 1 98.69 161 MET B O 1
ATOM 3377 N N . VAL B 1 162 ? 2.406 -14.5 -4.137 1 98.81 162 VAL B N 1
ATOM 3378 C CA . VAL B 1 162 ? 2.031 -14.016 -5.461 1 98.81 162 VAL B CA 1
ATOM 3379 C C . VAL B 1 162 ? 0.733 -13.219 -5.371 1 98.81 162 VAL B C 1
ATOM 3381 O O . VAL B 1 162 ? -0.322 -13.773 -5.051 1 98.81 162 VAL B O 1
ATOM 3384 N N . ASN B 1 163 ? 0.809 -11.977 -5.609 1 98.81 163 ASN B N 1
ATOM 3385 C CA . ASN B 1 163 ? -0.353 -11.102 -5.668 1 98.81 163 ASN B CA 1
ATOM 3386 C C . ASN B 1 163 ? -0.802 -10.859 -7.105 1 98.81 163 ASN B C 1
ATOM 3388 O O . ASN B 1 163 ? -0.044 -10.32 -7.914 1 98.81 163 ASN B O 1
ATOM 3392 N N . VAL B 1 164 ? -1.995 -11.18 -7.363 1 98.56 164 VAL B N 1
ATOM 3393 C CA . VAL B 1 164 ? -2.502 -11.039 -8.727 1 98.56 164 VAL B CA 1
ATOM 3394 C C . VAL B 1 164 ? -3.711 -10.102 -8.734 1 98.56 164 VAL B C 1
ATOM 3396 O O . VAL B 1 164 ? -4.547 -10.156 -7.828 1 98.56 164 VAL B O 1
ATOM 3399 N N . GLN B 1 165 ? -3.76 -9.242 -9.672 1 98.62 165 GLN B N 1
ATOM 3400 C CA . GLN B 1 165 ? -4.926 -8.43 -10.016 1 98.62 165 GLN B CA 1
ATOM 3401 C C . GLN B 1 165 ? -5.34 -8.641 -11.469 1 98.62 165 GLN B C 1
ATOM 3403 O O . GLN B 1 165 ? -4.5 -8.617 -12.367 1 98.62 165 GLN B O 1
ATOM 3408 N N . VAL B 1 166 ? -6.641 -8.828 -11.695 1 98.06 166 VAL B N 1
ATOM 3409 C CA . VAL B 1 166 ? -7.082 -9.055 -13.062 1 98.06 166 VAL B CA 1
ATOM 3410 C C . VAL B 1 166 ? -8.383 -8.297 -13.32 1 98.06 166 VAL B C 1
ATOM 3412 O O . VAL B 1 166 ? -9.242 -8.211 -12.438 1 98.06 166 VAL B O 1
ATOM 3415 N N . ARG B 1 167 ? -8.484 -7.703 -14.508 1 97.5 167 ARG B N 1
ATOM 3416 C CA . ARG B 1 167 ? -9.766 -7.332 -15.094 1 97.5 167 ARG B CA 1
ATOM 3417 C C . ARG B 1 167 ? -10.328 -8.461 -15.945 1 97.5 167 ARG B C 1
ATOM 3419 O O . ARG B 1 167 ? -9.609 -9.047 -16.75 1 97.5 167 ARG B O 1
ATOM 3426 N N . MET B 1 168 ? -11.555 -8.695 -15.719 1 93.5 168 MET B N 1
ATOM 3427 C CA . MET B 1 168 ? -12.133 -9.82 -16.453 1 93.5 168 MET B CA 1
ATOM 3428 C C . MET B 1 168 ? -13.32 -9.367 -17.297 1 93.5 168 MET B C 1
ATOM 3430 O O . MET B 1 168 ? -14.125 -8.547 -16.844 1 93.5 168 MET B O 1
ATOM 3434 N N . ASN B 1 169 ? -13.438 -9.914 -18.469 1 92.06 169 ASN B N 1
ATOM 3435 C CA . ASN B 1 169 ? -14.57 -9.688 -19.375 1 92.06 169 ASN B CA 1
ATOM 3436 C C . ASN B 1 169 ? -15.688 -10.695 -19.141 1 92.06 169 ASN B C 1
ATOM 3438 O O . ASN B 1 169 ? -16.828 -10.484 -19.562 1 92.06 169 ASN B O 1
ATOM 3442 N N . SER B 1 170 ? -15.344 -11.766 -18.578 1 92.81 170 SER B N 1
ATOM 3443 C CA . SER B 1 170 ? -16.266 -12.805 -18.125 1 92.81 170 SER B CA 1
ATOM 3444 C C . SER B 1 170 ? -15.75 -13.477 -16.859 1 92.81 170 SER B C 1
ATOM 3446 O O . SER B 1 170 ? -14.617 -13.234 -16.438 1 92.81 170 SER B O 1
ATOM 3448 N N . LEU B 1 171 ? -16.578 -14.234 -16.281 1 91.25 171 LEU B N 1
ATOM 3449 C CA . LEU B 1 171 ? -16.297 -14.75 -14.945 1 91.25 171 LEU B CA 1
ATOM 3450 C C . LEU B 1 171 ? -15.039 -15.609 -14.945 1 91.25 171 LEU B C 1
ATOM 3452 O O . LEU B 1 171 ? -14.906 -16.531 -15.758 1 91.25 171 LEU B O 1
ATOM 3456 N N . VAL B 1 172 ? -14.109 -15.297 -14.156 1 95.19 172 VAL B N 1
ATOM 3457 C CA . VAL B 1 172 ? -12.953 -16.109 -13.781 1 95.19 172 VAL B CA 1
ATOM 3458 C C . VAL B 1 172 ? -13.008 -16.422 -12.289 1 95.19 172 VAL B C 1
ATOM 3460 O O . VAL B 1 172 ? -13.023 -15.516 -11.453 1 95.19 172 VAL B O 1
ATOM 3463 N N . TRP B 1 173 ? -13.016 -17.625 -11.969 1 96 173 TRP B N 1
ATOM 3464 C CA . TRP B 1 173 ? -13.141 -18.031 -10.57 1 96 173 TRP B CA 1
ATOM 3465 C C . TRP B 1 173 ? -11.836 -17.812 -9.82 1 96 173 TRP B C 1
ATOM 3467 O O . TRP B 1 173 ? -10.75 -18 -10.375 1 96 173 TRP B O 1
ATOM 3477 N N . ILE B 1 174 ? -11.961 -17.5 -8.547 1 97 174 ILE B N 1
ATOM 3478 C CA . ILE B 1 174 ? -10.812 -17.375 -7.66 1 97 174 ILE B CA 1
ATOM 3479 C C . ILE B 1 174 ? -9.992 -18.656 -7.676 1 97 174 ILE B C 1
ATOM 3481 O O . ILE B 1 174 ? -8.758 -18.625 -7.73 1 97 174 ILE B O 1
ATOM 3485 N N . GLU B 1 175 ? -10.68 -19.75 -7.688 1 97.12 175 GLU B N 1
ATOM 3486 C CA . GLU B 1 175 ? -10.039 -21.062 -7.688 1 97.12 175 GLU B CA 1
ATOM 3487 C C . GLU B 1 175 ? -9.156 -21.25 -8.922 1 97.12 175 GLU B C 1
ATOM 3489 O O . GLU B 1 175 ? -8.078 -21.844 -8.836 1 97.12 175 GLU B O 1
ATOM 3494 N N . GLU B 1 176 ? -9.602 -20.781 -10.047 1 97.5 176 GLU B N 1
ATOM 3495 C CA . GLU B 1 176 ? -8.812 -20.891 -11.273 1 97.5 176 GLU B CA 1
ATOM 3496 C C . GLU B 1 176 ? -7.52 -20.094 -11.18 1 97.5 176 GLU B C 1
ATOM 3498 O O . GLU B 1 176 ? -6.465 -20.562 -11.609 1 97.5 176 GLU B O 1
ATOM 3503 N N . ILE B 1 177 ? -7.652 -18.906 -10.633 1 98.31 177 ILE B N 1
ATOM 3504 C CA . ILE B 1 177 ? -6.48 -18.062 -10.469 1 98.31 177 ILE B CA 1
ATOM 3505 C C . ILE B 1 177 ? -5.477 -18.734 -9.539 1 98.31 177 ILE B C 1
ATOM 3507 O O . ILE B 1 177 ? -4.277 -18.766 -9.836 1 98.31 177 ILE B O 1
ATOM 3511 N N . ILE B 1 178 ? -5.988 -19.266 -8.453 1 98.19 178 ILE B N 1
ATOM 3512 C CA . ILE B 1 178 ? -5.137 -19.938 -7.477 1 98.19 178 ILE B CA 1
ATOM 3513 C C . ILE B 1 178 ? -4.414 -21.109 -8.141 1 98.19 178 ILE B C 1
ATOM 3515 O O . ILE B 1 178 ? -3.203 -21.281 -7.973 1 98.19 178 ILE B O 1
ATOM 3519 N N . GLU B 1 179 ? -5.121 -21.844 -8.906 1 97.38 179 GLU B N 1
ATOM 3520 C CA . GLU B 1 179 ? -4.531 -22.984 -9.602 1 97.38 179 GLU B CA 1
ATOM 3521 C C . GLU B 1 179 ? -3.447 -22.531 -10.578 1 97.38 179 GLU B C 1
ATOM 3523 O O . GLU B 1 179 ? -2.375 -23.141 -10.648 1 97.38 179 GLU B O 1
ATOM 3528 N N . MET B 1 180 ? -3.727 -21.516 -11.305 1 97.81 180 MET B N 1
ATOM 3529 C CA . MET B 1 180 ? -2.758 -21 -12.266 1 97.81 180 MET B CA 1
ATOM 3530 C C . MET B 1 180 ? -1.478 -20.562 -11.562 1 97.81 180 MET B C 1
ATOM 3532 O O . MET B 1 180 ? -0.376 -20.812 -12.047 1 97.81 180 MET B O 1
ATOM 3536 N N . VAL B 1 181 ? -1.629 -19.938 -10.438 1 98.62 181 VAL B N 1
ATOM 3537 C CA . VAL B 1 181 ? -0.487 -19.438 -9.688 1 98.62 181 VAL B CA 1
ATOM 3538 C C . VAL B 1 181 ? 0.306 -20.594 -9.094 1 98.62 181 VAL B C 1
ATOM 3540 O O . VAL B 1 181 ? 1.533 -20.641 -9.203 1 98.62 181 VAL B O 1
ATOM 3543 N N . GLU B 1 182 ? -0.35 -21.5 -8.5 1 98.19 182 GLU B N 1
ATOM 3544 C CA . GLU B 1 182 ? 0.312 -22.641 -7.875 1 98.19 182 GLU B CA 1
ATOM 3545 C C . GLU B 1 182 ? 1.072 -23.484 -8.906 1 98.19 182 GLU B C 1
ATOM 3547 O O . GLU B 1 182 ? 2.18 -23.953 -8.633 1 98.19 182 GLU B O 1
ATOM 3552 N N . ASP B 1 183 ? 0.534 -23.578 -10.078 1 97.31 183 ASP B N 1
ATOM 3553 C CA . ASP B 1 183 ? 1.166 -24.344 -11.148 1 97.31 183 ASP B CA 1
ATOM 3554 C C . ASP B 1 183 ? 2.424 -23.641 -11.656 1 97.31 183 ASP B C 1
ATOM 3556 O O . ASP B 1 183 ? 3.301 -24.281 -12.242 1 97.31 183 ASP B O 1
ATOM 3560 N N . ALA B 1 184 ? 2.457 -22.375 -11.461 1 97.81 184 ALA B N 1
ATOM 3561 C CA . ALA B 1 184 ? 3.562 -21.578 -11.984 1 97.81 184 ALA B CA 1
ATOM 3562 C C . ALA B 1 184 ? 4.762 -21.625 -11.039 1 97.81 184 ALA B C 1
ATOM 3564 O O . ALA B 1 184 ? 5.875 -21.25 -11.43 1 97.81 184 ALA B O 1
ATOM 3565 N N . ALA B 1 185 ? 4.574 -22.031 -9.781 1 98.31 185 ALA B N 1
ATOM 3566 C CA . ALA B 1 185 ? 5.629 -22.047 -8.766 1 98.31 185 ALA B CA 1
ATOM 3567 C C . ALA B 1 185 ? 6.332 -23.406 -8.727 1 98.31 185 ALA B C 1
ATOM 3569 O O . ALA B 1 185 ? 6.039 -24.281 -9.539 1 98.31 185 ALA B O 1
ATOM 3570 N N . SER B 1 186 ? 7.328 -23.516 -7.836 1 98.31 186 SER B N 1
ATOM 3571 C CA . SER B 1 186 ? 7.977 -24.812 -7.676 1 98.31 186 SER B CA 1
ATOM 3572 C C . SER B 1 186 ? 6.996 -25.859 -7.141 1 98.31 186 SER B C 1
ATOM 3574 O O . SER B 1 186 ? 7.023 -27.016 -7.562 1 98.31 186 SER B O 1
ATOM 3576 N N . ALA B 1 187 ? 6.188 -25.422 -6.211 1 97.81 187 ALA B N 1
ATOM 3577 C CA . ALA B 1 187 ? 5.141 -26.297 -5.672 1 97.81 187 ALA B CA 1
ATOM 3578 C C . ALA B 1 187 ? 4.098 -25.484 -4.906 1 97.81 187 ALA B C 1
ATOM 3580 O O . ALA B 1 187 ? 4.391 -24.391 -4.422 1 97.81 187 ALA B O 1
ATOM 3581 N N . PRO B 1 188 ? 2.859 -26.047 -4.863 1 97.62 188 PRO B N 1
ATOM 3582 C CA . PRO B 1 188 ? 1.859 -25.422 -3.99 1 97.62 188 PRO B CA 1
ATOM 3583 C C . PRO B 1 188 ? 2.127 -25.688 -2.51 1 97.62 188 PRO B C 1
ATOM 3585 O O . PRO B 1 188 ? 3.002 -26.484 -2.168 1 97.62 188 PRO B O 1
ATOM 3588 N N . ILE B 1 189 ? 1.409 -24.953 -1.626 1 96.81 189 ILE B N 1
ATOM 3589 C CA . ILE B 1 189 ? 1.463 -25.172 -0.184 1 96.81 189 ILE B CA 1
ATOM 3590 C C . ILE B 1 189 ? 0.153 -25.797 0.295 1 96.81 189 ILE B C 1
ATOM 3592 O O . ILE B 1 189 ? -0.903 -25.562 -0.302 1 96.81 189 ILE B O 1
ATOM 3596 N N . PHE B 1 190 ? 0.223 -26.547 1.368 1 96.5 190 PHE B N 1
ATOM 3597 C CA . PHE B 1 190 ? -0.933 -27.234 1.935 1 96.5 190 PHE B CA 1
ATOM 3598 C C . PHE B 1 190 ? -1.002 -27.031 3.443 1 96.5 190 PHE B C 1
ATOM 3600 O O . PHE B 1 190 ? 0.031 -26.906 4.105 1 96.5 190 PHE B O 1
ATOM 3607 N N . THR B 1 191 ? -2.199 -27 3.9 1 96.44 191 THR B N 1
ATOM 3608 C CA . THR B 1 191 ? -2.412 -26.875 5.34 1 96.44 191 THR B CA 1
ATOM 3609 C C . THR B 1 191 ? -2.113 -28.203 6.043 1 96.44 191 THR B C 1
ATOM 3611 O O . THR B 1 191 ? -1.561 -28.219 7.145 1 96.44 191 THR B O 1
ATOM 3614 N N . LEU B 1 192 ? -2.48 -29.281 5.418 1 96.31 192 LEU B N 1
ATOM 3615 C CA . LEU B 1 192 ? -2.336 -30.594 6.012 1 96.31 192 LEU B CA 1
ATOM 3616 C C . LEU B 1 192 ? -1.634 -31.547 5.051 1 96.31 192 LEU B C 1
ATOM 3618 O O . LEU B 1 192 ? -2.064 -31.719 3.908 1 96.31 192 LEU B O 1
ATOM 3622 N N . LEU B 1 193 ? -0.538 -32.125 5.617 1 97.06 193 LEU B N 1
ATOM 3623 C CA . LEU B 1 193 ? 0.238 -33.125 4.855 1 97.06 193 LEU B CA 1
ATOM 3624 C C . LEU B 1 193 ? 0.589 -34.312 5.719 1 97.06 193 LEU B C 1
ATOM 3626 O O . LEU B 1 193 ? 0.876 -34.188 6.91 1 97.06 193 LEU B O 1
ATOM 3630 N N . LYS B 1 194 ? 0.597 -35.406 5.047 1 97.19 194 LYS B N 1
ATOM 3631 C CA . LYS B 1 194 ? 1.199 -36.594 5.645 1 97.19 194 LYS B CA 1
ATOM 3632 C C . LYS B 1 194 ? 2.645 -36.781 5.184 1 97.19 194 LYS B C 1
ATOM 3634 O O . LYS B 1 194 ? 3.135 -36 4.355 1 97.19 194 LYS B O 1
ATOM 3639 N N . ARG B 1 195 ? 3.303 -37.844 5.711 1 97.31 195 ARG B N 1
ATOM 3640 C CA . ARG B 1 195 ? 4.715 -38.062 5.414 1 97.31 195 ARG B CA 1
ATOM 3641 C C . ARG B 1 195 ? 4.93 -38.281 3.922 1 97.31 195 ARG B C 1
ATOM 3643 O O . ARG B 1 195 ? 5.875 -37.75 3.336 1 97.31 195 ARG B O 1
ATOM 3650 N N . GLU B 1 196 ? 4.059 -39.031 3.338 1 97.88 196 GLU B N 1
ATOM 3651 C CA . GLU B 1 196 ? 4.191 -39.312 1.914 1 97.88 196 GLU B CA 1
ATOM 3652 C C . GLU B 1 196 ? 3.986 -38.062 1.072 1 97.88 196 GLU B C 1
ATOM 3654 O O . GLU B 1 196 ? 4.594 -37.906 0.011 1 97.88 196 GLU B O 1
ATOM 3659 N N . ASP B 1 197 ? 3.133 -37.219 1.562 1 97.38 197 ASP B N 1
ATOM 3660 C CA . ASP B 1 197 ? 2.92 -35.938 0.87 1 97.38 197 ASP B CA 1
ATOM 3661 C C . ASP B 1 197 ? 4.152 -35.031 0.964 1 97.38 197 ASP B C 1
ATOM 3663 O O . ASP B 1 197 ? 4.547 -34.406 -0.019 1 97.38 197 ASP B O 1
ATOM 3667 N N . GLU B 1 198 ? 4.738 -34.969 2.174 1 97.38 198 GLU B N 1
ATOM 3668 C CA . GLU B 1 198 ? 5.934 -34.156 2.4 1 97.38 198 GLU B CA 1
ATOM 3669 C C . GLU B 1 198 ? 7.066 -34.562 1.468 1 97.38 198 GLU B C 1
ATOM 3671 O O . GLU B 1 198 ? 7.73 -33.719 0.871 1 97.38 198 GLU B O 1
ATOM 3676 N N . LYS B 1 199 ? 7.254 -35.875 1.382 1 97.5 199 LYS B N 1
ATOM 3677 C CA . LYS B 1 199 ? 8.258 -36.375 0.455 1 97.5 199 LYS B CA 1
ATOM 3678 C C . LYS B 1 199 ? 7.98 -35.906 -0.972 1 97.5 199 LYS B C 1
ATOM 3680 O O . LYS B 1 199 ? 8.875 -35.375 -1.646 1 97.5 199 LYS B O 1
ATOM 3685 N N . PHE B 1 200 ? 6.789 -36.094 -1.348 1 97.38 200 PHE B N 1
ATOM 3686 C CA . PHE B 1 200 ? 6.398 -35.781 -2.719 1 97.38 200 PHE B CA 1
ATOM 3687 C C . PHE B 1 200 ? 6.629 -34.312 -3.037 1 97.38 200 PHE B C 1
ATOM 3689 O O . PHE B 1 200 ? 7.281 -34 -4.031 1 97.38 200 PHE B O 1
ATOM 3696 N N . ILE B 1 201 ? 6.141 -33.406 -2.174 1 97.25 201 ILE B N 1
ATOM 3697 C CA . ILE B 1 201 ? 6.215 -31.953 -2.414 1 97.25 201 ILE B CA 1
ATOM 3698 C C . ILE B 1 201 ? 7.676 -31.516 -2.422 1 97.25 201 ILE B C 1
ATOM 3700 O O . ILE B 1 201 ? 8.07 -30.672 -3.234 1 97.25 201 ILE B O 1
ATOM 3704 N N . THR B 1 202 ? 8.453 -32.062 -1.519 1 96.56 202 THR B N 1
ATOM 3705 C CA . THR B 1 202 ? 9.875 -31.734 -1.438 1 96.56 202 THR B CA 1
ATOM 3706 C C . THR B 1 202 ? 10.586 -32.094 -2.736 1 96.56 202 THR B C 1
ATOM 3708 O O . THR B 1 202 ? 11.312 -31.266 -3.299 1 96.56 202 THR B O 1
ATOM 3711 N N . GLU B 1 203 ? 10.305 -33.25 -3.273 1 97.25 203 GLU B N 1
ATOM 3712 C CA . GLU B 1 203 ? 10.984 -33.75 -4.477 1 97.25 203 GLU B CA 1
ATOM 3713 C C . GLU B 1 203 ? 10.492 -33 -5.719 1 97.25 203 GLU B C 1
ATOM 3715 O O . GLU B 1 203 ? 11.289 -32.594 -6.566 1 97.25 203 GLU B O 1
ATOM 3720 N N . VAL B 1 204 ? 9.219 -32.812 -5.758 1 96.81 204 VAL B N 1
ATOM 3721 C CA . VAL B 1 204 ? 8.648 -32.125 -6.914 1 96.81 204 VAL B CA 1
ATOM 3722 C C . VAL B 1 204 ? 9.156 -30.688 -6.973 1 96.81 204 VAL B C 1
ATOM 3724 O O . VAL B 1 204 ? 9.5 -30.188 -8.047 1 96.81 204 VAL B O 1
ATOM 3727 N N . SER B 1 205 ? 9.195 -30.031 -5.84 1 97.25 205 SER B N 1
ATOM 3728 C CA . SER B 1 205 ? 9.672 -28.656 -5.809 1 97.25 205 SER B CA 1
ATOM 3729 C C . SER B 1 205 ? 11.148 -28.578 -6.199 1 97.25 205 SER B C 1
ATOM 3731 O O . SER B 1 205 ? 11.547 -27.672 -6.938 1 97.25 205 SER B O 1
ATOM 3733 N N . TYR B 1 206 ? 11.922 -29.484 -5.668 1 97 206 TYR B N 1
ATOM 3734 C CA . TYR B 1 206 ? 13.336 -29.516 -6 1 97 206 TYR B CA 1
ATOM 3735 C C . TYR B 1 206 ? 13.547 -29.703 -7.5 1 97 206 TYR B C 1
ATOM 3737 O O . TYR B 1 206 ? 14.469 -29.141 -8.086 1 97 206 TYR B O 1
ATOM 3745 N N . ASP B 1 207 ? 12.719 -30.438 -8.133 1 96.69 207 ASP B N 1
ATOM 3746 C CA . ASP B 1 207 ? 12.844 -30.75 -9.555 1 96.69 207 ASP B CA 1
ATOM 3747 C C . ASP B 1 207 ? 12.305 -29.609 -10.414 1 96.69 207 ASP B C 1
ATOM 3749 O O . ASP B 1 207 ? 12.531 -29.578 -11.633 1 96.69 207 ASP B O 1
ATOM 3753 N N . ASN B 1 208 ? 11.641 -28.672 -9.812 1 97.19 208 ASN B N 1
ATOM 3754 C CA . ASN B 1 208 ? 11.023 -27.562 -10.539 1 97.19 208 ASN B CA 1
ATOM 3755 C C . ASN B 1 208 ? 11.445 -26.203 -9.969 1 97.19 208 ASN B C 1
ATOM 3757 O O . ASN B 1 208 ? 10.602 -25.438 -9.516 1 97.19 208 ASN B O 1
ATOM 3761 N N . PRO B 1 209 ? 12.703 -25.953 -10.031 1 96.81 209 PRO B N 1
ATOM 3762 C CA . PRO B 1 209 ? 13.164 -24.688 -9.445 1 96.81 209 PRO B CA 1
ATOM 3763 C C . PRO B 1 209 ? 12.703 -23.469 -10.234 1 96.81 209 PRO B C 1
ATOM 3765 O O . PRO B 1 209 ? 12.633 -23.5 -11.461 1 96.81 209 PRO B O 1
ATOM 3768 N N . ARG B 1 210 ? 12.352 -22.406 -9.531 1 96.5 210 ARG B N 1
ATOM 3769 C CA . ARG B 1 210 ? 11.789 -21.203 -10.133 1 96.5 210 ARG B CA 1
ATOM 3770 C C . ARG B 1 210 ? 12.32 -19.953 -9.445 1 96.5 210 ARG B C 1
ATOM 3772 O O . ARG B 1 210 ? 12.297 -19.844 -8.211 1 96.5 210 ARG B O 1
ATOM 3779 N N . PHE B 1 211 ? 12.789 -18.969 -10.289 1 96.06 211 PHE B N 1
ATOM 3780 C CA . PHE B 1 211 ? 12.992 -17.625 -9.781 1 96.06 211 PHE B CA 1
ATOM 3781 C C . PHE B 1 211 ? 11.664 -16.891 -9.641 1 96.06 211 PHE B C 1
ATOM 3783 O O . PHE B 1 211 ? 10.648 -17.328 -10.18 1 96.06 211 PHE B O 1
ATOM 3790 N N . VAL B 1 212 ? 11.711 -15.781 -8.906 1 97.44 212 VAL B N 1
ATOM 3791 C CA . VAL B 1 212 ? 10.516 -14.938 -8.875 1 97.44 212 VAL B CA 1
ATOM 3792 C C . VAL B 1 212 ? 10.18 -14.477 -10.289 1 97.44 212 VAL B C 1
ATOM 3794 O O . VAL B 1 212 ? 9 -14.32 -10.633 1 97.44 212 VAL B O 1
ATOM 3797 N N . GLU B 1 213 ? 11.164 -14.312 -11.117 1 96.38 213 GLU B N 1
ATOM 3798 C CA . GLU B 1 213 ? 10.969 -13.961 -12.516 1 96.38 213 GLU B CA 1
ATOM 3799 C C . GLU B 1 213 ? 10.227 -15.07 -13.266 1 96.38 213 GLU B C 1
ATOM 3801 O O . GLU B 1 213 ? 9.305 -14.789 -14.039 1 96.38 213 GLU B O 1
ATOM 3806 N N . ASP B 1 214 ? 10.633 -16.266 -13.008 1 97.19 214 ASP B N 1
ATOM 3807 C CA . ASP B 1 214 ? 9.977 -17.406 -13.633 1 97.19 214 ASP B CA 1
ATOM 3808 C C . ASP B 1 214 ? 8.5 -17.469 -13.258 1 97.19 214 ASP B C 1
ATOM 3810 O O . ASP B 1 214 ? 7.637 -17.625 -14.125 1 97.19 214 ASP B O 1
ATOM 3814 N N . VAL B 1 215 ? 8.273 -17.344 -11.969 1 98 215 VAL B N 1
ATOM 3815 C CA . VAL B 1 215 ? 6.906 -17.453 -11.477 1 98 215 VAL B CA 1
ATOM 3816 C C . VAL B 1 215 ? 6.031 -16.375 -12.102 1 98 215 VAL B C 1
ATOM 3818 O O . VAL B 1 215 ? 4.941 -16.656 -12.602 1 98 215 VAL B O 1
ATOM 3821 N N . SER B 1 216 ? 6.496 -15.156 -12.086 1 98 216 SER B N 1
ATOM 3822 C CA . SER B 1 216 ? 5.719 -14.055 -12.641 1 98 216 SER B CA 1
ATOM 3823 C C . SER B 1 216 ? 5.434 -14.273 -14.125 1 98 216 SER B C 1
ATOM 3825 O O . SER B 1 216 ? 4.301 -14.094 -14.578 1 98 216 SER B O 1
ATOM 3827 N N . ARG B 1 217 ? 6.414 -14.68 -14.898 1 97.38 217 ARG B N 1
ATOM 3828 C CA . ARG B 1 217 ? 6.254 -14.898 -16.328 1 97.38 217 ARG B CA 1
ATOM 3829 C C . ARG B 1 217 ? 5.289 -16.047 -16.609 1 97.38 217 ARG B C 1
ATOM 3831 O O . ARG B 1 217 ? 4.453 -15.961 -17.516 1 97.38 217 ARG B O 1
ATOM 3838 N N . GLU B 1 218 ? 5.453 -17.094 -15.836 1 97.56 218 GLU B N 1
ATOM 3839 C CA . GLU B 1 218 ? 4.598 -18.25 -16.047 1 97.56 218 GLU B CA 1
ATOM 3840 C C . GLU B 1 218 ? 3.135 -17.922 -15.766 1 97.56 218 GLU B C 1
ATOM 3842 O O . GLU B 1 218 ? 2.244 -18.375 -16.484 1 97.56 218 GLU B O 1
ATOM 3847 N N . VAL B 1 219 ? 2.865 -17.172 -14.734 1 98.12 219 VAL B N 1
ATOM 3848 C CA . VAL B 1 219 ? 1.501 -16.75 -14.445 1 98.12 219 VAL B CA 1
ATOM 3849 C C . VAL B 1 219 ? 0.977 -15.875 -15.578 1 98.12 219 VAL B C 1
ATOM 3851 O O . VAL B 1 219 ? -0.138 -16.078 -16.062 1 98.12 219 VAL B O 1
ATOM 3854 N N . VAL B 1 220 ? 1.767 -14.969 -16.031 1 97.38 220 VAL B N 1
ATOM 3855 C CA . VAL B 1 220 ? 1.376 -14.023 -17.078 1 97.38 220 VAL B CA 1
ATOM 3856 C C . VAL B 1 220 ? 1.072 -14.773 -18.375 1 97.38 220 VAL B C 1
ATOM 3858 O O . VAL B 1 220 ? 0.119 -14.438 -19.078 1 97.38 220 VAL B O 1
ATOM 3861 N N . LEU B 1 221 ? 1.88 -15.758 -18.672 1 96.88 221 LEU B N 1
ATOM 3862 C CA . LEU B 1 221 ? 1.644 -16.562 -19.859 1 96.88 221 LEU B CA 1
ATOM 3863 C C . LEU B 1 221 ? 0.247 -17.188 -19.828 1 96.88 221 LEU B C 1
ATOM 3865 O O . LEU B 1 221 ? -0.445 -17.203 -20.859 1 96.88 221 LEU B O 1
ATOM 3869 N N . ARG B 1 222 ? -0.147 -17.625 -18.719 1 96.5 222 ARG B N 1
ATOM 3870 C CA . ARG B 1 222 ? -1.475 -18.219 -18.562 1 96.5 222 ARG B CA 1
ATOM 3871 C C . ARG B 1 222 ? -2.562 -17.156 -18.719 1 96.5 222 ARG B C 1
ATOM 3873 O O . ARG B 1 222 ? -3.59 -17.406 -19.359 1 96.5 222 ARG B O 1
ATOM 3880 N N . PHE B 1 223 ? -2.322 -16 -18.156 1 96.94 223 PHE B N 1
ATOM 3881 C CA . PHE B 1 223 ? -3.295 -14.922 -18.266 1 96.94 223 PHE B CA 1
ATOM 3882 C C . PHE B 1 223 ? -3.406 -14.438 -19.703 1 96.94 223 PHE B C 1
ATOM 3884 O O . PHE B 1 223 ? -4.504 -14.133 -20.172 1 96.94 223 PHE B O 1
ATOM 3891 N N . MET B 1 224 ? -2.289 -14.406 -20.406 1 95.38 224 MET B N 1
ATOM 3892 C CA . MET B 1 224 ? -2.27 -13.953 -21.797 1 95.38 224 MET B CA 1
ATOM 3893 C C . MET B 1 224 ? -3.072 -14.891 -22.688 1 95.38 224 MET B C 1
ATOM 3895 O O . MET B 1 224 ? -3.654 -14.461 -23.688 1 95.38 224 MET B O 1
ATOM 3899 N N . ASN B 1 225 ? -3.17 -16.125 -22.297 1 95.44 225 ASN B N 1
ATOM 3900 C CA . ASN B 1 225 ? -3.852 -17.141 -23.094 1 95.44 225 ASN B CA 1
ATOM 3901 C C . ASN B 1 225 ? -5.305 -17.312 -22.656 1 95.44 225 ASN B C 1
ATOM 3903 O O . ASN B 1 225 ? -6.004 -18.203 -23.156 1 95.44 225 ASN B O 1
ATOM 3907 N N . ASP B 1 226 ? -5.758 -16.578 -21.719 1 96.31 226 ASP B N 1
ATOM 3908 C CA . ASP B 1 226 ? -7.145 -16.625 -21.266 1 96.31 226 ASP B CA 1
ATOM 3909 C C . ASP B 1 226 ? -7.934 -15.43 -21.797 1 96.31 226 ASP B C 1
ATOM 3911 O O . ASP B 1 226 ? -7.785 -14.305 -21.312 1 96.31 226 ASP B O 1
ATOM 3915 N N . PRO B 1 227 ? -8.828 -15.617 -22.719 1 96.56 227 PRO B N 1
ATOM 3916 C CA . PRO B 1 227 ? -9.555 -14.516 -23.344 1 96.56 227 PRO B CA 1
ATOM 3917 C C . PRO B 1 227 ? -10.477 -13.773 -22.375 1 96.56 227 PRO B C 1
ATOM 3919 O O . PRO B 1 227 ? -10.93 -12.672 -22.688 1 96.56 227 PRO B O 1
ATOM 3922 N N . ARG B 1 228 ? -10.766 -14.281 -21.25 1 97.12 228 ARG B N 1
ATOM 3923 C CA . ARG B 1 228 ? -11.625 -13.633 -20.266 1 97.12 228 ARG B CA 1
ATOM 3924 C C . ARG B 1 228 ? -10.883 -12.508 -19.547 1 97.12 228 ARG B C 1
ATOM 3926 O O . ARG B 1 228 ? -11.508 -11.648 -18.922 1 97.12 228 ARG B O 1
ATOM 3933 N N . ILE B 1 229 ? -9.539 -12.516 -19.609 1 97.31 229 ILE B N 1
ATOM 3934 C CA . ILE B 1 229 ? -8.719 -11.562 -18.875 1 97.31 229 ILE B CA 1
ATOM 3935 C C . ILE B 1 229 ? -8.258 -10.445 -19.797 1 97.31 229 ILE B C 1
ATOM 3937 O O . ILE B 1 229 ? -7.551 -10.695 -20.781 1 97.31 229 ILE B O 1
ATOM 3941 N N . SER B 1 230 ? -8.602 -9.227 -19.453 1 97 230 SER B N 1
ATOM 3942 C CA . SER B 1 230 ? -8.281 -8.094 -20.312 1 97 230 SER B CA 1
ATOM 3943 C C . SER B 1 230 ? -7.094 -7.301 -19.781 1 97 230 SER B C 1
ATOM 3945 O O . SER B 1 230 ? -6.457 -6.547 -20.516 1 97 230 SER B O 1
ATOM 3947 N N . TRP B 1 231 ? -6.832 -7.418 -18.547 1 97.75 231 TRP B N 1
ATOM 3948 C CA . TRP B 1 231 ? -5.723 -6.738 -17.891 1 97.75 231 TRP B CA 1
ATOM 3949 C C . TRP B 1 231 ? -5.242 -7.539 -16.672 1 97.75 231 TRP B C 1
ATOM 3951 O O . TRP B 1 231 ? -6.035 -8.227 -16.031 1 97.75 231 TRP B O 1
ATOM 3961 N N . TYR B 1 232 ? -3.959 -7.449 -16.391 1 98.25 232 TYR B N 1
ATOM 3962 C CA . TYR B 1 232 ? -3.41 -8.148 -15.234 1 98.25 232 TYR B CA 1
ATOM 3963 C C . TYR B 1 232 ? -2.23 -7.383 -14.641 1 98.25 232 TYR B C 1
ATOM 3965 O O . TYR B 1 232 ? -1.573 -6.605 -15.344 1 98.25 232 TYR B O 1
ATOM 3973 N N . ARG B 1 233 ? -2.055 -7.547 -13.414 1 98.38 233 ARG B N 1
ATOM 3974 C CA . ARG B 1 233 ? -0.854 -7.195 -12.664 1 98.38 233 ARG B CA 1
ATOM 3975 C C . ARG B 1 233 ? -0.433 -8.336 -11.742 1 98.38 233 ARG B C 1
ATOM 3977 O O . ARG B 1 233 ? -1.22 -8.781 -10.906 1 98.38 233 ARG B O 1
ATOM 3984 N N . VAL B 1 234 ? 0.791 -8.797 -11.93 1 98.62 234 VAL B N 1
ATOM 3985 C CA . VAL B 1 234 ? 1.303 -9.922 -11.156 1 98.62 234 VAL B CA 1
ATOM 3986 C C . VAL B 1 234 ? 2.545 -9.5 -10.375 1 98.62 234 VAL B C 1
ATOM 3988 O O . VAL B 1 234 ? 3.527 -9.039 -10.969 1 98.62 234 VAL B O 1
ATOM 3991 N N . GLU B 1 235 ? 2.459 -9.656 -9.094 1 98.62 235 GLU B N 1
ATOM 3992 C CA . GLU B 1 235 ? 3.58 -9.367 -8.203 1 98.62 235 GLU B CA 1
ATOM 3993 C C . GLU B 1 235 ? 3.996 -10.602 -7.41 1 98.62 235 GLU B C 1
ATOM 3995 O O . GLU B 1 235 ? 3.16 -11.258 -6.785 1 98.62 235 GLU B O 1
ATOM 4000 N N . VAL B 1 236 ? 5.273 -10.844 -7.438 1 98.62 236 VAL B N 1
ATOM 4001 C CA . VAL B 1 236 ? 5.812 -11.969 -6.676 1 98.62 236 VAL B CA 1
ATOM 4002 C C . VAL B 1 236 ? 6.848 -11.469 -5.672 1 98.62 236 VAL B C 1
ATOM 4004 O O . VAL B 1 236 ? 7.789 -10.758 -6.043 1 98.62 236 VAL B O 1
ATOM 4007 N N . SER B 1 237 ? 6.668 -11.766 -4.441 1 98.38 237 SER B N 1
ATOM 4008 C CA . SER B 1 237 ? 7.633 -11.5 -3.377 1 98.38 237 SER B CA 1
ATOM 4009 C C . SER B 1 237 ? 8.062 -12.789 -2.691 1 98.38 237 SER B C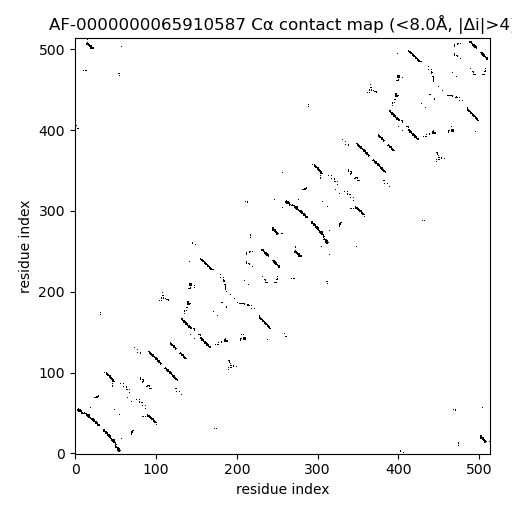 1
ATOM 4011 O O . SER B 1 237 ? 7.23 -13.539 -2.176 1 98.38 237 SER B O 1
ATOM 4013 N N . SER B 1 238 ? 9.312 -12.977 -2.703 1 97.44 238 SER B N 1
ATOM 4014 C CA . SER B 1 238 ? 9.859 -14.195 -2.117 1 97.44 238 SER B CA 1
ATOM 4015 C C . SER B 1 238 ? 10.695 -13.891 -0.881 1 97.44 238 SER B C 1
ATOM 4017 O O . SER B 1 238 ? 11.633 -13.086 -0.94 1 97.44 238 SER B O 1
ATOM 4019 N N . GLN B 1 239 ? 10.367 -14.531 0.19 1 94.88 239 GLN B N 1
ATOM 4020 C CA . GLN B 1 239 ? 11.133 -14.383 1.419 1 94.88 239 GLN B CA 1
ATOM 4021 C C . GLN B 1 239 ? 12.43 -15.195 1.358 1 94.88 239 GLN B C 1
ATOM 4023 O O . GLN B 1 239 ? 12.5 -16.297 1.894 1 94.88 239 GLN B O 1
ATOM 4028 N N . GLU B 1 240 ? 13.43 -14.547 0.958 1 93.12 240 GLU B N 1
ATOM 4029 C CA . GLU B 1 240 ? 14.68 -15.266 0.762 1 93.12 240 GLU B CA 1
ATOM 4030 C C . GLU B 1 240 ? 15.195 -15.844 2.076 1 93.12 240 GLU B C 1
ATOM 4032 O O . GLU B 1 240 ? 15.438 -15.109 3.033 1 93.12 240 GLU B O 1
ATOM 4037 N N . SER B 1 241 ? 15.461 -17.125 2.039 1 93 241 SER B N 1
ATOM 4038 C CA . SER B 1 241 ? 15.797 -17.844 3.273 1 93 241 SER B CA 1
ATOM 4039 C C . SER B 1 241 ? 17.25 -17.578 3.684 1 93 241 SER B C 1
ATOM 4041 O O . SER B 1 241 ? 17.625 -17.828 4.832 1 93 241 SER B O 1
ATOM 4043 N N . ILE B 1 242 ? 18.062 -17.047 2.805 1 92.75 242 ILE B N 1
ATOM 4044 C CA . ILE B 1 242 ? 19.453 -16.875 3.164 1 92.75 242 ILE B CA 1
ATOM 4045 C C . ILE B 1 242 ? 19.828 -15.398 3.09 1 92.75 242 ILE B C 1
ATOM 4047 O O . ILE B 1 242 ? 21.016 -15.039 3.168 1 92.75 242 ILE B O 1
ATOM 4051 N N . HIS B 1 243 ? 18.922 -14.586 2.746 1 92.31 243 HIS B N 1
ATOM 4052 C CA . HIS B 1 243 ? 19.141 -13.148 2.678 1 92.31 243 HIS B CA 1
ATOM 4053 C C . HIS B 1 243 ? 18.141 -12.398 3.559 1 92.31 243 HIS B C 1
ATOM 4055 O O . HIS B 1 243 ? 17 -12.836 3.717 1 92.31 243 HIS B O 1
ATOM 4061 N N . ASN B 1 244 ? 18.516 -11.25 4.047 1 92.81 244 ASN B N 1
ATOM 4062 C CA . ASN B 1 244 ? 17.656 -10.43 4.906 1 92.81 244 ASN B CA 1
ATOM 4063 C C . ASN B 1 244 ? 16.828 -9.445 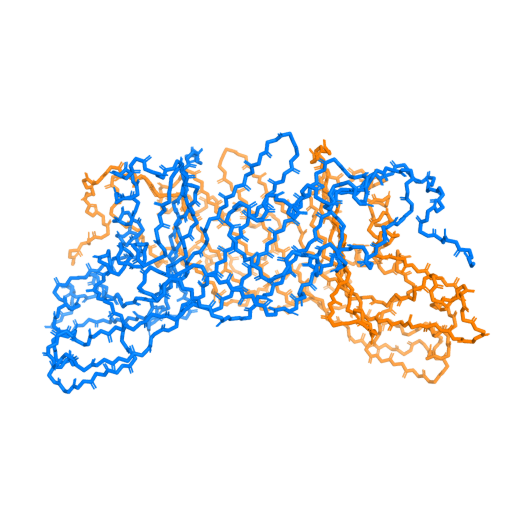4.094 1 92.81 244 ASN B C 1
ATOM 4065 O O . ASN B 1 244 ? 16.703 -8.281 4.48 1 92.81 244 ASN B O 1
ATOM 4069 N N . HIS B 1 245 ? 16.484 -9.828 2.982 1 93.94 245 HIS B N 1
ATOM 4070 C CA . HIS B 1 245 ? 15.586 -9.094 2.1 1 93.94 245 HIS B CA 1
ATOM 4071 C C . HIS B 1 245 ? 14.773 -10.047 1.231 1 93.94 245 HIS B C 1
ATOM 4073 O O . HIS B 1 245 ? 15.031 -11.258 1.211 1 93.94 245 HIS B O 1
ATOM 4079 N N . GLU B 1 246 ? 13.859 -9.539 0.576 1 96.94 246 GLU B N 1
ATOM 4080 C CA . GLU B 1 246 ? 13.023 -10.344 -0.313 1 96.94 246 GLU B CA 1
ATOM 4081 C C . GLU B 1 246 ? 13.422 -10.141 -1.772 1 96.94 246 GLU B C 1
ATOM 4083 O O . GLU B 1 246 ? 13.992 -9.109 -2.129 1 96.94 246 GLU B O 1
ATOM 4088 N N . ALA B 1 247 ? 13.164 -11.156 -2.551 1 97.19 247 ALA B N 1
ATOM 4089 C CA . ALA B 1 247 ? 13.188 -11 -4.004 1 97.19 247 ALA B CA 1
ATOM 4090 C C . ALA B 1 247 ? 11.812 -10.609 -4.535 1 97.19 247 ALA B C 1
ATOM 4092 O O . ALA B 1 247 ? 10.789 -11.047 -4.008 1 97.19 247 ALA B O 1
ATOM 4093 N N . TYR B 1 248 ? 11.867 -9.781 -5.562 1 98 248 TYR B N 1
ATOM 4094 C CA . TYR B 1 248 ? 10.617 -9.203 -6.035 1 98 248 TYR B CA 1
ATOM 4095 C C . TYR B 1 248 ? 10.594 -9.133 -7.559 1 98 248 TYR B C 1
ATOM 4097 O O . TYR B 1 248 ? 11.609 -8.828 -8.188 1 98 248 TYR B O 1
ATOM 4105 N N . ALA B 1 249 ? 9.398 -9.406 -8.125 1 97.88 249 ALA B N 1
ATOM 4106 C CA . ALA B 1 249 ? 9.133 -9.211 -9.547 1 97.88 249 ALA B CA 1
ATOM 4107 C C . ALA B 1 249 ? 7.695 -8.75 -9.773 1 97.88 249 ALA B C 1
ATOM 4109 O O . ALA B 1 249 ? 6.773 -9.211 -9.102 1 97.88 249 ALA B O 1
ATOM 4110 N N . CYS B 1 250 ? 7.531 -7.879 -10.781 1 98.12 250 CYS B N 1
ATOM 4111 C CA . CYS B 1 250 ? 6.207 -7.367 -11.102 1 98.12 250 CYS B CA 1
ATOM 4112 C C . CYS B 1 250 ? 6.035 -7.211 -12.609 1 98.12 250 CYS B C 1
ATOM 4114 O O . CYS B 1 250 ? 6.902 -6.648 -13.281 1 98.12 250 CYS B O 1
ATOM 4116 N N . ILE B 1 251 ? 4.949 -7.699 -13.156 1 97.62 251 ILE B N 1
ATOM 4117 C CA . ILE B 1 251 ? 4.57 -7.535 -14.555 1 97.62 251 ILE B CA 1
ATOM 4118 C C . ILE B 1 251 ? 3.148 -6.98 -14.641 1 97.62 251 ILE B C 1
ATOM 4120 O O . ILE B 1 251 ? 2.229 -7.508 -14.016 1 97.62 251 ILE B O 1
ATOM 4124 N N . GLU B 1 252 ? 2.953 -5.965 -15.312 1 97.06 252 GLU B N 1
ATOM 4125 C CA . GLU B 1 252 ? 1.644 -5.352 -15.523 1 97.06 252 GLU B CA 1
ATOM 4126 C C . GLU B 1 252 ? 1.37 -5.133 -17.016 1 97.06 252 GLU B C 1
ATOM 4128 O O . GLU B 1 252 ? 2.217 -4.598 -17.734 1 97.06 252 GLU B O 1
ATOM 4133 N N . LYS B 1 253 ? 0.225 -5.504 -17.406 1 94.38 253 LYS B N 1
ATOM 4134 C CA . LYS B 1 253 ? -0.138 -5.305 -18.812 1 94.38 253 LYS B CA 1
ATOM 4135 C C . LYS B 1 253 ? -0.266 -3.818 -19.141 1 94.38 253 LYS B C 1
ATOM 4137 O O . LYS B 1 253 ? -0.951 -3.076 -18.438 1 94.38 253 LYS B O 1
ATOM 4142 N N . GLY B 1 254 ? 0.236 -3.416 -20.25 1 83.62 254 GLY B N 1
ATOM 4143 C CA . GLY B 1 254 ? 0.12 -2.059 -20.75 1 83.62 254 GLY B CA 1
ATOM 4144 C C . GLY B 1 254 ? 1.151 -1.112 -20.172 1 83.62 254 GLY B C 1
ATOM 4145 O O . GLY B 1 254 ? 1.252 0.042 -20.594 1 83.62 254 GLY B O 1
ATOM 4146 N N . LYS B 1 255 ? 1.711 -1.537 -19.141 1 72.69 255 LYS B N 1
ATOM 4147 C CA . LYS B 1 255 ? 2.775 -0.689 -18.609 1 72.69 255 LYS B CA 1
ATOM 4148 C C . LYS B 1 255 ? 4.062 -0.856 -19.406 1 72.69 255 LYS B C 1
ATOM 4150 O O . LYS B 1 255 ? 4.531 -1.978 -19.609 1 72.69 255 LYS B O 1
ATOM 4155 N N . SER B 1 256 ? 4.172 0.012 -20.391 1 58.88 256 SER B N 1
ATOM 4156 C CA . SER B 1 256 ? 5.34 -0.059 -21.266 1 58.88 256 SER B CA 1
ATOM 4157 C C . SER B 1 256 ? 6.633 0.015 -20.453 1 58.88 256 SER B C 1
ATOM 4159 O O . SER B 1 256 ? 6.68 0.636 -19.391 1 58.88 256 SER B O 1
ATOM 4161 N N . LEU B 1 257 ? 7.613 -0.816 -20.828 1 55.38 257 LEU B N 1
ATOM 4162 C CA . LEU B 1 257 ? 8.977 -0.561 -20.375 1 55.38 257 LEU B CA 1
ATOM 4163 C C . LEU B 1 257 ? 9.453 0.815 -20.812 1 55.38 257 LEU B C 1
ATOM 4165 O O . LEU B 1 257 ? 9.039 1.307 -21.875 1 55.38 257 LEU B O 1
#

Nearest PDB structures (foldseek):
  8g8v-assembly1_A  TM=9.531E-01  e=5.959E-29  Burkholderia pseudomallei
  2r5r-assembly1_A  TM=9.609E-01  e=4.132E-26  Nitrosomonas europaea ATCC 19718
  8tcc-assembly1_D  TM=9.577E-01  e=8.394E-26  Burkholderia pseudomallei
  5k95-assembly1_A  TM=9.254E-01  e=1.926E-26  Neisseria gonorrhoeae FA 1090
  8tcc-assembly1_B  TM=9.581E-01  e=7.744E-24  Burkholderia pseudomallei

Sequence (514 aa):
MRDVQSEKDHRNIPINMVGIKGLKYPIIVMDRTNKRQHTIGTFNLFVDLPKDFRGTHMSRFVEVLDRHNMKVTPKNMESILDDMREALKATVAHVTVDFPYFIRKNAPISGIGSYSSYNCGFISTKNKEFDFILKVEVPVLTVCPCSKEISDRGAHNQRAMVNVQVRMNSLVWIEEIIEMVEDAASAPIFTLLKREDEKFITEVSYDNPRFVEDVSREVVLRFMNDPRISWYRVEVSSQESIHNHEAYACIEKGKSLMRDVQSEKDHRNIPINMVGIKGLKYPIIVMDRTNKRQHTIGTFNLFVDLPKDFRGTHMSRFVEVLDRHNMKVTPKNMESILDDMREALKATVAHVTVDFPYFIRKNAPISGIGSYSSYNCGFISTKNKEFDFILKVEVPVLTVCPCSKEISDRGAHNQRAMVNVQVRMNSLVWIEEIIEMVEDAASAPIFTLLKREDEKFITEVSYDNPRFVEDVSREVVLRFMNDPRISWYRVEVSSQESIHNHEAYACIEKGKSL

Radius of gyration: 25.31 Å; Cα contacts (8 Å, |Δi|>4): 1204; chains: 2; bounding box: 59×68×58 Å

Organism: Kosmotoga olearia (strain ATCC BAA-1733 / DSM 21960 / TBF 19.5.1) (NCBI:txid521045)

pLDDT: mean 94.02, std 5.99, range [54.88, 98.81]